Protein AF-A0A496PAR2-F1 (afdb_monomer)

Sequence (443 aa):
TVVNYRIRPSIIHVGRRCSYKEVYKALEENIVPDDLVDFIPMLRDLAEISKILNRMRRRRGALDFDFPEYKVLLDLDGTPLRIVKRDRTMAERLIEECMLIANETVATHLKDTQRTSVYRIHEHPSEEKLDLFQKVLHYLGQTLVLSADGVTPRDFQKILDVVKGQDIEQVAQIMTLRSMQQAKYSIENVGHFGLASTCYTHFTSPIRRYPDLMVHRLLKADMHWKGGYSKRDVDEAFLAGAVEHSSIQEQVATEAERETTDLKKTQYMVPFVGEVFEGTIASITSFGMFVELENGIDGLVHISMMNDDYYFFDEEHFVLVGKRTGKTYHLGEKVTVTLVKADVEKKQIDFVLGEVDNLMAIQEQLSSGSDYATSRDGFGNLKGRKSSRKNGRKTSKRDDSKAGRSRYDAFSKKSKKGKSSHKKSNKATKRGQSKKSKSKRKR

Radius of gyration: 31.76 Å; Cα contacts (8 Å, |Δi|>4): 547; chains: 1; bounding box: 70×80×104 Å

Nearest PDB structures (foldseek):
  8cee-assembly1_C  TM=9.144E-01  e=4.906E-36  Bacillus subtilis subsp. subtilis str. 168
  8cdv-assembly1_C  TM=9.148E-01  e=3.404E-20  Bacillus subtilis subsp. subtilis str. 168
  7dol-assembly1_A  TM=8.908E-01  e=1.299E-18  Mycoplasmoides genitalium G37
  4ro1-assembly2_B  TM=7.717E-01  e=2.012E-16  Schizosaccharomyces pombe 972h-
  4ro1-assembly1_A  TM=7.701E-01  e=8.637E-16  Schizosaccharomyces pombe 972h-

Structure (mmCIF, N/CA/C/O backbone):
data_AF-A0A496PAR2-F1
#
_entry.id   AF-A0A496PAR2-F1
#
loop_
_atom_site.group_PDB
_atom_site.id
_atom_site.type_symbol
_atom_site.label_atom_id
_atom_site.label_alt_id
_atom_site.label_comp_id
_atom_site.label_asym_id
_atom_site.label_entity_id
_atom_site.label_seq_id
_atom_site.pdbx_PDB_ins_code
_atom_site.Cartn_x
_atom_site.Cartn_y
_atom_site.Cartn_z
_atom_site.occupancy
_atom_site.B_iso_or_equiv
_atom_site.auth_seq_id
_atom_site.auth_comp_id
_atom_site.auth_asym_id
_atom_site.auth_atom_id
_atom_site.pdbx_PDB_model_num
ATOM 1 N N . THR A 1 1 ? 13.625 -17.576 -13.303 1.00 73.38 1 THR A N 1
ATOM 2 C CA . THR A 1 1 ? 14.194 -16.208 -13.374 1.00 73.38 1 THR A CA 1
ATOM 3 C C . THR A 1 1 ? 14.022 -15.678 -14.784 1.00 73.38 1 THR A C 1
ATOM 5 O O . THR A 1 1 ? 13.665 -16.457 -15.660 1.00 73.38 1 THR A O 1
ATOM 8 N N . VAL A 1 2 ? 14.241 -14.381 -15.020 1.00 87.94 2 VAL A N 1
ATOM 9 C CA . VAL A 1 2 ? 14.321 -13.846 -16.390 1.00 87.94 2 VAL A CA 1
ATOM 10 C C . VAL A 1 2 ? 15.571 -14.424 -17.055 1.00 87.94 2 VAL A C 1
ATOM 12 O O . VAL A 1 2 ? 16.657 -14.320 -16.494 1.00 87.94 2 VAL A O 1
ATOM 15 N N . VAL A 1 3 ? 15.409 -15.072 -18.210 1.00 92.12 3 VAL A N 1
ATOM 16 C CA . VAL A 1 3 ? 16.515 -15.720 -18.947 1.00 92.12 3 VAL A CA 1
ATOM 17 C C . VAL A 1 3 ? 17.141 -14.765 -19.967 1.00 92.12 3 VAL A C 1
ATOM 19 O O . VAL A 1 3 ? 18.342 -14.807 -20.209 1.00 92.12 3 VAL A O 1
ATOM 22 N N . ASN A 1 4 ? 16.329 -13.896 -20.568 1.00 94.00 4 ASN A N 1
ATOM 23 C CA . ASN A 1 4 ? 16.741 -12.902 -21.555 1.00 94.00 4 ASN A CA 1
ATOM 24 C C . ASN A 1 4 ? 15.735 -11.737 -21.533 1.00 94.00 4 ASN A C 1
ATOM 26 O O . ASN A 1 4 ? 14.564 -11.943 -21.209 1.00 94.00 4 ASN A O 1
ATOM 30 N N . TYR A 1 5 ? 16.171 -10.527 -21.880 1.00 95.69 5 TYR A N 1
ATOM 31 C CA . TYR A 1 5 ? 15.321 -9.342 -21.964 1.00 95.69 5 TYR A CA 1
ATOM 32 C C . TYR A 1 5 ? 15.803 -8.383 -23.063 1.00 95.69 5 TYR A C 1
ATOM 34 O O . TYR A 1 5 ? 16.965 -8.386 -23.464 1.00 95.69 5 TYR A O 1
ATOM 42 N N . ARG A 1 6 ? 14.907 -7.517 -23.551 1.00 94.88 6 ARG A N 1
ATOM 43 C CA . ARG A 1 6 ? 15.250 -6.434 -24.486 1.00 94.88 6 ARG A CA 1
ATOM 44 C C . ARG A 1 6 ? 14.441 -5.185 -24.164 1.00 94.88 6 ARG A C 1
ATOM 46 O O . ARG A 1 6 ? 13.275 -5.086 -24.539 1.00 94.88 6 ARG A O 1
ATOM 53 N N . ILE A 1 7 ? 15.080 -4.208 -23.529 1.00 94.50 7 ILE A N 1
ATOM 54 C CA . ILE A 1 7 ? 14.503 -2.872 -23.363 1.00 94.50 7 ILE A CA 1
ATOM 55 C C . ILE A 1 7 ? 14.740 -2.104 -24.670 1.00 94.50 7 ILE A C 1
ATOM 57 O O . ILE A 1 7 ? 15.872 -1.999 -25.137 1.00 94.50 7 ILE A O 1
ATOM 61 N N . ARG A 1 8 ? 13.674 -1.586 -25.285 1.00 92.06 8 ARG A N 1
ATOM 62 C CA . ARG A 1 8 ? 13.740 -0.663 -26.428 1.00 92.06 8 ARG A CA 1
ATOM 63 C C . ARG A 1 8 ? 12.506 0.242 -26.445 1.00 92.06 8 ARG A C 1
ATOM 65 O O . ARG A 1 8 ? 11.423 -0.235 -26.100 1.00 92.06 8 ARG A O 1
ATOM 72 N N . PRO A 1 9 ? 12.607 1.497 -26.905 1.00 90.81 9 PRO A N 1
ATOM 73 C CA . PRO A 1 9 ? 11.436 2.256 -27.321 1.00 90.81 9 PRO A CA 1
ATOM 74 C C . PRO A 1 9 ? 10.707 1.557 -28.477 1.00 90.81 9 PRO A C 1
ATOM 76 O O . PRO A 1 9 ? 11.317 0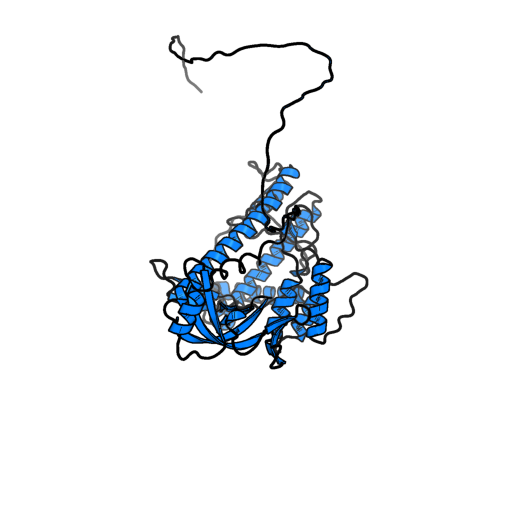.877 -29.306 1.00 90.81 9 PRO A O 1
ATOM 79 N N . SER A 1 10 ? 9.387 1.708 -28.517 1.00 93.00 10 SER A N 1
ATOM 80 C CA . SER A 1 10 ? 8.510 1.093 -29.512 1.00 93.00 10 SER A CA 1
ATOM 81 C C . SER A 1 10 ? 7.248 1.939 -29.695 1.00 93.00 10 SER A C 1
ATOM 83 O O . SER A 1 10 ? 7.002 2.860 -28.916 1.00 93.00 10 SER A O 1
ATOM 85 N N . ILE A 1 11 ? 6.457 1.617 -30.715 1.00 95.38 11 ILE A N 1
ATOM 86 C CA . ILE A 1 11 ? 5.114 2.161 -30.934 1.00 95.38 11 ILE A CA 1
ATOM 87 C C . ILE A 1 11 ? 4.142 1.002 -30.715 1.00 95.38 11 ILE A C 1
ATOM 89 O O . ILE A 1 11 ? 4.406 -0.109 -31.173 1.00 95.38 11 ILE A O 1
ATOM 93 N N . ILE A 1 12 ? 3.041 1.254 -30.009 1.00 96.56 12 ILE A N 1
ATOM 94 C CA . ILE A 1 12 ? 1.985 0.270 -29.754 1.00 96.56 12 ILE A CA 1
ATOM 95 C C . ILE A 1 12 ? 0.626 0.852 -30.140 1.00 96.56 12 ILE A C 1
ATOM 97 O O . ILE A 1 12 ? 0.411 2.058 -30.032 1.00 96.56 12 ILE A O 1
ATOM 101 N N . HIS A 1 13 ? -0.293 -0.021 -30.541 1.00 96.31 13 HIS A N 1
ATOM 102 C CA . HIS A 1 13 ? -1.717 0.277 -30.648 1.00 96.31 13 HIS A CA 1
ATOM 103 C C . HIS A 1 13 ? -2.448 -0.625 -29.651 1.00 96.31 13 HIS A C 1
ATOM 105 O O . HIS A 1 13 ? -2.232 -1.837 -29.646 1.00 96.31 13 HIS A O 1
ATOM 111 N N . VAL A 1 14 ? -3.256 -0.047 -28.762 1.00 95.31 14 VAL A N 1
ATOM 112 C CA . VAL A 1 14 ? -3.963 -0.810 -27.723 1.00 95.31 14 VAL A CA 1
ATOM 113 C C . VAL A 1 14 ? -5.201 -1.441 -28.355 1.00 95.31 14 VAL A C 1
ATOM 115 O O . VAL A 1 14 ? -6.133 -0.723 -28.698 1.00 95.31 14 VAL A O 1
ATOM 118 N N . GLY A 1 15 ? -5.201 -2.768 -28.522 1.00 93.38 15 GLY A N 1
ATOM 119 C CA . GLY A 1 15 ? -6.298 -3.492 -29.181 1.00 93.38 15 GLY A CA 1
ATOM 120 C C . GLY A 1 15 ? -7.642 -3.363 -28.456 1.00 93.38 15 GLY A C 1
ATOM 121 O O . GLY A 1 15 ? -8.655 -3.109 -29.095 1.00 93.38 15 GLY A O 1
ATOM 122 N N . ARG A 1 16 ? -7.635 -3.461 -27.120 1.00 95.06 16 ARG A N 1
ATOM 123 C CA . ARG A 1 16 ? -8.813 -3.267 -26.262 1.00 95.06 16 ARG A CA 1
ATOM 124 C C . ARG A 1 16 ? -8.411 -2.631 -24.930 1.00 95.06 16 ARG A C 1
ATOM 126 O O . ARG A 1 16 ? -7.359 -2.952 -24.376 1.00 95.06 16 ARG A O 1
ATOM 133 N N . ARG A 1 17 ? -9.261 -1.758 -24.381 1.00 95.62 17 ARG A N 1
ATOM 134 C CA . ARG A 1 17 ? -9.175 -1.304 -22.982 1.00 95.62 17 ARG A CA 1
ATOM 135 C C . ARG A 1 17 ? -10.014 -2.242 -22.114 1.00 95.62 17 ARG A C 1
ATOM 137 O O . ARG A 1 17 ? -11.185 -2.425 -22.405 1.00 95.62 17 ARG A O 1
ATOM 144 N N . CYS A 1 18 ? -9.443 -2.775 -21.038 1.00 94.75 18 CYS A N 1
ATOM 145 C CA . CYS A 1 18 ? -10.150 -3.654 -20.101 1.00 94.75 18 CYS A CA 1
ATOM 146 C C . CYS A 1 18 ? -10.091 -3.094 -18.673 1.00 94.75 18 CYS A C 1
ATOM 148 O O . CYS A 1 18 ? -9.124 -2.422 -18.305 1.00 94.75 18 CYS A O 1
ATOM 150 N N . SER A 1 19 ? -11.099 -3.398 -17.861 1.00 94.69 19 SER A N 1
ATOM 151 C CA . SER A 1 19 ? -11.065 -3.274 -16.401 1.00 94.69 19 SER A CA 1
ATOM 152 C C . SER A 1 19 ? -10.717 -4.610 -15.736 1.00 94.69 19 SER A C 1
ATOM 154 O O . SER A 1 19 ? -10.946 -5.679 -16.303 1.00 94.69 19 SER A O 1
ATOM 156 N N . TYR A 1 20 ? -10.209 -4.565 -14.501 1.00 94.62 20 TYR A N 1
ATOM 157 C CA . TYR A 1 20 ? -9.925 -5.775 -13.723 1.00 94.62 20 TYR A CA 1
ATOM 158 C C . TYR A 1 20 ? -11.168 -6.654 -13.526 1.00 94.62 20 TYR A C 1
ATOM 160 O O . TYR A 1 20 ? -11.074 -7.873 -13.634 1.00 94.62 20 TYR A O 1
ATOM 168 N N . LYS A 1 21 ? -12.348 -6.046 -13.335 1.00 93.38 21 LYS A N 1
ATOM 169 C CA . LYS A 1 21 ? -13.615 -6.773 -13.164 1.00 93.38 21 LYS A CA 1
ATOM 170 C C . LYS A 1 21 ? -14.024 -7.558 -14.414 1.00 93.38 21 LYS A C 1
ATOM 172 O O . LYS A 1 21 ? -14.518 -8.671 -14.277 1.00 93.38 21 LYS A O 1
ATOM 177 N N . GLU A 1 22 ? -13.800 -7.019 -15.615 1.00 94.19 22 GLU A N 1
ATOM 178 C CA . GLU A 1 22 ? -14.008 -7.769 -16.865 1.00 94.19 22 GLU A CA 1
ATOM 179 C C . GLU A 1 22 ? -13.018 -8.930 -16.991 1.00 94.19 22 GLU A C 1
ATOM 181 O O . GLU A 1 22 ? -13.427 -10.043 -17.294 1.00 94.19 22 GLU A O 1
ATOM 186 N N . VAL A 1 23 ? -11.728 -8.693 -16.723 1.00 95.62 23 VAL A N 1
ATOM 187 C CA . VAL A 1 23 ? -10.684 -9.728 -16.838 1.00 95.62 23 VAL A CA 1
ATOM 188 C C . VAL A 1 23 ? -10.903 -10.858 -15.827 1.00 95.62 23 VAL A C 1
ATOM 190 O O . VAL A 1 23 ? -10.764 -12.024 -16.182 1.00 95.62 23 VAL A O 1
ATOM 193 N N . TYR A 1 24 ? -11.309 -10.533 -14.596 1.00 95.12 24 TYR A N 1
ATOM 194 C CA . TYR A 1 24 ? -11.711 -11.515 -13.588 1.00 95.12 24 TYR A CA 1
ATOM 195 C C . TYR A 1 24 ? -12.909 -12.352 -14.064 1.00 95.12 24 TYR A C 1
ATOM 197 O O . TYR A 1 24 ? -12.832 -13.579 -14.078 1.00 95.12 24 TYR A O 1
ATOM 205 N N . LYS A 1 25 ? -13.980 -11.705 -14.542 1.00 95.12 25 LYS A N 1
ATOM 206 C CA . LYS A 1 25 ? -15.163 -12.397 -15.080 1.00 95.12 25 LYS A CA 1
ATOM 207 C C . LYS A 1 25 ? -14.840 -13.298 -16.273 1.00 95.12 25 LYS A C 1
ATOM 209 O O . LYS A 1 25 ? -15.331 -14.420 -16.339 1.00 95.12 25 LYS A O 1
ATOM 214 N N . ALA A 1 26 ? -13.981 -12.839 -17.174 1.00 95.19 26 ALA A N 1
ATOM 215 C CA . ALA A 1 26 ? -13.594 -13.572 -18.371 1.00 95.19 26 ALA A CA 1
ATOM 216 C C . ALA A 1 26 ? -12.711 -14.799 -18.083 1.00 95.19 26 ALA A C 1
ATOM 218 O O . ALA A 1 26 ? -12.796 -15.793 -18.803 1.00 95.19 26 ALA A O 1
ATOM 219 N N . LEU A 1 27 ? -11.863 -14.738 -17.048 1.00 94.69 27 LEU A N 1
ATOM 220 C CA . LEU A 1 27 ? -10.927 -15.814 -16.702 1.00 94.69 27 LEU A CA 1
ATOM 221 C C . LEU A 1 27 ? -11.471 -16.801 -15.661 1.00 94.69 27 LEU A C 1
ATOM 223 O O . LEU A 1 27 ? -11.182 -17.990 -15.772 1.00 94.69 27 LEU A O 1
ATOM 227 N N . GLU A 1 28 ? -12.240 -16.326 -14.678 1.00 93.56 28 GLU A N 1
ATOM 228 C CA . GLU A 1 28 ? -12.697 -17.130 -13.535 1.00 93.56 28 GLU A CA 1
ATOM 229 C C . GLU A 1 28 ? -14.175 -17.543 -13.683 1.00 93.56 28 GLU A C 1
ATOM 231 O O . GLU A 1 28 ? -14.509 -18.717 -13.553 1.00 93.56 28 GLU A O 1
ATOM 236 N N . GLU A 1 29 ? -15.064 -16.605 -14.038 1.00 93.12 29 GLU A N 1
ATOM 237 C CA . GLU A 1 29 ? -16.500 -16.886 -14.247 1.00 93.12 29 GLU A CA 1
ATOM 238 C C . GLU A 1 29 ? -16.825 -17.377 -15.677 1.00 93.12 29 GLU A C 1
ATOM 240 O O . GLU A 1 29 ? -17.950 -17.784 -15.950 1.00 93.12 29 GLU A O 1
ATOM 245 N N . ASN A 1 30 ? -15.854 -17.333 -16.601 1.00 92.31 30 ASN A N 1
ATOM 246 C CA . ASN A 1 30 ? -16.016 -17.549 -18.051 1.00 92.31 30 ASN A CA 1
ATOM 247 C C . ASN A 1 30 ? -17.056 -16.626 -18.732 1.00 92.31 30 ASN A C 1
ATOM 249 O O . ASN A 1 30 ? -17.506 -16.905 -19.843 1.00 92.31 30 ASN A O 1
ATOM 253 N N . ILE A 1 31 ? -17.402 -15.490 -18.112 1.00 95.00 31 ILE A N 1
ATOM 254 C CA . ILE A 1 31 ? -18.272 -14.466 -18.709 1.00 95.00 31 ILE A CA 1
ATOM 255 C C . ILE A 1 31 ? -17.405 -13.534 -19.561 1.00 95.00 31 ILE A C 1
ATOM 257 O O . ILE A 1 31 ? -16.795 -12.586 -19.061 1.00 95.00 31 ILE A O 1
ATOM 261 N N . VAL A 1 32 ? -17.338 -13.835 -20.857 1.00 94.00 32 VAL A N 1
ATOM 262 C CA . VAL A 1 32 ? -16.507 -13.144 -21.851 1.00 94.00 32 VAL A CA 1
ATOM 263 C C . VAL A 1 32 ? -17.377 -12.226 -22.725 1.00 94.00 32 VAL A C 1
ATOM 265 O O . VAL A 1 32 ? -18.284 -12.730 -23.382 1.00 94.00 32 VAL A O 1
ATOM 268 N N . PRO A 1 33 ? -17.120 -10.904 -22.773 1.00 93.31 33 PRO A N 1
ATOM 269 C CA . PRO A 1 33 ? -17.697 -10.016 -23.787 1.00 93.31 33 PRO A CA 1
ATOM 270 C C . PRO A 1 33 ? -17.219 -10.375 -25.200 1.00 93.31 33 PRO A C 1
ATOM 272 O O . PRO A 1 33 ? -16.048 -10.711 -25.374 1.00 93.31 33 PRO A O 1
ATOM 275 N N . ASP A 1 34 ? -18.079 -10.228 -26.212 1.00 93.69 34 ASP A N 1
ATOM 276 C CA . ASP A 1 34 ? -17.766 -10.571 -27.613 1.00 93.69 34 ASP A CA 1
ATOM 277 C C . ASP A 1 34 ? -16.469 -9.907 -28.116 1.00 93.69 34 ASP A C 1
ATOM 279 O O . ASP A 1 34 ? -15.640 -10.543 -28.764 1.00 93.69 34 ASP A O 1
ATOM 283 N N . ASP A 1 35 ? -16.240 -8.643 -27.744 1.00 93.81 35 ASP A N 1
ATOM 284 C CA . ASP A 1 35 ? -15.058 -7.861 -28.130 1.00 93.81 35 ASP A CA 1
ATOM 285 C C . ASP A 1 35 ? -13.770 -8.232 -27.362 1.00 93.81 35 ASP A C 1
ATOM 287 O O . ASP A 1 35 ? -12.700 -7.684 -27.631 1.00 93.81 35 ASP A O 1
ATOM 291 N N . LEU A 1 36 ? -13.859 -9.162 -26.404 1.00 95.19 36 LEU A N 1
ATOM 292 C CA . LEU A 1 36 ? -12.738 -9.704 -25.635 1.00 95.19 36 LEU A CA 1
ATOM 293 C C . LEU A 1 36 ? -12.306 -11.105 -26.112 1.00 95.19 36 LEU A C 1
ATOM 295 O O . LEU A 1 36 ? -11.190 -11.515 -25.792 1.00 95.19 36 LEU A O 1
ATOM 299 N N . VAL A 1 37 ? -13.147 -11.828 -26.868 1.00 95.12 37 VAL A N 1
ATOM 300 C CA . VAL A 1 37 ? -12.966 -13.255 -27.222 1.00 95.12 37 VAL A CA 1
ATOM 301 C C . VAL A 1 37 ? -11.583 -13.545 -27.816 1.00 95.12 37 VAL A C 1
ATOM 303 O O . VAL A 1 37 ? -10.870 -14.411 -27.303 1.00 95.12 37 VAL A O 1
ATOM 306 N N . ASP A 1 38 ? -11.157 -12.769 -28.815 1.00 95.75 38 ASP A N 1
ATOM 307 C CA . ASP A 1 38 ? -9.860 -12.934 -29.494 1.00 95.75 38 ASP A CA 1
ATOM 308 C C . ASP A 1 38 ? -8.648 -12.761 -28.557 1.00 95.75 38 ASP A C 1
ATOM 310 O O . ASP A 1 38 ? -7.560 -13.279 -28.820 1.00 95.75 38 ASP A O 1
ATOM 314 N N . PHE A 1 39 ? -8.820 -12.056 -27.434 1.00 95.62 39 PHE A N 1
ATOM 315 C CA . PHE A 1 39 ? -7.769 -11.804 -26.446 1.00 95.62 39 PHE A CA 1
ATOM 316 C C . PHE A 1 39 ? -7.726 -12.851 -25.320 1.00 95.62 39 PHE A C 1
ATOM 318 O O . PHE A 1 39 ? -6.759 -12.873 -24.554 1.00 95.62 39 PHE A O 1
ATOM 325 N N . ILE A 1 40 ? -8.725 -13.737 -25.205 1.00 95.56 40 ILE A N 1
ATOM 326 C CA . ILE A 1 40 ? -8.801 -14.746 -24.133 1.00 95.56 40 ILE A CA 1
ATOM 327 C C . ILE A 1 40 ? -7.591 -15.695 -24.085 1.00 95.56 40 ILE A C 1
ATOM 329 O O . ILE A 1 40 ? -7.118 -15.937 -22.972 1.00 95.56 40 ILE A O 1
ATOM 333 N N . PRO A 1 41 ? -7.031 -16.206 -25.204 1.00 96.56 41 PRO A N 1
ATOM 334 C CA . PRO A 1 41 ? -5.825 -17.037 -25.154 1.00 96.56 41 PRO A CA 1
ATOM 335 C C . PRO A 1 41 ? -4.651 -16.298 -24.494 1.00 96.56 41 PRO A C 1
ATOM 337 O O . PRO A 1 41 ? -4.113 -16.761 -23.492 1.00 96.56 41 PRO A O 1
ATOM 340 N N . MET A 1 42 ? -4.360 -15.076 -24.953 1.00 95.81 42 MET A N 1
ATOM 341 C CA . MET A 1 42 ? -3.305 -14.220 -24.397 1.00 95.81 42 MET A CA 1
ATOM 342 C C . MET A 1 42 ? -3.528 -13.900 -22.908 1.00 95.81 42 MET A C 1
ATOM 344 O O . MET A 1 42 ? -2.572 -13.840 -22.137 1.00 95.81 42 MET A O 1
ATOM 348 N N . LEU A 1 43 ? -4.778 -13.685 -22.479 1.00 96.00 43 LEU A N 1
ATOM 349 C CA . LEU A 1 43 ? -5.100 -13.433 -21.070 1.00 96.00 43 LEU A CA 1
ATOM 350 C C . LEU A 1 43 ? -4.934 -14.685 -20.195 1.00 96.00 43 LEU A C 1
ATOM 352 O O . LEU A 1 43 ? -4.519 -14.558 -19.042 1.00 96.00 43 LEU A O 1
ATOM 356 N N . ARG A 1 44 ? -5.203 -15.883 -20.732 1.00 95.75 44 ARG A N 1
ATOM 357 C CA . ARG A 1 44 ? -4.952 -17.163 -20.049 1.00 95.75 44 ARG A CA 1
ATOM 358 C C . ARG A 1 44 ? -3.453 -17.426 -19.900 1.00 95.75 44 ARG A C 1
ATOM 360 O O . ARG A 1 44 ? -3.017 -17.696 -18.781 1.00 95.75 44 ARG A O 1
ATOM 367 N N . ASP A 1 45 ? -2.668 -17.227 -20.960 1.00 96.56 45 ASP A N 1
ATOM 368 C CA . ASP A 1 45 ? -1.199 -17.314 -20.918 1.00 96.56 45 ASP A CA 1
ATOM 369 C C . ASP A 1 45 ? -0.622 -16.362 -19.854 1.00 96.56 45 ASP A C 1
ATOM 371 O O . ASP A 1 45 ? 0.205 -16.742 -19.022 1.00 96.56 45 ASP A O 1
ATOM 375 N N . LEU A 1 46 ? -1.105 -15.114 -19.826 1.00 95.75 46 LEU A N 1
ATOM 376 C CA . LEU A 1 46 ? -0.651 -14.092 -18.882 1.00 95.75 46 LEU A CA 1
ATOM 377 C C . LEU A 1 46 ? -1.047 -14.412 -17.428 1.00 95.75 46 LEU A C 1
ATOM 379 O O . LEU A 1 46 ? -0.288 -14.122 -16.499 1.00 95.75 46 LEU A O 1
ATOM 383 N N . ALA A 1 47 ? -2.195 -15.064 -17.219 1.00 95.81 47 ALA A N 1
ATOM 384 C CA . ALA A 1 47 ? -2.620 -15.563 -15.914 1.00 95.81 47 ALA A CA 1
ATOM 385 C C . ALA A 1 47 ? -1.789 -16.770 -15.436 1.00 95.81 47 ALA A C 1
ATOM 387 O O . ALA A 1 47 ? -1.518 -16.885 -14.238 1.00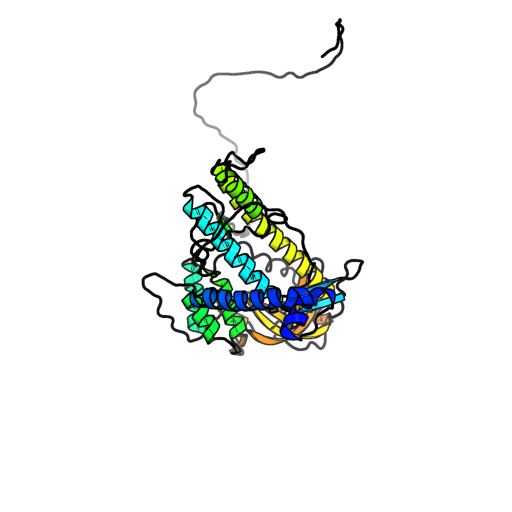 95.81 47 ALA A O 1
ATOM 388 N N . GLU A 1 48 ? -1.337 -17.650 -16.335 1.00 95.94 48 GLU A N 1
ATOM 389 C CA . GLU A 1 48 ? -0.388 -18.714 -15.982 1.00 95.94 48 GLU A CA 1
ATOM 390 C C . GLU A 1 48 ? 0.999 -18.141 -15.652 1.00 95.94 48 GLU A C 1
ATOM 392 O O . GLU A 1 48 ? 1.569 -18.472 -14.608 1.00 95.94 48 GLU A O 1
ATOM 397 N N . ILE A 1 49 ? 1.503 -17.209 -16.468 1.00 94.94 49 ILE A N 1
ATOM 398 C CA . ILE A 1 49 ? 2.764 -16.494 -16.215 1.00 94.94 49 ILE A CA 1
ATOM 399 C C . ILE A 1 49 ? 2.726 -15.807 -14.841 1.00 94.94 49 ILE A C 1
ATOM 401 O O . ILE A 1 49 ? 3.667 -15.964 -14.063 1.00 94.94 49 ILE A O 1
ATOM 405 N N . SER A 1 50 ? 1.625 -15.131 -14.496 1.00 95.50 50 SER A N 1
ATOM 406 C CA . SER A 1 50 ? 1.390 -14.571 -13.156 1.00 95.50 50 SER A CA 1
ATOM 407 C C . SER A 1 50 ? 1.533 -15.628 -12.048 1.00 95.50 50 SER A C 1
ATOM 409 O O . SER A 1 50 ? 2.337 -15.464 -11.127 1.00 95.50 50 SER A O 1
ATOM 411 N N . LYS A 1 51 ? 0.840 -16.771 -12.167 1.00 94.75 51 LYS A N 1
ATOM 412 C CA . LYS A 1 51 ? 0.911 -17.877 -11.189 1.00 94.75 51 LYS A CA 1
ATOM 413 C C . LYS A 1 51 ? 2.337 -18.438 -11.037 1.00 94.75 51 LYS A C 1
ATOM 415 O O . LYS A 1 51 ? 2.723 -18.841 -9.936 1.00 94.75 51 LYS A O 1
ATOM 420 N N . ILE A 1 52 ? 3.138 -18.445 -12.106 1.00 95.12 52 ILE A N 1
ATOM 421 C CA . ILE A 1 52 ? 4.552 -18.860 -12.081 1.00 95.12 52 ILE A CA 1
ATOM 422 C C . ILE A 1 52 ? 5.433 -17.802 -11.398 1.00 95.12 52 ILE A C 1
ATOM 424 O O . ILE A 1 52 ? 6.246 -18.153 -10.536 1.00 95.12 52 ILE A O 1
ATOM 428 N N . LEU A 1 53 ? 5.263 -16.520 -11.739 1.00 94.50 53 LEU A N 1
ATOM 429 C CA . LEU A 1 53 ? 5.998 -15.401 -11.138 1.00 94.50 53 LEU A CA 1
ATOM 430 C C . LEU A 1 53 ? 5.731 -15.303 -9.631 1.00 94.50 53 LEU A C 1
ATOM 432 O O . LEU A 1 53 ? 6.688 -15.283 -8.854 1.00 94.50 53 LEU A O 1
ATOM 436 N N . ASN A 1 54 ? 4.469 -15.407 -9.206 1.00 92.81 54 ASN A N 1
ATOM 437 C CA . ASN A 1 54 ? 4.084 -15.412 -7.793 1.00 92.81 54 ASN A CA 1
ATOM 438 C C . ASN A 1 54 ? 4.769 -16.545 -7.015 1.00 92.81 54 ASN A C 1
ATOM 440 O O . ASN A 1 54 ? 5.375 -16.328 -5.963 1.00 92.81 54 ASN A O 1
ATOM 444 N N . ARG A 1 55 ? 4.757 -17.760 -7.583 1.00 92.94 55 ARG A N 1
ATOM 445 C CA . ARG A 1 55 ? 5.420 -18.938 -7.007 1.00 92.94 55 ARG A CA 1
ATOM 446 C C . ARG A 1 55 ? 6.937 -18.750 -6.905 1.00 92.94 55 ARG A C 1
ATOM 448 O O . ARG A 1 55 ? 7.535 -19.211 -5.935 1.00 92.94 55 ARG A O 1
ATOM 455 N N . MET A 1 56 ? 7.572 -18.068 -7.864 1.00 92.00 56 MET A N 1
ATOM 456 C CA . MET A 1 56 ? 8.981 -17.671 -7.742 1.00 92.00 56 MET A CA 1
ATOM 457 C C . MET A 1 56 ? 9.180 -16.631 -6.629 1.00 92.00 56 MET A C 1
ATOM 459 O O . MET A 1 56 ? 10.092 -16.799 -5.821 1.00 92.00 56 MET A O 1
ATOM 463 N N . ARG A 1 57 ? 8.325 -15.601 -6.551 1.00 91.75 57 ARG A N 1
ATOM 464 C CA . ARG A 1 57 ? 8.392 -14.519 -5.553 1.00 91.75 57 ARG A CA 1
ATOM 465 C C . ARG A 1 57 ? 8.303 -15.069 -4.125 1.00 91.75 57 ARG A C 1
ATOM 467 O O . ARG A 1 57 ? 9.207 -14.842 -3.321 1.00 91.75 57 ARG A O 1
ATOM 474 N N . ARG A 1 58 ? 7.285 -15.894 -3.846 1.00 89.81 58 ARG A N 1
ATOM 475 C CA . ARG A 1 58 ? 7.089 -16.567 -2.548 1.00 89.81 58 ARG A CA 1
ATOM 476 C C . ARG A 1 58 ? 8.250 -17.506 -2.198 1.00 89.81 58 ARG A C 1
ATOM 478 O O . ARG A 1 58 ? 8.727 -17.483 -1.071 1.00 89.81 58 ARG A O 1
ATOM 485 N N . ARG A 1 59 ? 8.821 -18.243 -3.165 1.00 90.12 59 ARG A N 1
ATOM 486 C CA . ARG A 1 59 ? 10.035 -19.067 -2.938 1.00 90.12 59 ARG A CA 1
ATOM 487 C C . ARG A 1 59 ? 11.269 -18.252 -2.516 1.00 90.12 59 ARG A C 1
ATOM 489 O O . ARG A 1 59 ? 12.111 -18.786 -1.789 1.00 90.12 59 ARG A O 1
ATOM 496 N N . ARG A 1 60 ? 11.389 -16.978 -2.917 1.00 89.62 60 ARG A N 1
ATOM 497 C CA . ARG A 1 60 ? 12.438 -16.068 -2.404 1.00 89.62 60 ARG A CA 1
ATOM 498 C C . ARG A 1 60 ? 12.171 -15.593 -0.967 1.00 89.62 60 ARG A C 1
ATOM 500 O O . ARG A 1 60 ? 13.106 -15.138 -0.323 1.00 89.62 60 ARG A O 1
ATOM 507 N N . GLY A 1 61 ? 10.944 -15.734 -0.458 1.00 89.44 61 GLY A N 1
ATOM 508 C CA . GLY A 1 61 ? 10.506 -15.173 0.824 1.00 89.44 61 GLY A CA 1
ATOM 509 C C . GLY A 1 61 ? 9.948 -13.752 0.710 1.00 89.44 61 GLY A C 1
ATOM 510 O O . GLY A 1 61 ? 10.073 -12.985 1.653 1.00 89.44 61 GLY A O 1
ATOM 511 N N . ALA A 1 62 ? 9.405 -13.363 -0.449 1.00 90.31 62 ALA A N 1
ATOM 512 C CA . ALA A 1 62 ? 8.736 -12.070 -0.591 1.00 90.31 62 ALA A CA 1
ATOM 513 C C . ALA A 1 62 ? 7.454 -12.034 0.253 1.00 90.31 62 ALA A C 1
ATOM 515 O O . ALA A 1 62 ? 6.695 -13.003 0.227 1.00 90.31 62 ALA A O 1
ATOM 516 N N . LEU A 1 63 ? 7.223 -10.919 0.948 1.00 88.38 63 LEU A N 1
ATOM 517 C CA . LEU A 1 63 ? 6.116 -10.763 1.887 1.00 88.38 63 LEU A CA 1
ATOM 518 C C . LEU A 1 63 ? 4.815 -10.428 1.152 1.00 88.38 63 LEU A C 1
ATOM 520 O O . LEU A 1 63 ? 4.794 -9.563 0.273 1.00 88.38 63 LEU A O 1
ATOM 524 N N . ASP A 1 64 ? 3.737 -11.117 1.519 1.00 84.19 64 ASP A N 1
ATOM 525 C CA . ASP A 1 64 ? 2.397 -10.960 0.937 1.00 84.19 64 ASP A CA 1
ATOM 526 C C . ASP A 1 64 ? 1.389 -10.754 2.077 1.00 84.19 64 ASP A C 1
ATOM 528 O O . ASP A 1 64 ? 0.825 -11.705 2.616 1.00 84.19 64 ASP A O 1
ATOM 532 N N . PHE A 1 65 ? 1.228 -9.492 2.479 1.00 83.00 65 PHE A N 1
ATOM 533 C CA . PHE A 1 65 ? 0.194 -9.060 3.419 1.00 83.00 65 PHE A CA 1
ATOM 534 C C . PHE A 1 65 ? -1.152 -8.945 2.688 1.00 83.00 65 PHE A C 1
ATOM 536 O O . PHE A 1 65 ? -1.195 -8.449 1.560 1.00 83.00 65 PHE A O 1
ATOM 543 N N . ASP A 1 66 ? -2.250 -9.357 3.325 1.00 77.44 66 ASP A N 1
ATOM 544 C CA . ASP A 1 66 ? -3.597 -9.359 2.719 1.00 77.44 66 ASP A CA 1
ATOM 545 C C . ASP A 1 66 ? -4.565 -8.524 3.581 1.00 77.44 66 ASP A C 1
ATOM 547 O O . ASP A 1 66 ? -5.603 -8.989 4.050 1.00 77.44 66 ASP A O 1
ATOM 551 N N . PHE A 1 67 ? -4.183 -7.264 3.826 1.00 81.44 67 PHE A N 1
ATOM 552 C CA . PHE A 1 67 ? -5.018 -6.293 4.536 1.00 81.44 67 PHE A CA 1
ATOM 553 C C . PHE A 1 67 ? -6.244 -5.887 3.698 1.00 81.44 67 PHE A C 1
ATOM 555 O O . PHE A 1 67 ? -6.118 -5.680 2.486 1.00 81.44 67 PHE A O 1
ATOM 562 N N . PRO A 1 68 ? -7.428 -5.720 4.315 1.00 81.81 68 PRO A N 1
ATOM 563 C CA . PRO A 1 68 ? -8.609 -5.242 3.613 1.00 81.81 68 PRO A CA 1
ATOM 564 C C . PRO A 1 68 ? -8.472 -3.752 3.264 1.00 81.81 68 PRO A C 1
ATOM 566 O O . PRO A 1 68 ? -8.460 -2.888 4.134 1.00 81.81 68 PRO A O 1
ATOM 569 N N . GLU A 1 69 ? -8.408 -3.430 1.972 1.00 86.56 69 GLU A N 1
ATOM 570 C CA . GLU A 1 69 ? -8.588 -2.052 1.513 1.00 86.56 69 GLU A CA 1
ATOM 571 C C . GLU A 1 69 ? -10.081 -1.690 1.470 1.00 86.56 69 GLU A C 1
ATOM 573 O O . GLU A 1 69 ? -10.913 -2.490 1.034 1.00 86.56 69 GLU A O 1
ATOM 578 N N . TYR A 1 70 ? -10.418 -0.452 1.837 1.00 90.06 70 TYR A N 1
ATOM 579 C CA . TYR A 1 70 ? -11.780 0.082 1.767 1.00 90.06 70 TYR A CA 1
ATOM 580 C C . TYR A 1 70 ? -11.812 1.392 0.984 1.00 90.06 70 TYR A C 1
ATOM 582 O O . TYR A 1 70 ? -10.917 2.229 1.095 1.00 90.06 70 TYR A O 1
ATOM 590 N N . LYS A 1 71 ? -12.872 1.590 0.199 1.00 91.00 71 LYS A N 1
ATOM 591 C CA . LYS A 1 71 ? -13.099 2.793 -0.602 1.00 91.00 71 LYS A CA 1
ATOM 592 C C . LYS A 1 71 ? -14.394 3.477 -0.181 1.00 91.00 71 LYS A C 1
ATOM 594 O O . LYS A 1 71 ? -15.465 2.877 -0.260 1.00 91.00 71 LYS A O 1
ATOM 599 N N . VAL A 1 72 ? -14.311 4.760 0.168 1.00 93.88 72 VAL A N 1
ATOM 600 C CA . VAL A 1 72 ? -15.499 5.614 0.286 1.00 93.88 72 VAL A CA 1
ATOM 601 C C . VAL A 1 72 ? -16.022 5.932 -1.118 1.00 93.88 72 VAL A C 1
ATOM 603 O O . VAL A 1 72 ? -15.271 6.383 -1.987 1.00 93.88 72 VAL A O 1
ATOM 606 N N . LEU A 1 73 ? -17.306 5.679 -1.361 1.00 94.44 73 LEU A N 1
ATOM 607 C CA . LEU A 1 73 ? -18.010 6.111 -2.565 1.00 94.44 73 LEU A CA 1
ATOM 608 C C . LEU A 1 73 ? -18.778 7.392 -2.250 1.00 94.44 73 LEU A C 1
ATOM 610 O O . LEU A 1 73 ? -19.506 7.447 -1.259 1.00 94.44 73 LEU A O 1
ATOM 614 N N . LEU A 1 74 ? -18.595 8.406 -3.093 1.00 96.00 74 LEU A N 1
ATOM 615 C CA . LEU A 1 74 ? -19.230 9.714 -2.958 1.00 96.00 74 LEU A CA 1
ATOM 616 C C . LEU A 1 74 ? -20.362 9.877 -3.982 1.00 96.00 74 LEU A C 1
ATOM 618 O O . LEU A 1 74 ? -20.366 9.194 -5.011 1.00 96.00 74 LEU A O 1
ATOM 622 N N . ASP A 1 75 ? -21.290 10.790 -3.706 1.00 94.69 75 ASP A N 1
ATOM 623 C CA . ASP A 1 75 ? -22.222 11.334 -4.700 1.00 94.69 75 ASP A CA 1
ATOM 624 C C . ASP A 1 75 ? -21.543 12.393 -5.604 1.00 94.69 75 ASP A C 1
ATOM 626 O O . ASP A 1 75 ? -20.314 12.486 -5.675 1.00 94.69 75 ASP A O 1
ATOM 630 N N . LEU A 1 76 ? -22.348 13.167 -6.341 1.00 94.94 76 LEU A N 1
ATOM 631 C CA . LEU A 1 76 ? -21.873 14.233 -7.232 1.00 94.94 76 LEU A CA 1
ATOM 632 C C . LEU A 1 76 ? -21.443 15.508 -6.484 1.00 94.94 76 LEU A C 1
ATOM 634 O O . LEU A 1 76 ? -20.609 16.250 -7.002 1.00 94.94 76 LEU A O 1
ATOM 638 N N . ASP A 1 77 ? -21.975 15.739 -5.283 1.00 94.06 77 ASP A N 1
ATOM 639 C CA . ASP A 1 77 ? -21.677 16.894 -4.426 1.00 94.06 77 ASP A CA 1
ATOM 640 C C . ASP A 1 77 ? -20.488 16.621 -3.476 1.00 94.06 77 ASP A C 1
ATOM 642 O O . ASP A 1 77 ? -19.929 17.528 -2.855 1.00 94.06 77 ASP A O 1
ATOM 646 N N . GLY A 1 78 ? -20.044 15.362 -3.407 1.00 92.44 78 GLY A N 1
ATOM 647 C CA . GLY A 1 78 ? -18.911 14.892 -2.616 1.00 92.44 78 GLY A CA 1
ATOM 648 C C . GLY A 1 78 ? -19.292 14.303 -1.253 1.00 92.44 78 GLY A C 1
ATOM 649 O O . GLY A 1 78 ? -18.396 14.068 -0.433 1.00 92.44 78 GLY A O 1
ATOM 650 N N . THR A 1 79 ? -20.574 14.059 -0.982 1.00 94.12 79 THR A N 1
ATOM 651 C CA . THR A 1 79 ? -21.070 13.431 0.253 1.00 94.12 79 THR A CA 1
ATOM 652 C C . THR A 1 79 ? -20.772 11.928 0.247 1.00 94.12 79 THR A C 1
ATOM 654 O O . THR A 1 79 ? -20.978 11.279 -0.780 1.00 94.12 79 THR A O 1
ATOM 657 N N . PRO A 1 80 ? -20.304 11.326 1.356 1.00 95.69 80 PRO A N 1
ATOM 658 C CA . PRO A 1 80 ? -20.184 9.873 1.467 1.00 95.69 80 PRO A CA 1
ATOM 659 C C . PRO A 1 80 ? -21.541 9.163 1.357 1.00 95.69 80 PRO A C 1
ATOM 661 O O . PRO A 1 80 ? -22.413 9.363 2.195 1.00 95.69 80 PRO A O 1
ATOM 664 N N . LEU A 1 81 ? -21.700 8.295 0.354 1.00 94.50 81 LEU A N 1
ATOM 665 C CA . LEU A 1 81 ? -22.896 7.460 0.174 1.00 94.50 81 LEU A CA 1
ATOM 666 C C . LEU A 1 81 ? -22.770 6.100 0.864 1.00 94.50 81 LEU A C 1
ATOM 668 O O . LEU A 1 81 ? -23.729 5.601 1.442 1.00 94.50 81 LEU A O 1
ATOM 672 N N . ARG A 1 82 ? -21.602 5.462 0.736 1.00 93.62 82 ARG A N 1
ATOM 673 C CA . ARG A 1 82 ? -21.275 4.175 1.367 1.00 93.62 82 ARG A CA 1
ATOM 674 C C . ARG A 1 82 ? -19.781 3.908 1.318 1.00 93.62 82 ARG A C 1
ATOM 676 O O . ARG A 1 82 ? -19.092 4.380 0.412 1.00 93.62 82 ARG A O 1
ATOM 683 N N . ILE A 1 83 ? -19.303 3.077 2.231 1.00 94.12 83 ILE A N 1
ATOM 684 C CA . ILE A 1 83 ? -17.953 2.517 2.183 1.00 94.12 83 ILE A CA 1
ATOM 685 C C . ILE A 1 83 ? -18.050 1.085 1.652 1.00 94.12 83 ILE A C 1
ATOM 687 O O . ILE A 1 83 ? -18.996 0.362 1.959 1.00 94.12 83 ILE A O 1
ATOM 691 N N . VAL A 1 84 ? -17.112 0.694 0.790 1.00 92.50 84 VAL A N 1
ATOM 692 C CA . VAL A 1 84 ? -17.050 -0.653 0.209 1.00 92.50 84 VAL A CA 1
ATOM 693 C C . VAL A 1 84 ? -15.664 -1.247 0.399 1.00 92.50 84 VAL A C 1
ATOM 695 O O . VAL A 1 84 ? -14.663 -0.572 0.155 1.00 92.50 84 VAL A O 1
ATOM 698 N N . LYS A 1 85 ? -15.598 -2.521 0.785 1.00 90.31 85 LYS A N 1
ATOM 699 C CA . LYS A 1 85 ? -14.363 -3.305 0.708 1.00 90.31 85 LYS A CA 1
ATOM 700 C C . LYS A 1 85 ? -13.924 -3.418 -0.757 1.00 90.31 85 LYS A C 1
ATOM 702 O O . LYS A 1 85 ? -14.761 -3.484 -1.660 1.00 90.31 85 LYS A O 1
ATOM 707 N N . ARG A 1 86 ? -12.616 -3.382 -0.997 1.00 87.38 86 ARG A N 1
ATOM 708 C CA . ARG A 1 86 ? -12.002 -3.482 -2.323 1.00 87.38 86 ARG A CA 1
ATOM 709 C C . ARG A 1 86 ? -11.421 -4.880 -2.511 1.00 87.38 86 ARG A C 1
ATOM 711 O O . ARG A 1 86 ? -10.432 -5.237 -1.879 1.00 87.38 86 ARG A O 1
ATOM 718 N N . ASP A 1 87 ? -11.991 -5.636 -3.438 1.00 82.56 87 ASP A N 1
ATOM 719 C CA . ASP A 1 87 ? -11.500 -6.972 -3.770 1.00 82.56 87 ASP A CA 1
ATOM 720 C C . ASP A 1 87 ? -10.179 -6.903 -4.564 1.00 82.56 87 ASP A C 1
ATOM 722 O O . ASP A 1 87 ? -10.104 -6.270 -5.619 1.00 82.56 87 ASP A O 1
ATOM 726 N N . ARG A 1 88 ? -9.125 -7.574 -4.074 1.00 87.06 88 ARG A N 1
ATOM 727 C CA . ARG A 1 88 ? -7.834 -7.761 -4.770 1.00 87.06 88 ARG A CA 1
ATOM 728 C C . ARG A 1 88 ? -7.867 -9.098 -5.520 1.00 87.06 88 ARG A C 1
ATOM 730 O O . ARG A 1 88 ? -7.415 -10.120 -5.005 1.00 87.06 88 ARG A O 1
ATOM 737 N N . THR A 1 89 ? -8.448 -9.108 -6.720 1.00 90.81 89 THR A N 1
ATOM 738 C CA . THR A 1 89 ? -8.728 -10.346 -7.469 1.00 90.81 89 THR A CA 1
ATOM 739 C C . THR A 1 89 ? -7.488 -10.915 -8.180 1.00 90.81 89 THR A C 1
ATOM 741 O O . THR A 1 89 ? -6.394 -10.341 -8.157 1.00 90.81 89 THR A O 1
ATOM 744 N N . MET A 1 90 ? -7.668 -12.044 -8.879 1.00 91.69 90 MET A N 1
ATOM 745 C CA . MET A 1 90 ? -6.691 -12.579 -9.839 1.00 91.69 90 MET A CA 1
ATOM 746 C C . MET A 1 90 ? -6.233 -11.523 -10.861 1.00 91.69 90 MET A C 1
ATOM 748 O O . MET A 1 90 ? -5.061 -11.507 -11.228 1.00 91.69 90 MET A O 1
ATOM 752 N N . ALA A 1 91 ? -7.121 -10.625 -11.305 1.00 93.94 91 ALA A N 1
ATOM 753 C CA . ALA A 1 91 ? -6.811 -9.647 -12.345 1.00 93.94 91 ALA A CA 1
ATOM 754 C C . ALA A 1 91 ? -5.857 -8.538 -11.855 1.00 93.94 91 ALA A C 1
ATOM 756 O O . ALA A 1 91 ? -4.918 -8.182 -12.570 1.00 93.94 91 ALA A O 1
ATOM 757 N N . GLU A 1 92 ? -6.039 -8.030 -10.630 1.00 93.38 92 GLU A N 1
ATOM 758 C CA . GLU A 1 92 ? -5.084 -7.122 -9.984 1.00 93.38 92 GLU A CA 1
ATOM 759 C C . GLU A 1 92 ? -3.725 -7.807 -9.784 1.00 93.38 92 GLU A C 1
ATOM 761 O O . GLU A 1 92 ? -2.695 -7.268 -10.197 1.00 93.38 92 GLU A O 1
ATOM 766 N N . ARG A 1 93 ? -3.726 -9.020 -9.207 1.00 91.75 93 ARG A N 1
ATOM 767 C CA . ARG A 1 93 ? -2.506 -9.801 -8.923 1.00 91.75 93 ARG A CA 1
ATOM 768 C C . ARG A 1 93 ? -1.727 -10.133 -10.210 1.00 91.75 93 ARG A C 1
ATOM 770 O O . ARG A 1 93 ? -0.502 -10.060 -10.222 1.00 91.75 93 ARG A O 1
ATOM 777 N N . LEU A 1 94 ? -2.420 -10.406 -11.320 1.00 95.06 94 LEU A N 1
ATOM 778 C CA . LEU A 1 94 ? -1.833 -10.632 -12.648 1.00 95.06 94 LEU A CA 1
ATOM 779 C C . LEU A 1 94 ? -1.030 -9.428 -13.151 1.00 95.06 94 LEU A C 1
ATOM 781 O O . LEU A 1 94 ? 0.119 -9.592 -13.569 1.00 95.06 94 LEU A O 1
ATOM 785 N N . ILE A 1 95 ? -1.594 -8.219 -13.091 1.00 96.06 95 ILE A N 1
ATOM 786 C CA . ILE A 1 95 ? -0.864 -7.011 -13.499 1.00 96.06 95 ILE A CA 1
ATOM 787 C C . ILE A 1 95 ? 0.266 -6.696 -12.510 1.00 96.06 95 ILE A C 1
ATOM 789 O O . ILE A 1 95 ? 1.341 -6.292 -12.950 1.00 96.06 95 ILE A O 1
ATOM 793 N N . GLU A 1 96 ? 0.077 -6.938 -11.209 1.00 94.88 96 GLU A N 1
ATOM 794 C CA . GLU A 1 96 ? 1.115 -6.768 -10.182 1.00 94.88 96 GLU A CA 1
ATOM 795 C C . GLU A 1 96 ? 2.394 -7.562 -10.519 1.00 94.88 96 GLU A C 1
ATOM 797 O O . GLU A 1 96 ? 3.464 -6.960 -10.639 1.00 94.88 96 GLU A O 1
ATOM 802 N N . GLU A 1 97 ? 2.290 -8.875 -10.770 1.00 95.56 97 GLU A N 1
ATOM 803 C CA . GLU A 1 97 ? 3.436 -9.722 -11.158 1.00 95.56 97 GLU A CA 1
ATOM 804 C C . GLU A 1 97 ? 4.130 -9.209 -12.432 1.00 95.56 97 GLU A C 1
ATOM 806 O O . GLU A 1 97 ? 5.361 -9.125 -12.496 1.00 95.56 97 GLU A O 1
ATOM 811 N N . CYS A 1 98 ? 3.346 -8.807 -13.439 1.00 96.12 98 CYS A N 1
ATOM 812 C CA . CYS A 1 98 ? 3.865 -8.288 -14.706 1.00 96.12 98 CYS A CA 1
ATOM 813 C C . CYS A 1 98 ? 4.624 -6.963 -14.530 1.00 96.12 98 CYS A C 1
ATOM 815 O O . CYS A 1 98 ? 5.650 -6.739 -15.177 1.00 96.12 98 CYS A O 1
ATOM 817 N N . MET A 1 99 ? 4.142 -6.075 -13.654 1.00 97.12 99 MET A N 1
ATOM 818 C CA . MET A 1 99 ? 4.821 -4.811 -13.365 1.00 97.12 99 MET A CA 1
ATOM 819 C C . MET A 1 99 ? 6.077 -5.025 -12.514 1.00 97.12 99 MET A C 1
ATOM 821 O O . MET A 1 99 ? 7.086 -4.358 -12.746 1.00 97.12 99 MET A O 1
ATOM 825 N N . LEU A 1 100 ? 6.042 -5.964 -11.563 1.00 96.19 100 LEU A N 1
ATOM 826 C CA . LEU A 1 100 ? 7.178 -6.297 -10.703 1.00 96.19 100 LEU A CA 1
ATOM 827 C C . LEU A 1 100 ? 8.333 -6.918 -11.491 1.00 96.19 100 LEU A C 1
ATOM 829 O O . LEU A 1 100 ? 9.465 -6.458 -11.350 1.00 96.19 100 LEU A O 1
ATOM 833 N N . ILE A 1 101 ? 8.073 -7.891 -12.371 1.00 96.31 101 ILE A N 1
ATOM 834 C CA . ILE A 1 101 ? 9.148 -8.524 -13.150 1.00 96.31 101 ILE A CA 1
ATOM 835 C C . ILE A 1 101 ? 9.791 -7.544 -14.146 1.00 96.31 101 ILE A C 1
ATOM 837 O O . ILE A 1 101 ? 11.006 -7.580 -14.354 1.00 96.31 101 ILE A O 1
ATOM 841 N N . ALA A 1 102 ? 9.014 -6.607 -14.703 1.00 97.38 102 ALA A N 1
ATOM 842 C CA . ALA A 1 102 ? 9.541 -5.514 -15.522 1.00 97.38 102 ALA A CA 1
ATOM 843 C C . ALA A 1 102 ? 10.421 -4.552 -14.701 1.00 97.38 102 ALA A C 1
ATOM 845 O O . ALA A 1 102 ? 11.517 -4.197 -15.135 1.00 97.38 102 ALA A O 1
ATOM 846 N N . ASN A 1 103 ? 9.974 -4.179 -13.499 1.00 98.00 103 ASN A N 1
ATOM 847 C CA . ASN A 1 103 ? 10.717 -3.336 -12.561 1.00 98.00 103 ASN A CA 1
ATOM 848 C C . ASN A 1 103 ? 12.050 -3.984 -12.115 1.00 98.00 103 ASN A C 1
ATOM 850 O O . ASN A 1 103 ? 13.085 -3.320 -12.159 1.00 98.00 103 ASN A O 1
ATOM 854 N N . GLU A 1 104 ? 12.065 -5.277 -11.757 1.00 97.06 104 GLU A N 1
ATOM 855 C CA . GLU A 1 104 ? 13.296 -6.026 -11.417 1.00 97.06 104 GLU A CA 1
ATOM 856 C C . GLU A 1 104 ? 14.261 -6.137 -12.604 1.00 97.06 104 GLU A C 1
ATOM 858 O O . GLU A 1 104 ? 15.471 -5.961 -12.447 1.00 97.06 104 GLU A O 1
ATOM 863 N N . THR A 1 105 ? 13.733 -6.380 -13.808 1.00 97.44 105 THR A N 1
ATOM 864 C CA . THR A 1 105 ? 14.535 -6.443 -15.041 1.00 97.44 105 THR A CA 1
ATOM 865 C C . THR A 1 105 ? 15.219 -5.103 -15.325 1.00 97.44 105 THR A C 1
ATOM 867 O O . THR A 1 105 ? 16.413 -5.067 -15.616 1.00 97.44 105 THR A O 1
ATOM 870 N N . VAL A 1 106 ? 14.487 -3.988 -15.206 1.00 97.75 106 VAL A N 1
ATOM 871 C CA . VAL A 1 106 ? 15.026 -2.638 -15.436 1.00 97.75 106 VAL A CA 1
ATOM 872 C C . VAL A 1 106 ? 16.019 -2.223 -14.350 1.00 97.75 106 VAL A C 1
ATOM 874 O O . VAL A 1 106 ? 17.046 -1.630 -14.674 1.00 97.75 106 VAL A O 1
ATOM 877 N N . ALA A 1 107 ? 15.759 -2.561 -13.085 1.00 97.31 107 ALA A N 1
ATOM 878 C CA . ALA A 1 107 ? 16.690 -2.300 -11.989 1.00 97.31 107 ALA A CA 1
ATOM 879 C C . ALA A 1 107 ? 18.015 -3.049 -12.186 1.00 97.31 107 ALA A C 1
ATOM 881 O O . ALA A 1 107 ? 19.082 -2.442 -12.106 1.00 97.31 107 ALA A O 1
ATOM 882 N N . THR A 1 108 ? 17.935 -4.340 -12.525 1.00 95.81 108 THR A N 1
ATOM 883 C CA . THR A 1 108 ? 19.105 -5.181 -12.819 1.00 95.81 108 THR A CA 1
ATOM 884 C C . THR A 1 108 ? 19.890 -4.614 -14.003 1.00 95.81 108 THR A C 1
ATOM 886 O O . THR A 1 108 ? 21.084 -4.370 -13.878 1.00 95.81 108 THR A O 1
ATOM 889 N N . HIS A 1 109 ? 19.214 -4.274 -15.108 1.00 95.75 109 HIS A N 1
ATOM 890 C CA . HIS A 1 109 ? 19.856 -3.645 -16.265 1.00 95.75 109 HIS A CA 1
ATOM 891 C C . HIS A 1 109 ? 20.599 -2.348 -15.906 1.00 95.75 109 HIS A C 1
ATOM 893 O O . HIS A 1 109 ? 21.740 -2.166 -16.321 1.00 95.75 109 HIS A O 1
ATOM 899 N N . LEU A 1 110 ? 19.976 -1.456 -15.124 1.00 93.88 110 LEU A N 1
ATOM 900 C CA . LEU A 1 110 ? 20.608 -0.207 -14.686 1.00 93.88 110 LEU A CA 1
ATOM 901 C C . LEU A 1 110 ? 21.820 -0.457 -13.782 1.00 93.88 110 LEU A C 1
ATOM 903 O O . LEU A 1 110 ? 22.861 0.166 -13.993 1.00 93.88 110 LEU A O 1
ATOM 907 N N . LYS A 1 111 ? 21.721 -1.398 -12.838 1.00 94.56 111 LYS A N 1
ATOM 908 C CA . LYS A 1 111 ? 22.840 -1.826 -11.986 1.00 94.56 111 LYS A CA 1
ATOM 909 C C . LYS A 1 111 ? 24.012 -2.354 -12.817 1.00 94.56 111 LYS A C 1
ATOM 911 O O . LYS A 1 111 ? 25.153 -1.956 -12.584 1.00 94.56 111 LYS A O 1
ATOM 916 N N . ASP A 1 112 ? 23.729 -3.189 -13.812 1.00 93.88 112 ASP A N 1
ATOM 917 C CA . ASP A 1 112 ? 24.739 -3.810 -14.674 1.00 93.88 112 ASP A CA 1
ATOM 918 C C . ASP A 1 112 ? 25.461 -2.792 -15.581 1.00 93.88 112 ASP A C 1
ATOM 920 O O . ASP A 1 112 ? 26.571 -3.063 -16.038 1.00 93.88 112 ASP A O 1
ATOM 924 N N . THR A 1 113 ? 24.909 -1.584 -15.791 1.00 90.50 113 THR A N 1
ATOM 925 C CA . THR A 1 113 ? 25.648 -0.486 -16.456 1.00 90.50 113 THR A CA 1
ATOM 926 C C . THR A 1 113 ? 26.823 0.053 -15.635 1.00 90.50 113 THR A C 1
ATOM 928 O O . THR A 1 113 ? 27.657 0.769 -16.188 1.00 90.50 113 THR A O 1
ATOM 931 N N . GLN A 1 114 ? 26.863 -0.232 -14.325 1.00 89.44 114 GLN A N 1
ATOM 932 C CA . GLN A 1 114 ? 27.769 0.372 -13.337 1.00 89.44 114 GLN A CA 1
ATOM 933 C C . GLN A 1 114 ? 27.693 1.913 -13.262 1.00 89.44 114 GLN A C 1
ATOM 935 O O . GLN A 1 114 ? 28.630 2.565 -12.805 1.00 89.44 114 GLN A O 1
ATOM 940 N N . ARG A 1 115 ? 26.575 2.518 -13.693 1.00 89.56 115 ARG A N 1
ATOM 941 C CA . ARG A 1 115 ? 26.340 3.972 -13.651 1.00 89.56 115 ARG A CA 1
ATOM 942 C C . ARG A 1 115 ? 25.253 4.325 -12.636 1.00 89.56 115 ARG A C 1
ATOM 944 O O . ARG A 1 115 ? 24.196 3.691 -12.602 1.00 89.56 115 ARG A O 1
ATOM 951 N N . THR A 1 116 ? 25.474 5.397 -11.881 1.00 91.81 116 THR A N 1
ATOM 952 C CA . THR A 1 116 ? 24.555 5.939 -10.865 1.00 91.81 116 THR A CA 1
ATOM 953 C C . THR A 1 116 ? 23.142 6.102 -11.413 1.00 91.81 116 THR A C 1
ATOM 955 O O . THR A 1 116 ? 22.933 6.689 -12.475 1.00 91.81 116 THR A O 1
ATOM 958 N N . SER A 1 117 ? 22.168 5.505 -10.736 1.00 93.81 117 SER A N 1
ATOM 959 C CA . SER A 1 117 ? 20.814 5.288 -11.253 1.00 93.81 117 SER A CA 1
ATOM 960 C C . SER A 1 117 ? 19.795 5.373 -10.120 1.00 93.81 117 SER A C 1
ATOM 962 O O . SER A 1 117 ? 20.181 5.431 -8.962 1.00 93.81 117 SER A O 1
ATOM 964 N N . VAL A 1 118 ? 18.497 5.397 -10.430 1.00 95.75 118 VAL A N 1
ATOM 965 C CA . VAL A 1 118 ? 17.440 5.465 -9.406 1.00 95.75 118 VAL A CA 1
ATOM 966 C C . VAL A 1 118 ? 16.937 4.066 -9.062 1.00 95.75 118 VAL A C 1
ATOM 968 O O . VAL A 1 118 ? 16.540 3.314 -9.956 1.00 95.75 118 VAL A O 1
ATOM 971 N N . TYR A 1 119 ? 16.884 3.757 -7.769 1.00 98.19 119 TYR A N 1
ATOM 972 C CA . TYR A 1 119 ? 16.342 2.523 -7.205 1.00 98.19 119 TYR A CA 1
ATOM 973 C C . TYR A 1 119 ? 15.177 2.821 -6.258 1.00 98.19 119 TYR A C 1
ATOM 975 O O . TYR A 1 119 ? 15.073 3.909 -5.685 1.00 98.19 119 TYR A O 1
ATOM 983 N N . ARG A 1 120 ? 14.305 1.829 -6.070 1.00 98.19 120 ARG A N 1
ATOM 984 C CA . ARG A 1 120 ? 13.307 1.805 -4.998 1.00 98.19 120 ARG A CA 1
ATOM 985 C C . ARG A 1 120 ? 13.773 0.754 -4.006 1.00 98.19 120 ARG A C 1
ATOM 987 O O . ARG A 1 120 ? 13.710 -0.437 -4.297 1.00 98.19 120 ARG A O 1
ATOM 994 N N . ILE A 1 121 ? 14.268 1.213 -2.865 1.00 97.88 121 ILE A N 1
ATOM 995 C CA . ILE A 1 121 ? 14.865 0.365 -1.840 1.00 97.88 121 ILE A CA 1
ATOM 996 C C . ILE A 1 121 ? 13.923 0.188 -0.654 1.00 97.88 121 ILE A C 1
ATOM 998 O O . ILE A 1 121 ? 13.076 1.036 -0.369 1.00 97.88 121 ILE A O 1
ATOM 1002 N N . HIS A 1 122 ? 14.104 -0.918 0.051 1.00 96.25 122 HIS A N 1
ATOM 1003 C CA . HIS A 1 122 ? 13.514 -1.166 1.358 1.00 96.25 122 HIS A CA 1
ATOM 1004 C C . HIS A 1 122 ? 14.572 -1.892 2.182 1.00 96.25 122 HIS A C 1
ATOM 1006 O O . HIS A 1 122 ? 14.882 -3.054 1.915 1.00 96.25 122 HIS A O 1
ATOM 1012 N N . GLU A 1 123 ? 15.124 -1.184 3.160 1.00 94.06 123 GLU A N 1
ATOM 1013 C CA . GLU A 1 123 ? 16.218 -1.648 4.013 1.00 94.06 123 GLU A CA 1
ATOM 1014 C C . GLU A 1 123 ? 15.799 -2.829 4.903 1.00 94.06 123 GLU A C 1
ATOM 1016 O O . GLU A 1 123 ? 14.615 -3.162 5.022 1.00 94.06 123 GLU A O 1
ATOM 1021 N N . HIS A 1 124 ? 16.783 -3.473 5.529 1.00 91.25 124 HIS A N 1
ATOM 1022 C CA . HIS A 1 124 ? 16.520 -4.431 6.598 1.00 91.25 124 HIS A CA 1
ATOM 1023 C C . HIS A 1 124 ? 15.941 -3.698 7.831 1.00 91.25 124 HIS A C 1
ATOM 1025 O O . HIS A 1 124 ? 16.231 -2.512 8.037 1.00 91.25 124 HIS A O 1
ATOM 1031 N N . PRO A 1 125 ? 15.129 -4.372 8.665 1.00 89.88 125 PRO A N 1
ATOM 1032 C CA . PRO A 1 125 ? 14.744 -3.858 9.978 1.00 89.88 125 PRO A CA 1
ATOM 1033 C C . PRO A 1 125 ? 15.966 -3.406 10.797 1.00 89.88 125 PRO A C 1
ATOM 1035 O O . PRO A 1 125 ? 16.999 -4.073 10.792 1.00 89.88 125 PRO A O 1
ATOM 1038 N N . SER A 1 126 ? 15.856 -2.268 11.487 1.00 89.25 126 SER A N 1
ATOM 1039 C CA . SER A 1 126 ? 16.857 -1.809 12.461 1.00 89.25 126 SER A CA 1
ATOM 1040 C C . SER A 1 126 ? 16.762 -2.610 13.762 1.00 89.25 126 SER A C 1
ATOM 1042 O O . SER A 1 126 ? 15.764 -3.284 13.994 1.00 89.25 126 SER A O 1
ATOM 1044 N N . GLU A 1 127 ? 17.759 -2.501 14.640 1.00 86.94 127 GLU A N 1
ATOM 1045 C CA . GLU A 1 127 ? 17.788 -3.180 15.950 1.00 86.94 127 GLU A CA 1
ATOM 1046 C C . GLU A 1 127 ? 16.484 -2.945 16.742 1.00 86.94 127 GLU A C 1
ATOM 1048 O O . GLU A 1 127 ? 15.764 -3.897 17.022 1.00 86.94 127 GLU A O 1
ATOM 1053 N N . GLU A 1 128 ? 16.065 -1.683 16.911 1.00 85.88 128 GLU A N 1
ATOM 1054 C CA . GLU A 1 128 ? 14.774 -1.286 17.519 1.00 85.88 128 GLU A CA 1
ATOM 1055 C C . GLU A 1 128 ? 13.540 -2.003 16.916 1.00 85.88 128 GLU A C 1
ATOM 1057 O O . GLU A 1 128 ? 12.533 -2.234 17.587 1.00 85.88 128 GLU A O 1
ATOM 1062 N N . LYS A 1 129 ? 13.592 -2.329 15.618 1.00 86.44 129 LYS A N 1
ATOM 1063 C CA . LYS A 1 129 ? 12.519 -3.006 14.876 1.00 86.44 129 LYS A CA 1
ATOM 1064 C C . LYS A 1 129 ? 12.607 -4.530 14.998 1.00 86.44 129 LYS A C 1
ATOM 1066 O O . LYS A 1 129 ? 11.571 -5.193 14.990 1.00 86.44 129 LYS A O 1
ATOM 1071 N N . LEU A 1 130 ? 13.815 -5.080 15.126 1.00 84.50 130 LEU A N 1
ATOM 1072 C CA . LEU A 1 130 ? 14.053 -6.495 15.413 1.00 84.50 130 LEU A CA 1
ATOM 1073 C C . LEU A 1 130 ? 13.695 -6.842 16.862 1.00 84.50 130 LEU A C 1
ATOM 1075 O O . LEU A 1 130 ? 13.159 -7.920 17.098 1.00 84.50 130 LEU A O 1
ATOM 1079 N N . ASP A 1 131 ? 13.908 -5.936 17.813 1.00 82.38 131 ASP A N 1
ATOM 1080 C CA . ASP A 1 131 ? 13.466 -6.104 19.204 1.00 82.38 131 ASP A CA 1
ATOM 1081 C C . ASP A 1 131 ? 11.934 -6.127 19.295 1.00 82.38 131 ASP A C 1
ATOM 1083 O O . ASP A 1 131 ? 11.352 -7.019 19.914 1.00 82.38 131 ASP A O 1
ATOM 1087 N N . LEU A 1 132 ? 11.258 -5.212 18.584 1.00 79.12 132 LEU A N 1
ATOM 1088 C CA . LEU A 1 132 ? 9.802 -5.251 18.416 1.00 79.12 132 LEU A CA 1
ATOM 1089 C C . LEU A 1 132 ? 9.343 -6.598 17.829 1.00 79.12 132 LEU A C 1
ATOM 1091 O O . LEU A 1 132 ? 8.412 -7.209 18.343 1.00 79.12 132 LEU A O 1
ATOM 1095 N N . PHE A 1 133 ? 10.013 -7.090 16.785 1.00 80.50 133 PHE A N 1
ATOM 1096 C CA . PHE A 1 133 ? 9.705 -8.377 16.152 1.00 80.50 133 PHE A CA 1
ATOM 1097 C C . PHE A 1 133 ? 9.932 -9.583 17.082 1.00 80.50 133 PHE A C 1
ATOM 1099 O O . PHE A 1 133 ? 9.147 -10.528 17.058 1.00 80.50 133 PHE A O 1
ATOM 1106 N N . GLN A 1 134 ? 10.952 -9.542 17.944 1.00 80.00 134 GLN A N 1
ATOM 1107 C CA . GLN A 1 134 ? 11.190 -10.567 18.967 1.00 80.00 134 GLN A CA 1
ATOM 1108 C C . GLN A 1 134 ? 10.080 -10.595 20.029 1.00 80.00 134 GLN A C 1
ATOM 1110 O O . GLN A 1 134 ? 9.649 -11.680 20.422 1.00 80.00 134 GLN A O 1
ATOM 1115 N N . LYS A 1 135 ? 9.542 -9.434 20.434 1.00 75.81 135 LYS A N 1
ATOM 1116 C CA . LYS A 1 135 ? 8.359 -9.372 21.316 1.00 75.81 135 LYS A CA 1
ATOM 1117 C C . LYS A 1 135 ? 7.120 -9.995 20.666 1.00 75.81 135 LYS A C 1
ATOM 1119 O O . LYS A 1 135 ? 6.424 -10.773 21.311 1.00 75.81 135 LYS A O 1
ATOM 1124 N N . VAL A 1 136 ? 6.885 -9.723 19.378 1.00 71.50 136 VAL A N 1
ATOM 1125 C CA . VAL A 1 136 ? 5.799 -10.350 18.593 1.00 71.50 136 VAL A CA 1
ATOM 1126 C C . VAL A 1 136 ? 5.951 -11.869 18.573 1.00 71.50 136 VAL A C 1
ATOM 1128 O O . VAL A 1 136 ? 5.006 -12.589 18.869 1.00 71.50 136 VAL A O 1
ATOM 1131 N N . LEU A 1 137 ? 7.151 -12.360 18.267 1.00 75.38 137 LEU A N 1
ATOM 1132 C CA . LEU A 1 137 ? 7.475 -13.786 18.269 1.00 75.38 137 LEU A CA 1
ATOM 1133 C C . LEU A 1 137 ? 7.175 -14.449 19.621 1.00 75.38 137 LEU A C 1
ATOM 1135 O O . LEU A 1 137 ? 6.484 -15.466 19.658 1.00 75.38 137 LEU A O 1
ATOM 1139 N N . HIS A 1 138 ? 7.613 -13.833 20.724 1.00 76.31 138 HIS A N 1
ATOM 1140 C CA . HIS A 1 138 ? 7.337 -14.317 22.077 1.00 76.31 138 HIS A CA 1
ATOM 1141 C C . HIS A 1 138 ? 5.831 -14.340 22.397 1.00 76.31 138 HIS A C 1
ATOM 1143 O O . HIS A 1 138 ? 5.335 -15.348 22.897 1.00 76.31 138 HIS A O 1
ATOM 1149 N N . TYR A 1 139 ? 5.087 -13.283 22.045 1.00 71.00 139 TYR A N 1
ATOM 1150 C CA . TYR A 1 139 ? 3.627 -13.218 22.209 1.00 71.00 139 TYR A CA 1
ATOM 1151 C C . TYR A 1 139 ? 2.892 -14.327 21.433 1.00 71.00 139 TYR A C 1
ATOM 1153 O O . TYR A 1 139 ? 1.955 -14.930 21.945 1.00 71.00 139 TYR A O 1
ATOM 1161 N N . LEU A 1 140 ? 3.354 -14.651 20.220 1.00 71.44 140 LEU A N 1
ATOM 1162 C CA . LEU A 1 140 ? 2.814 -15.735 19.386 1.00 71.44 140 LEU A CA 1
ATOM 1163 C C . LEU A 1 140 ? 3.284 -17.144 19.822 1.00 71.44 140 LEU A C 1
ATOM 1165 O O . LEU A 1 140 ? 2.993 -18.131 19.139 1.00 71.44 140 LEU A O 1
ATOM 1169 N N . GLY A 1 141 ? 4.066 -17.257 20.903 1.00 72.19 141 GLY A N 1
ATOM 1170 C CA . GLY A 1 141 ? 4.677 -18.514 21.354 1.00 72.19 141 GLY A CA 1
ATOM 1171 C C . GLY A 1 141 ? 5.712 -19.101 20.381 1.00 72.19 141 GLY A C 1
ATOM 1172 O O . GLY A 1 141 ? 6.045 -20.281 20.478 1.00 72.19 141 GLY A O 1
ATOM 1173 N N . GLN A 1 142 ? 6.209 -18.308 19.425 1.00 69.69 142 GLN A N 1
ATOM 1174 C CA . GLN A 1 142 ? 7.112 -18.745 18.359 1.00 69.69 142 GLN A CA 1
ATOM 1175 C C . GLN A 1 142 ? 8.564 -18.367 18.667 1.00 69.69 142 GLN A C 1
ATOM 1177 O O . GLN A 1 142 ? 8.922 -17.193 18.712 1.00 69.69 142 GLN A O 1
ATOM 1182 N N . THR A 1 143 ? 9.449 -19.354 18.786 1.00 61.41 143 THR A N 1
ATOM 1183 C CA . THR A 1 143 ? 10.894 -19.130 18.939 1.00 61.41 143 THR A CA 1
ATOM 1184 C C . THR A 1 143 ? 11.621 -19.269 17.600 1.00 61.41 143 THR A C 1
ATOM 1186 O O . THR A 1 143 ? 12.108 -20.339 17.233 1.00 61.41 143 THR A O 1
ATOM 1189 N N . LEU A 1 144 ? 11.741 -18.166 16.849 1.00 62.88 144 LEU A N 1
ATOM 1190 C CA . LEU A 1 144 ? 12.663 -18.129 15.709 1.00 62.88 144 LEU A CA 1
ATOM 1191 C C . LEU A 1 144 ? 14.114 -18.100 16.202 1.00 62.88 144 LEU A C 1
ATOM 1193 O O . LEU A 1 144 ? 14.578 -17.107 16.757 1.00 62.88 144 LEU A O 1
ATOM 1197 N N . VAL A 1 145 ? 14.855 -19.170 15.913 1.00 59.62 145 VAL A N 1
ATOM 1198 C CA . VAL A 1 145 ? 16.321 -19.155 15.968 1.00 59.62 145 VAL A CA 1
ATOM 1199 C C . VAL A 1 145 ? 16.821 -18.258 14.836 1.00 59.62 145 VAL A C 1
ATOM 1201 O O . VAL A 1 145 ? 16.773 -18.640 13.666 1.00 59.62 145 VAL A O 1
ATOM 1204 N N . LEU A 1 146 ? 17.262 -17.049 15.183 1.00 60.16 146 LEU A N 1
ATOM 1205 C CA . LEU A 1 146 ? 17.827 -16.102 14.224 1.00 60.16 146 LEU A CA 1
ATOM 1206 C C . LEU A 1 146 ? 19.181 -16.626 13.717 1.00 60.16 146 LEU A C 1
ATOM 1208 O O . LEU A 1 146 ? 20.016 -17.083 14.499 1.00 60.16 146 LEU A O 1
ATOM 1212 N N . SER A 1 147 ? 19.402 -16.569 12.404 1.00 57.56 147 SER A N 1
ATOM 1213 C CA . SER A 1 147 ? 20.684 -16.924 11.785 1.00 57.56 147 SER A CA 1
ATOM 1214 C C . SER A 1 147 ? 21.796 -15.943 12.171 1.00 57.56 147 SER A C 1
ATOM 1216 O O . SER A 1 147 ? 21.542 -14.765 12.411 1.00 57.56 147 SER A O 1
ATOM 1218 N N . ALA A 1 148 ? 23.048 -16.414 12.163 1.00 50.25 148 ALA A N 1
ATOM 1219 C CA . ALA A 1 148 ? 24.223 -15.574 12.422 1.00 50.25 148 ALA A CA 1
ATOM 1220 C C . ALA A 1 148 ? 24.353 -14.396 11.431 1.00 50.25 148 ALA A C 1
ATOM 1222 O O . ALA A 1 148 ? 24.871 -13.344 11.792 1.00 50.25 148 ALA A O 1
ATOM 1223 N N . ASP A 1 149 ? 23.819 -14.551 10.215 1.00 57.16 149 ASP A N 1
ATOM 1224 C CA . ASP A 1 149 ? 23.748 -13.516 9.172 1.00 57.16 149 ASP A CA 1
ATOM 1225 C C . ASP A 1 149 ? 22.584 -12.512 9.367 1.00 57.16 149 ASP A C 1
ATOM 1227 O O . ASP A 1 149 ? 22.274 -11.722 8.473 1.00 57.16 149 ASP A O 1
ATOM 1231 N N . GLY A 1 150 ? 21.899 -12.551 10.516 1.00 70.62 150 GLY A N 1
ATOM 1232 C CA . GLY A 1 150 ? 20.705 -11.757 10.801 1.00 70.62 150 GLY A CA 1
ATOM 1233 C C . GLY A 1 150 ? 19.411 -12.407 10.301 1.00 70.62 150 GLY A C 1
ATOM 1234 O O . GLY A 1 150 ? 19.329 -13.624 10.124 1.00 70.62 150 GL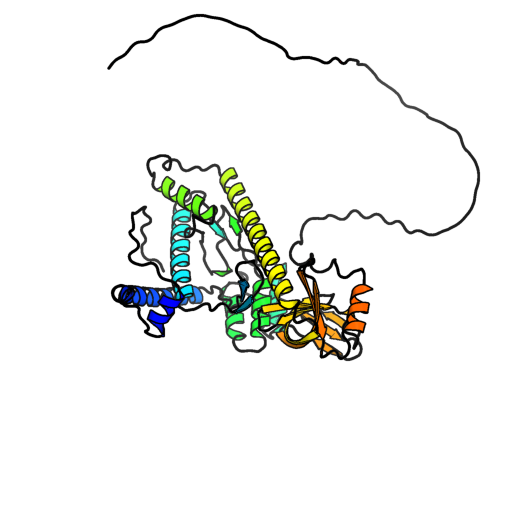Y A O 1
ATOM 1235 N N . VAL A 1 151 ? 18.369 -11.591 10.107 1.00 79.12 151 VAL A N 1
ATOM 1236 C CA . VAL A 1 151 ? 17.003 -12.050 9.784 1.00 79.12 151 VAL A CA 1
ATOM 1237 C C . VAL A 1 151 ? 16.683 -11.837 8.305 1.00 79.12 151 VAL A C 1
ATOM 1239 O O . VAL A 1 151 ? 16.960 -10.766 7.757 1.00 79.12 151 VAL A O 1
ATOM 1242 N N . THR A 1 152 ? 16.070 -12.830 7.652 1.00 86.56 152 THR A N 1
ATOM 1243 C CA . THR A 1 152 ? 15.715 -12.764 6.225 1.00 86.56 152 THR A CA 1
ATOM 1244 C C . THR A 1 152 ? 14.216 -12.498 6.003 1.00 86.56 152 THR A C 1
ATOM 1246 O O . THR A 1 152 ? 13.393 -12.811 6.868 1.00 86.56 152 THR A O 1
ATOM 1249 N N . PRO A 1 153 ? 13.807 -12.013 4.811 1.00 87.31 153 PRO A N 1
ATOM 1250 C CA . PRO A 1 153 ? 12.391 -11.908 4.438 1.00 87.31 153 PRO A CA 1
ATOM 1251 C C . PRO A 1 153 ? 11.630 -13.239 4.533 1.00 87.31 153 PRO A C 1
ATOM 1253 O O . PRO A 1 153 ? 10.451 -13.267 4.875 1.00 87.31 153 PRO A O 1
ATOM 1256 N N . ARG A 1 154 ? 12.311 -14.372 4.301 1.00 87.12 154 ARG A N 1
ATOM 1257 C CA . ARG A 1 154 ? 11.702 -15.701 4.439 1.00 87.12 154 ARG A CA 1
ATOM 1258 C C . ARG A 1 154 ? 11.331 -16.009 5.889 1.00 87.12 154 ARG A C 1
ATOM 1260 O O . ARG A 1 154 ? 10.360 -16.722 6.104 1.00 87.12 154 ARG A O 1
ATOM 1267 N N . ASP A 1 155 ? 12.064 -15.491 6.870 1.00 85.94 155 ASP A N 1
ATOM 1268 C CA . ASP A 1 155 ? 11.780 -15.742 8.287 1.00 85.94 155 ASP A CA 1
ATOM 1269 C C . ASP A 1 155 ? 10.556 -14.957 8.760 1.00 85.94 155 ASP A C 1
ATOM 1271 O O . ASP A 1 155 ? 9.719 -15.505 9.471 1.00 85.94 155 ASP A O 1
ATOM 1275 N N . PHE A 1 156 ? 10.384 -13.734 8.251 1.00 87.44 156 PHE A N 1
ATOM 1276 C CA . PHE A 1 156 ? 9.132 -12.982 8.358 1.00 87.44 156 PHE A CA 1
ATOM 1277 C C . PHE A 1 156 ? 7.970 -13.756 7.702 1.00 87.44 156 PHE A C 1
ATOM 1279 O O . PHE A 1 156 ? 6.945 -13.972 8.345 1.00 87.44 156 PHE A O 1
ATOM 1286 N N . GLN A 1 157 ? 8.137 -14.256 6.467 1.00 86.88 157 GLN A N 1
ATOM 1287 C CA . GLN A 1 157 ? 7.072 -15.003 5.777 1.00 86.88 157 GLN A CA 1
ATOM 1288 C C . GLN A 1 157 ? 6.676 -16.301 6.502 1.00 86.88 157 GLN A C 1
ATOM 1290 O O . GLN A 1 157 ? 5.491 -16.610 6.546 1.00 86.88 157 GLN A O 1
ATOM 1295 N N . LYS A 1 158 ? 7.618 -17.032 7.125 1.00 85.12 158 LYS A N 1
ATOM 1296 C CA . LYS A 1 158 ? 7.299 -18.231 7.930 1.00 85.12 158 LYS A CA 1
ATOM 1297 C C . LYS A 1 158 ? 6.269 -17.933 9.021 1.00 85.12 158 LYS A C 1
ATOM 1299 O O . LYS A 1 158 ? 5.382 -18.748 9.237 1.00 85.12 158 LYS A O 1
ATOM 1304 N N . ILE A 1 159 ? 6.378 -16.788 9.703 1.00 82.31 159 ILE A N 1
ATOM 1305 C CA . ILE A 1 159 ? 5.418 -16.401 10.749 1.00 82.31 159 ILE A CA 1
ATOM 1306 C C . ILE A 1 159 ? 4.052 -16.149 10.116 1.00 82.31 159 ILE A C 1
ATOM 1308 O O . ILE A 1 159 ? 3.065 -16.699 10.590 1.00 82.31 159 ILE A O 1
ATOM 1312 N N . LEU A 1 160 ? 4.008 -15.376 9.024 1.00 85.31 160 LEU A N 1
ATOM 1313 C CA . LEU A 1 160 ? 2.771 -15.074 8.295 1.00 85.31 160 LEU A CA 1
ATOM 1314 C C . LEU A 1 160 ? 2.086 -16.340 7.748 1.00 85.31 160 LEU A C 1
ATOM 1316 O O . LEU A 1 160 ? 0.861 -16.392 7.705 1.00 85.31 160 LEU A O 1
ATOM 1320 N N . ASP A 1 161 ? 2.859 -17.362 7.372 1.00 86.12 161 ASP A N 1
ATOM 1321 C CA . ASP A 1 161 ? 2.348 -18.672 6.956 1.00 86.12 161 ASP A CA 1
ATOM 1322 C C . ASP A 1 161 ? 1.852 -19.519 8.152 1.00 86.12 161 ASP A C 1
ATOM 1324 O O . ASP A 1 161 ? 0.888 -20.266 8.001 1.00 86.12 161 ASP A O 1
ATOM 1328 N N . VAL A 1 162 ? 2.475 -19.406 9.337 1.00 84.31 162 VAL A N 1
ATOM 1329 C CA . VAL A 1 162 ? 2.108 -20.153 10.564 1.00 84.31 162 VAL A CA 1
ATOM 1330 C C . VAL A 1 162 ? 0.851 -19.598 11.234 1.00 84.31 162 VAL A C 1
ATOM 1332 O O . VAL A 1 162 ? -0.026 -20.372 11.612 1.00 84.31 162 VAL A O 1
ATOM 1335 N N . VAL A 1 163 ? 0.737 -18.275 11.374 1.00 83.75 163 VAL A N 1
ATOM 1336 C CA . VAL A 1 163 ? -0.419 -17.606 12.013 1.00 83.75 163 VAL A CA 1
ATOM 1337 C C . VAL A 1 163 ? -1.676 -17.602 11.139 1.00 83.75 163 VAL A C 1
ATOM 1339 O O . VAL A 1 163 ? -2.726 -17.140 11.576 1.00 83.75 163 VAL A O 1
ATOM 1342 N N . LYS A 1 164 ? -1.581 -18.083 9.895 1.00 86.50 164 LYS A N 1
ATOM 1343 C CA . LYS A 1 164 ? -2.653 -17.994 8.906 1.00 86.50 164 LYS A CA 1
ATOM 1344 C C . LYS A 1 164 ? -3.873 -18.830 9.292 1.00 86.50 164 LYS A C 1
ATOM 1346 O O . LYS A 1 164 ? -3.753 -20.022 9.562 1.00 86.50 164 LYS A O 1
ATOM 1351 N N . GLY A 1 165 ? -5.054 -18.216 9.258 1.00 83.56 165 GLY A N 1
ATOM 1352 C CA . GLY A 1 165 ? -6.313 -18.838 9.669 1.00 83.56 165 GLY A CA 1
ATOM 1353 C C . GLY A 1 165 ? -6.477 -18.996 11.184 1.00 83.56 165 GLY A C 1
ATOM 1354 O O . GLY A 1 165 ? -7.385 -19.704 11.607 1.00 83.56 165 GLY A O 1
ATOM 1355 N N . GLN A 1 166 ? -5.616 -18.366 11.989 1.00 83.88 166 GLN A N 1
ATOM 1356 C CA . GLN A 1 166 ? -5.774 -18.255 13.440 1.00 83.88 166 GLN A CA 1
ATOM 1357 C C . GLN A 1 166 ? -6.353 -16.880 13.800 1.00 83.88 166 GLN A C 1
ATOM 1359 O O . GLN A 1 166 ? -6.128 -15.909 13.075 1.00 83.88 166 GLN A O 1
ATOM 1364 N N . ASP A 1 167 ? -7.006 -16.758 14.958 1.00 75.31 167 ASP A N 1
ATOM 1365 C CA . ASP A 1 167 ? -7.580 -15.484 15.437 1.00 75.31 167 ASP A CA 1
ATOM 1366 C C . ASP A 1 167 ? -6.518 -14.367 15.563 1.00 75.31 167 ASP A C 1
ATOM 1368 O O . ASP A 1 167 ? -6.793 -13.181 15.391 1.00 75.31 167 ASP A O 1
ATOM 1372 N N . ILE A 1 168 ? -5.258 -14.761 15.774 1.00 76.81 168 ILE A N 1
ATOM 1373 C CA . ILE A 1 168 ? -4.084 -13.882 15.845 1.00 76.81 168 ILE A CA 1
ATOM 1374 C C . ILE A 1 168 ? -3.488 -13.492 14.471 1.00 76.81 168 ILE A C 1
ATOM 1376 O O . ILE A 1 168 ? -2.464 -12.807 14.444 1.00 76.81 168 ILE A O 1
ATOM 1380 N N . GLU A 1 169 ? -4.079 -13.872 13.324 1.00 82.88 169 GLU A N 1
ATOM 1381 C CA . GLU A 1 169 ? -3.526 -13.546 11.990 1.00 82.88 169 GLU A CA 1
ATOM 1382 C C . GLU A 1 169 ? -3.426 -12.027 11.769 1.00 82.88 169 GLU A C 1
ATOM 1384 O O . GLU A 1 169 ? -2.366 -11.531 11.383 1.00 82.88 169 GLU A O 1
ATOM 1389 N N . GLN A 1 170 ? -4.499 -11.271 12.039 1.00 78.00 170 GLN A N 1
ATOM 1390 C CA . GLN A 1 170 ? -4.526 -9.814 11.831 1.00 78.00 170 GLN A CA 1
ATOM 1391 C C . GLN A 1 170 ? -3.517 -9.099 12.744 1.00 78.00 170 GLN A C 1
ATOM 1393 O O . GLN A 1 170 ? -2.781 -8.222 12.289 1.00 78.00 170 GLN A O 1
ATOM 1398 N N . VAL A 1 171 ? -3.420 -9.535 14.004 1.00 77.19 171 VAL A N 1
ATOM 1399 C CA . VAL A 1 171 ? -2.428 -9.089 14.999 1.00 77.19 171 VAL A CA 1
ATOM 1400 C C . VAL A 1 171 ? -1.013 -9.283 14.463 1.00 77.19 171 VAL A C 1
ATOM 1402 O O . VAL A 1 171 ? -0.250 -8.323 14.333 1.00 77.19 171 VAL A O 1
ATOM 1405 N N . ALA A 1 172 ? -0.679 -10.517 14.085 1.00 81.38 172 ALA A N 1
ATOM 1406 C CA . ALA A 1 172 ? 0.640 -10.874 13.595 1.00 81.38 172 ALA A CA 1
ATOM 1407 C C . ALA A 1 172 ? 0.993 -10.144 12.290 1.00 81.38 172 ALA A C 1
ATOM 1409 O O . ALA A 1 172 ? 2.115 -9.648 12.170 1.00 81.38 172 ALA A O 1
ATOM 1410 N N . GLN A 1 173 ? 0.053 -10.001 11.344 1.00 84.75 173 GLN A N 1
ATOM 1411 C CA . GLN A 1 173 ? 0.260 -9.210 10.124 1.00 84.75 173 GLN A CA 1
ATOM 1412 C C . GLN A 1 173 ? 0.552 -7.734 10.452 1.00 84.75 173 GLN A C 1
ATOM 1414 O O . GLN A 1 173 ? 1.554 -7.196 9.976 1.00 84.75 173 GLN A O 1
ATOM 1419 N N . ILE A 1 174 ? -0.263 -7.083 11.295 1.00 80.81 174 ILE A N 1
ATOM 1420 C CA . ILE A 1 174 ? -0.074 -5.672 11.683 1.00 80.81 174 ILE A CA 1
ATOM 1421 C C . ILE A 1 174 ? 1.276 -5.472 12.381 1.00 80.81 174 ILE A C 1
ATOM 1423 O O . ILE A 1 174 ? 2.014 -4.543 12.046 1.00 80.81 174 ILE A O 1
ATOM 1427 N N . MET A 1 175 ? 1.630 -6.329 13.340 1.00 79.44 175 MET A N 1
ATOM 1428 C CA . MET A 1 175 ? 2.876 -6.172 14.091 1.00 79.44 175 MET A CA 1
ATOM 1429 C C . MET A 1 175 ? 4.116 -6.493 13.237 1.00 79.44 175 MET A C 1
ATOM 1431 O O . MET A 1 175 ? 5.114 -5.778 13.331 1.00 79.44 175 MET A O 1
ATOM 1435 N N . THR A 1 176 ? 4.031 -7.480 12.337 1.00 84.44 176 THR A N 1
ATOM 1436 C CA . THR A 1 176 ? 5.094 -7.808 11.363 1.00 84.44 176 THR A CA 1
ATOM 1437 C C . THR A 1 176 ? 5.296 -6.692 10.334 1.00 84.44 176 THR A C 1
ATOM 1439 O O . THR A 1 176 ? 6.425 -6.424 9.929 1.00 84.44 176 THR A O 1
ATOM 1442 N N . LEU A 1 177 ? 4.237 -5.972 9.945 1.00 85.94 177 LEU A N 1
ATOM 1443 C CA . LEU A 1 177 ? 4.375 -4.746 9.152 1.00 85.94 177 LEU A CA 1
ATOM 1444 C C . LEU A 1 177 ? 5.029 -3.620 9.976 1.00 85.94 177 LEU A C 1
ATOM 1446 O O . LEU A 1 177 ? 5.900 -2.905 9.479 1.00 85.94 177 LEU A O 1
ATOM 1450 N N . ARG A 1 178 ? 4.652 -3.463 11.254 1.00 83.88 178 ARG A N 1
ATOM 1451 C CA . ARG A 1 178 ? 5.231 -2.445 12.153 1.00 83.88 178 ARG A CA 1
ATOM 1452 C C . ARG A 1 178 ? 6.720 -2.682 12.450 1.00 83.88 178 ARG A C 1
ATOM 1454 O O . ARG A 1 178 ? 7.418 -1.698 12.705 1.00 83.88 178 ARG A O 1
ATOM 1461 N N . SER A 1 179 ? 7.230 -3.914 12.364 1.00 85.12 179 SER A N 1
ATOM 1462 C CA . SER A 1 179 ? 8.667 -4.233 12.462 1.00 85.12 179 SER A CA 1
ATOM 1463 C C . SER A 1 179 ? 9.457 -4.069 11.149 1.00 85.12 179 SER A C 1
ATOM 1465 O O . SER A 1 179 ? 10.659 -4.322 11.119 1.00 85.12 179 SER A O 1
ATOM 1467 N N . MET A 1 180 ? 8.841 -3.592 10.065 1.00 88.62 180 MET A N 1
ATOM 1468 C CA . MET A 1 180 ? 9.546 -3.257 8.820 1.00 88.62 180 MET A CA 1
ATOM 1469 C C . MET A 1 180 ? 9.985 -1.780 8.767 1.00 88.62 180 MET A C 1
ATOM 1471 O O . MET A 1 180 ? 9.589 -0.945 9.590 1.00 88.62 180 MET A O 1
ATOM 1475 N N . GLN A 1 181 ? 10.840 -1.462 7.789 1.00 91.31 181 GLN A N 1
ATOM 1476 C CA . GLN A 1 181 ? 11.194 -0.087 7.420 1.00 91.31 181 GLN A CA 1
ATOM 1477 C C . GLN A 1 181 ? 10.171 0.496 6.435 1.00 91.31 181 GLN A C 1
ATOM 1479 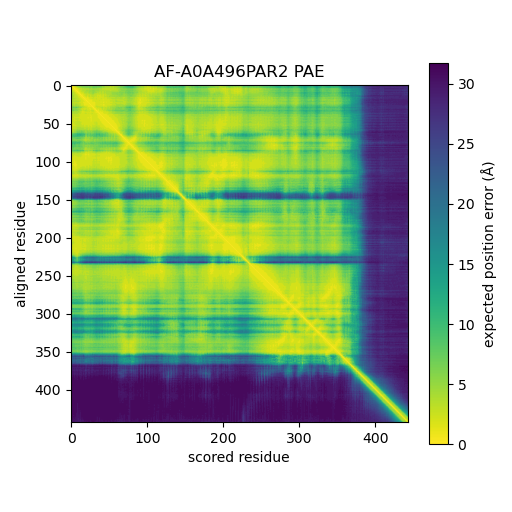O O . GLN A 1 181 ? 9.389 -0.229 5.825 1.00 91.31 181 GLN A O 1
ATOM 1484 N N . GLN A 1 182 ? 10.208 1.812 6.219 1.00 92.12 182 GLN A N 1
ATOM 1485 C CA . GLN A 1 182 ? 9.536 2.408 5.062 1.00 92.12 182 GLN A CA 1
ATOM 1486 C C . GLN A 1 182 ? 10.410 2.264 3.809 1.00 92.12 182 GLN A C 1
ATOM 1488 O O . GLN A 1 182 ? 11.618 2.500 3.846 1.00 92.12 182 GLN A O 1
ATOM 1493 N N . ALA A 1 183 ? 9.798 1.895 2.682 1.00 95.06 183 ALA A N 1
ATOM 1494 C CA . ALA A 1 183 ? 10.482 1.871 1.393 1.00 95.06 183 ALA A CA 1
ATOM 1495 C C . ALA A 1 183 ? 10.674 3.302 0.855 1.00 95.06 183 ALA A C 1
ATOM 1497 O O . ALA A 1 183 ? 9.757 4.118 0.925 1.00 95.06 183 ALA A O 1
ATOM 1498 N N . LYS A 1 184 ? 11.843 3.596 0.277 1.00 96.94 184 LYS A N 1
ATOM 1499 C CA . LYS A 1 184 ? 12.243 4.939 -0.186 1.00 96.94 184 LYS A CA 1
ATOM 1500 C C . LYS A 1 184 ? 12.974 4.880 -1.527 1.00 96.94 184 LYS A C 1
ATOM 1502 O O . LYS A 1 184 ? 13.417 3.811 -1.952 1.00 96.94 184 LYS A O 1
ATOM 1507 N N . TYR A 1 185 ? 13.100 6.006 -2.222 1.00 98.12 185 TYR A N 1
ATOM 1508 C CA . TYR A 1 185 ? 13.972 6.085 -3.398 1.00 98.12 185 TYR A CA 1
ATOM 1509 C C . TYR A 1 185 ? 15.410 6.395 -2.976 1.00 98.12 185 TYR A C 1
ATOM 1511 O O . TYR A 1 185 ? 15.639 7.134 -2.021 1.00 98.12 185 TYR A O 1
ATOM 1519 N N . SER A 1 186 ? 16.378 5.830 -3.693 1.00 97.50 186 SER A N 1
ATOM 1520 C CA . SER A 1 186 ? 17.808 6.056 -3.463 1.00 97.50 186 SER A CA 1
ATOM 1521 C C . SER A 1 186 ? 18.585 5.977 -4.777 1.00 97.50 186 SER A C 1
ATOM 1523 O O . SER A 1 186 ? 18.101 5.395 -5.752 1.00 97.50 186 SER A O 1
ATOM 1525 N N . ILE A 1 187 ? 19.791 6.548 -4.795 1.00 96.12 187 ILE A N 1
ATOM 1526 C CA . ILE A 1 187 ? 20.786 6.289 -5.845 1.00 96.12 187 ILE A CA 1
ATOM 1527 C C . ILE A 1 187 ? 21.647 5.048 -5.551 1.00 96.12 187 ILE A C 1
ATOM 1529 O O . ILE A 1 187 ? 22.252 4.477 -6.457 1.00 96.12 187 ILE A O 1
ATOM 1533 N N . GLU A 1 188 ? 21.649 4.588 -4.298 1.00 95.50 188 GLU A N 1
ATOM 1534 C CA . GLU A 1 188 ? 22.320 3.370 -3.846 1.00 95.50 188 GLU A CA 1
ATOM 1535 C C . GLU A 1 188 ? 21.340 2.189 -3.822 1.00 95.50 188 GLU A C 1
ATOM 1537 O O . GLU A 1 188 ? 20.222 2.298 -3.313 1.00 95.50 188 GLU A O 1
ATOM 1542 N N . ASN A 1 189 ? 21.761 1.030 -4.337 1.00 96.44 189 ASN A N 1
ATOM 1543 C CA . ASN A 1 189 ? 20.953 -0.188 -4.321 1.00 96.44 189 ASN A CA 1
ATOM 1544 C C . ASN A 1 189 ? 21.317 -1.096 -3.136 1.00 96.44 189 ASN A C 1
ATOM 1546 O O . ASN A 1 189 ? 22.199 -1.948 -3.255 1.00 96.44 189 ASN A O 1
ATOM 1550 N N . VAL A 1 190 ? 20.560 -0.982 -2.043 1.00 95.12 190 VAL A N 1
ATOM 1551 C CA . VAL A 1 190 ? 20.593 -1.919 -0.898 1.00 95.12 190 VAL A CA 1
ATOM 1552 C C . VAL A 1 190 ? 19.559 -3.054 -1.011 1.00 95.12 190 VAL A C 1
ATOM 1554 O O . VAL A 1 190 ? 19.368 -3.826 -0.077 1.00 95.12 190 VAL A O 1
ATOM 1557 N N . GLY A 1 191 ? 18.877 -3.170 -2.157 1.00 95.50 191 GLY A N 1
ATOM 1558 C CA . GLY A 1 191 ? 17.792 -4.131 -2.372 1.00 95.50 191 GLY A CA 1
ATOM 1559 C C . GLY A 1 191 ? 16.452 -3.703 -1.758 1.00 95.50 191 GLY A C 1
ATOM 1560 O O . GLY A 1 191 ? 16.257 -2.557 -1.346 1.00 95.50 191 GLY A O 1
ATOM 1561 N N . HIS A 1 192 ? 15.492 -4.628 -1.751 1.00 96.94 192 HIS A N 1
ATOM 1562 C CA . HIS A 1 192 ? 14.127 -4.398 -1.281 1.00 96.94 192 HIS A CA 1
ATOM 1563 C C . HIS A 1 192 ? 13.628 -5.600 -0.464 1.00 96.94 192 HIS A C 1
ATOM 1565 O O . HIS A 1 192 ? 12.997 -6.515 -1.004 1.00 96.94 192 HIS A O 1
ATOM 1571 N N . PHE A 1 193 ? 13.901 -5.584 0.847 1.00 94.19 193 PHE A N 1
ATOM 1572 C CA . PHE A 1 193 ? 13.646 -6.684 1.790 1.00 94.19 193 PHE A CA 1
ATOM 1573 C C . PHE A 1 193 ? 12.215 -7.240 1.670 1.00 94.19 193 PHE A C 1
ATOM 1575 O O . PHE A 1 193 ? 12.052 -8.427 1.399 1.00 94.19 193 PHE A O 1
ATOM 1582 N N . GLY A 1 194 ? 11.179 -6.391 1.711 1.00 92.25 194 GLY A N 1
ATOM 1583 C CA . GLY A 1 194 ? 9.779 -6.843 1.608 1.00 92.25 194 GLY A CA 1
ATOM 1584 C C . GLY A 1 194 ? 9.392 -7.560 0.298 1.00 92.25 194 GLY A C 1
ATOM 1585 O O . GLY A 1 194 ? 8.440 -8.330 0.286 1.00 92.25 194 GLY A O 1
ATOM 1586 N N . LEU A 1 195 ? 10.145 -7.379 -0.798 1.00 93.12 195 LEU A N 1
ATOM 1587 C CA . LEU A 1 195 ? 9.921 -8.077 -2.081 1.00 93.12 195 LEU A CA 1
ATOM 1588 C C . LEU A 1 195 ? 10.866 -9.282 -2.274 1.00 93.12 195 LEU A C 1
ATOM 1590 O O . LEU A 1 195 ? 10.860 -9.915 -3.339 1.00 93.12 195 LEU A O 1
ATOM 1594 N N . ALA A 1 196 ? 11.710 -9.566 -1.274 1.00 93.44 196 ALA A N 1
ATOM 1595 C CA . ALA A 1 196 ? 12.850 -10.479 -1.346 1.00 93.44 196 ALA A CA 1
ATOM 1596 C C . ALA A 1 196 ? 13.646 -10.315 -2.655 1.00 93.44 196 ALA A C 1
ATOM 1598 O O . ALA A 1 196 ? 13.901 -11.283 -3.377 1.00 93.44 196 ALA A O 1
ATOM 1599 N N . SER A 1 197 ? 13.969 -9.062 -2.993 1.00 94.50 197 SER A N 1
ATOM 1600 C CA . SER A 1 197 ? 14.622 -8.684 -4.248 1.00 94.50 197 SER A CA 1
ATOM 1601 C C . SER A 1 197 ? 15.937 -7.956 -3.987 1.00 94.50 197 SER A C 1
ATOM 1603 O O . SER A 1 197 ? 16.003 -7.049 -3.158 1.00 94.50 197 SER A O 1
ATOM 1605 N N . THR A 1 198 ? 16.995 -8.345 -4.699 1.00 94.25 198 THR A N 1
ATOM 1606 C CA . THR A 1 198 ? 18.343 -7.768 -4.556 1.00 94.25 198 THR A CA 1
ATOM 1607 C C . THR A 1 198 ? 18.557 -6.517 -5.408 1.00 94.25 198 THR A C 1
ATOM 1609 O O . THR A 1 198 ? 19.552 -5.816 -5.219 1.00 94.25 198 THR A O 1
ATOM 1612 N N . CYS A 1 199 ? 17.650 -6.220 -6.344 1.00 96.38 199 CYS A N 1
ATOM 1613 C CA . CYS A 1 199 ? 17.670 -4.993 -7.132 1.00 96.38 199 CYS A CA 1
ATOM 1614 C C . CYS A 1 199 ? 16.266 -4.649 -7.640 1.00 96.38 199 CYS A C 1
ATOM 1616 O O . CYS A 1 199 ? 15.647 -5.442 -8.349 1.00 96.38 199 CYS A O 1
ATOM 1618 N N . TYR A 1 200 ? 15.755 -3.470 -7.276 1.00 98.06 200 TYR A N 1
ATOM 1619 C CA . TYR A 1 200 ? 14.396 -3.049 -7.615 1.00 98.06 200 TYR A CA 1
ATOM 1620 C C . TYR A 1 200 ? 14.318 -1.539 -7.885 1.00 98.06 200 TYR A C 1
ATOM 1622 O O . TYR A 1 200 ? 15.037 -0.734 -7.291 1.00 98.06 200 TYR A O 1
ATOM 1630 N N . THR A 1 201 ? 13.451 -1.140 -8.813 1.00 98.25 201 THR A N 1
ATOM 1631 C CA . THR A 1 201 ? 13.179 0.262 -9.146 1.00 98.25 201 THR A CA 1
ATOM 1632 C C . THR A 1 201 ? 11.762 0.423 -9.674 1.00 98.25 201 THR A C 1
ATOM 1634 O O . THR A 1 201 ? 11.122 -0.552 -10.053 1.00 98.25 201 THR A O 1
ATOM 1637 N N . HIS A 1 202 ? 11.256 1.649 -9.716 1.00 98.50 202 HIS A N 1
ATOM 1638 C CA . HIS A 1 202 ? 9.973 1.945 -10.337 1.00 98.50 202 HIS A CA 1
ATOM 1639 C C . HIS A 1 202 ? 10.182 2.431 -11.779 1.00 98.50 202 HIS A C 1
ATOM 1641 O O . HIS A 1 202 ? 10.813 3.457 -12.009 1.00 98.50 202 HIS A O 1
ATOM 1647 N N . PHE A 1 203 ? 9.659 1.679 -12.752 1.00 98.00 203 PHE A N 1
ATOM 1648 C CA . PHE A 1 203 ? 9.733 1.974 -14.192 1.00 98.00 203 PHE A CA 1
ATOM 1649 C C . PHE A 1 203 ? 8.349 2.078 -14.864 1.00 98.00 203 PHE A C 1
ATOM 1651 O O . PHE A 1 203 ? 8.196 2.712 -15.912 1.00 98.00 203 PHE A O 1
ATOM 1658 N N . THR A 1 204 ? 7.334 1.436 -14.289 1.00 98.12 204 THR A N 1
ATOM 1659 C CA . THR A 1 204 ? 6.039 1.149 -14.926 1.00 98.12 204 THR A CA 1
ATOM 1660 C C . THR A 1 204 ? 4.963 2.237 -14.781 1.00 98.12 204 THR A C 1
ATOM 1662 O O . THR A 1 204 ? 3.807 2.013 -15.133 1.00 98.12 204 THR A O 1
ATOM 1665 N N . SER A 1 205 ? 5.272 3.427 -14.256 1.00 98.06 205 SER A N 1
ATOM 1666 C CA . SER A 1 205 ? 4.292 4.518 -14.068 1.00 98.06 205 SER A CA 1
ATOM 1667 C C . SER A 1 205 ? 4.848 5.957 -14.245 1.00 98.06 205 SER A C 1
ATOM 1669 O O . SER A 1 205 ? 4.509 6.833 -13.445 1.00 98.06 205 SER A O 1
ATOM 1671 N N . PRO A 1 206 ? 5.611 6.277 -15.315 1.00 97.62 206 PRO A N 1
ATOM 1672 C CA . PRO A 1 206 ? 6.231 7.600 -15.539 1.00 97.62 206 PRO A CA 1
ATOM 1673 C C . PRO A 1 206 ? 5.254 8.770 -15.739 1.00 97.62 206 PRO A C 1
ATOM 1675 O O . PRO A 1 206 ? 5.682 9.918 -15.770 1.00 97.62 206 PRO A O 1
ATOM 1678 N N . ILE A 1 207 ? 3.952 8.499 -15.871 1.00 97.88 207 ILE A N 1
ATOM 1679 C CA . ILE A 1 207 ? 2.894 9.522 -15.948 1.00 97.88 207 ILE A CA 1
ATOM 1680 C C . ILE A 1 207 ? 2.550 10.085 -14.555 1.00 97.88 207 ILE A C 1
ATOM 1682 O O . ILE A 1 207 ? 2.147 11.237 -14.447 1.00 97.88 207 ILE A O 1
ATOM 1686 N N . ARG A 1 208 ? 2.710 9.283 -13.490 1.00 97.50 208 ARG A N 1
ATOM 1687 C CA . ARG A 1 208 ? 2.251 9.599 -12.119 1.00 97.50 208 ARG A CA 1
ATOM 1688 C C . ARG A 1 208 ? 3.336 9.504 -11.038 1.00 97.50 208 ARG A C 1
ATOM 1690 O O . ARG A 1 208 ? 3.041 9.698 -9.866 1.00 97.50 208 ARG A O 1
ATOM 1697 N N . ARG A 1 209 ? 4.573 9.160 -11.406 1.00 97.75 209 ARG A N 1
ATOM 1698 C CA . ARG A 1 209 ? 5.733 9.085 -10.505 1.00 97.75 209 ARG A CA 1
ATOM 1699 C C . ARG A 1 209 ? 6.959 9.668 -11.204 1.00 97.75 209 ARG A C 1
ATOM 1701 O O . ARG A 1 209 ? 7.316 9.236 -12.300 1.00 97.75 209 ARG A O 1
ATOM 1708 N N . TYR A 1 210 ? 7.608 10.641 -10.567 1.00 97.50 210 TYR A N 1
ATOM 1709 C CA . TYR A 1 210 ? 8.806 11.284 -11.113 1.00 97.50 210 TYR A CA 1
ATOM 1710 C C . TYR A 1 210 ? 10.042 10.356 -11.165 1.00 97.50 210 TYR A C 1
ATOM 1712 O O . TYR A 1 210 ? 10.733 10.386 -12.184 1.00 97.50 210 TYR A O 1
ATOM 1720 N N . PRO A 1 211 ? 10.291 9.461 -10.182 1.00 97.38 211 PRO A N 1
ATOM 1721 C CA . PRO A 1 211 ? 11.363 8.462 -10.266 1.00 97.38 211 PRO A CA 1
ATOM 1722 C C . PRO A 1 211 ? 11.298 7.584 -11.522 1.00 97.38 211 PRO A C 1
ATOM 1724 O O . PRO A 1 211 ? 12.306 7.429 -12.206 1.00 97.38 211 PRO A O 1
ATOM 1727 N N . ASP A 1 212 ? 10.115 7.097 -11.909 1.00 98.06 212 ASP A N 1
ATOM 1728 C CA . ASP A 1 212 ? 9.931 6.357 -13.162 1.00 98.06 212 ASP A CA 1
ATOM 1729 C C . ASP A 1 212 ? 10.312 7.206 -14.385 1.00 98.06 212 ASP A C 1
ATOM 1731 O O . ASP A 1 212 ? 10.959 6.717 -15.310 1.00 98.06 212 ASP A O 1
ATOM 1735 N N . LEU A 1 213 ? 9.969 8.499 -14.398 1.00 95.94 213 LEU A N 1
ATOM 1736 C CA . LEU A 1 213 ? 10.375 9.407 -15.474 1.00 95.94 213 LEU A CA 1
ATOM 1737 C C . LEU A 1 213 ? 11.901 9.621 -15.508 1.00 95.94 213 LEU A C 1
ATOM 1739 O O . LEU A 1 213 ? 12.470 9.723 -16.597 1.00 95.94 213 LEU A O 1
ATOM 1743 N N . MET A 1 214 ? 12.576 9.644 -14.352 1.00 94.19 214 MET A N 1
ATOM 1744 C CA . MET A 1 214 ? 14.044 9.670 -14.266 1.00 94.19 214 MET A CA 1
ATOM 1745 C C . MET A 1 214 ? 14.649 8.379 -14.835 1.00 94.19 214 MET A C 1
ATOM 1747 O O . MET A 1 214 ? 15.500 8.449 -15.720 1.00 94.19 214 MET A O 1
ATOM 1751 N N . VAL A 1 215 ? 14.150 7.208 -14.424 1.00 95.62 215 VAL A N 1
ATOM 1752 C CA . VAL A 1 215 ? 14.544 5.889 -14.959 1.00 95.62 215 VAL A CA 1
ATOM 1753 C C . VAL A 1 215 ? 14.377 5.840 -16.486 1.00 95.62 215 VAL A C 1
ATOM 1755 O O . VAL A 1 215 ? 15.300 5.450 -17.201 1.00 95.62 215 VAL A O 1
ATOM 1758 N N . HIS A 1 216 ? 13.247 6.319 -17.022 1.00 95.25 216 HIS A N 1
ATOM 1759 C CA . HIS A 1 216 ? 13.008 6.407 -18.474 1.00 95.25 216 HIS A CA 1
ATOM 1760 C C . HIS A 1 216 ? 13.977 7.349 -19.204 1.00 95.25 216 HIS A C 1
ATOM 1762 O O . HIS A 1 216 ? 14.262 7.121 -20.381 1.00 95.25 216 HIS A O 1
ATOM 1768 N N . ARG A 1 217 ? 14.476 8.409 -18.553 1.00 92.50 217 ARG A N 1
ATOM 1769 C CA . ARG A 1 217 ? 15.502 9.305 -19.121 1.00 92.50 217 ARG A CA 1
ATOM 1770 C C . ARG A 1 217 ? 16.880 8.644 -19.118 1.00 92.50 217 ARG A C 1
ATOM 1772 O O . ARG A 1 217 ? 17.538 8.662 -20.156 1.00 92.50 217 ARG A O 1
ATOM 1779 N N . LEU A 1 218 ? 17.274 8.018 -18.006 1.00 92.25 218 LEU A N 1
ATOM 1780 C CA . LEU A 1 218 ? 18.549 7.304 -17.869 1.00 92.25 218 LEU A CA 1
ATOM 1781 C C . LEU A 1 218 ? 18.672 6.186 -18.915 1.00 92.25 218 LEU A C 1
ATOM 1783 O O . LEU A 1 218 ? 19.616 6.196 -19.698 1.00 92.25 218 LEU A O 1
ATOM 1787 N N . LEU A 1 219 ? 17.655 5.322 -19.039 1.00 92.69 219 LEU A N 1
ATOM 1788 C CA . LEU A 1 219 ? 17.613 4.263 -20.058 1.00 92.69 219 LEU A CA 1
ATOM 1789 C C . LEU A 1 219 ? 17.771 4.806 -21.489 1.00 92.69 219 LEU A C 1
ATOM 1791 O O . LEU A 1 219 ? 18.511 4.240 -22.289 1.00 92.69 219 LEU A O 1
ATOM 1795 N N . LYS A 1 220 ? 17.105 5.918 -21.829 1.00 91.62 220 LYS A N 1
ATOM 1796 C CA . LYS A 1 220 ? 17.232 6.542 -23.160 1.00 91.62 220 LYS A CA 1
ATOM 1797 C C . LYS A 1 220 ? 18.629 7.119 -23.402 1.00 91.62 220 LYS A C 1
ATOM 1799 O O . LYS A 1 220 ? 19.104 7.068 -24.535 1.00 91.62 220 LYS A O 1
ATOM 1804 N N . ALA A 1 221 ? 19.290 7.628 -22.366 1.00 89.50 221 ALA A N 1
ATOM 1805 C CA . ALA A 1 221 ? 20.658 8.123 -22.455 1.00 89.50 221 ALA A CA 1
ATOM 1806 C C . ALA A 1 221 ? 21.694 7.000 -22.567 1.00 89.50 221 ALA A C 1
ATOM 1808 O O . ALA A 1 221 ? 22.610 7.103 -23.383 1.00 89.50 221 ALA A O 1
ATOM 1809 N N . ASP A 1 222 ? 21.508 5.907 -21.826 1.00 88.69 222 ASP A N 1
ATOM 1810 C CA . ASP A 1 222 ? 22.331 4.698 -21.929 1.00 88.69 222 ASP A CA 1
ATOM 1811 C C . ASP A 1 222 ? 22.153 3.997 -23.296 1.00 88.69 222 ASP A C 1
ATOM 1813 O O . ASP A 1 222 ? 23.091 3.392 -23.807 1.00 88.69 222 ASP A O 1
ATOM 1817 N N . MET A 1 223 ? 21.004 4.188 -23.962 1.00 88.94 223 MET A N 1
ATOM 1818 C CA . MET A 1 223 ? 20.758 3.823 -25.371 1.00 88.94 223 MET A CA 1
ATOM 1819 C C . MET A 1 223 ? 21.185 4.892 -26.401 1.00 88.94 223 MET A C 1
ATOM 1821 O O . MET A 1 223 ? 20.889 4.749 -27.589 1.00 88.94 223 MET A O 1
ATOM 1825 N N . HIS A 1 224 ? 21.830 5.986 -25.977 1.00 87.00 224 HIS A N 1
ATOM 1826 C CA . HIS A 1 224 ? 22.245 7.117 -26.825 1.00 87.00 224 HIS A CA 1
ATOM 1827 C C . HIS A 1 224 ? 21.127 7.710 -27.716 1.00 87.00 224 HIS A C 1
ATOM 1829 O O . HIS A 1 224 ? 21.362 8.146 -28.848 1.00 87.00 224 HIS A O 1
ATOM 1835 N N . TRP A 1 225 ? 19.891 7.750 -27.208 1.00 85.69 225 TRP A N 1
ATOM 1836 C CA . TRP A 1 225 ? 18.701 8.124 -27.974 1.00 85.69 225 TRP A CA 1
ATOM 1837 C C . TRP A 1 225 ? 18.754 9.569 -28.504 1.00 85.69 225 TRP A C 1
ATOM 1839 O O . TRP A 1 225 ? 18.929 10.532 -27.756 1.00 85.69 225 TRP A O 1
ATOM 1849 N N . LYS A 1 226 ? 18.577 9.739 -29.819 1.00 83.00 226 LYS A N 1
ATOM 1850 C CA . LYS A 1 226 ? 18.689 11.040 -30.504 1.00 83.00 226 LYS A CA 1
ATOM 1851 C C . LYS A 1 226 ? 17.585 12.024 -30.076 1.00 83.00 226 LYS A C 1
ATOM 1853 O O . LYS A 1 226 ? 16.529 11.631 -29.592 1.00 83.00 226 LYS A O 1
ATOM 1858 N N . GLY A 1 227 ? 17.820 13.321 -30.295 1.00 74.62 227 GLY A N 1
ATOM 1859 C CA . GLY A 1 227 ? 16.840 14.373 -29.988 1.00 74.62 227 GLY A CA 1
ATOM 1860 C C . GLY A 1 227 ? 16.812 14.781 -28.511 1.00 74.62 227 GLY A C 1
ATOM 1861 O O . GLY A 1 227 ? 15.752 14.816 -27.899 1.00 74.62 227 GLY A O 1
ATOM 1862 N N . GLY A 1 228 ? 17.982 15.064 -27.931 1.00 71.31 228 GLY A N 1
ATOM 1863 C CA . GLY A 1 228 ? 18.123 15.612 -26.573 1.00 71.31 228 GLY A CA 1
ATOM 1864 C C . GLY A 1 228 ? 18.342 14.581 -25.462 1.00 71.31 228 GLY A C 1
ATOM 1865 O O . GLY A 1 228 ? 18.907 14.932 -24.435 1.00 71.31 228 GLY A O 1
ATOM 1866 N N . TYR A 1 229 ? 17.993 13.311 -25.680 1.00 77.25 229 TYR A N 1
ATOM 1867 C CA . TYR A 1 229 ? 18.150 12.250 -24.674 1.00 77.25 229 TYR A CA 1
ATOM 1868 C C . TYR A 1 229 ? 19.532 11.579 -24.668 1.00 77.25 229 TYR A C 1
ATOM 1870 O O . TYR A 1 229 ? 19.825 10.828 -23.751 1.00 77.25 229 TYR A O 1
ATOM 1878 N N . SER A 1 230 ? 20.398 11.831 -25.654 1.00 74.19 230 SER A N 1
ATOM 1879 C CA . SER A 1 230 ? 21.666 11.101 -25.831 1.00 74.19 230 SER A CA 1
ATOM 1880 C C . SER A 1 230 ? 22.766 11.488 -24.837 1.00 74.19 230 SER A C 1
ATOM 1882 O O . SER A 1 230 ? 23.829 10.867 -24.838 1.00 74.19 230 SER A O 1
ATOM 1884 N N . LYS A 1 231 ? 22.541 12.525 -24.023 1.00 75.88 231 LYS A N 1
ATOM 1885 C CA . LYS A 1 231 ? 23.389 12.880 -22.883 1.00 75.88 231 LYS A CA 1
ATOM 1886 C C . LYS A 1 231 ? 22.770 12.297 -21.620 1.00 75.88 231 LYS A C 1
ATOM 1888 O O . LYS A 1 231 ? 21.623 12.599 -21.302 1.00 75.88 231 LYS A O 1
ATOM 1893 N N . ARG A 1 232 ? 23.549 11.497 -20.895 1.00 72.88 232 ARG A N 1
ATOM 1894 C CA . ARG A 1 232 ? 23.194 11.044 -19.551 1.00 72.88 232 ARG A CA 1
ATOM 1895 C C . ARG A 1 232 ? 23.415 12.221 -18.611 1.00 72.88 232 ARG A C 1
ATOM 1897 O O . ARG A 1 232 ? 24.550 12.654 -18.446 1.00 72.88 232 ARG A O 1
ATOM 1904 N N . ASP A 1 233 ? 22.332 12.767 -18.076 1.00 63.06 233 ASP A N 1
ATOM 1905 C CA . ASP A 1 233 ? 22.406 13.826 -17.074 1.00 63.06 233 ASP A CA 1
ATOM 1906 C C . ASP A 1 233 ? 22.766 13.168 -15.735 1.00 63.06 233 ASP A C 1
ATOM 1908 O O . ASP A 1 233 ? 21.961 12.435 -15.158 1.00 63.06 233 ASP A O 1
ATOM 1912 N N . VAL A 1 234 ? 24.037 13.299 -15.347 1.00 65.38 234 VAL A N 1
ATOM 1913 C CA . VAL A 1 234 ? 24.680 12.564 -14.240 1.00 65.38 234 VAL A CA 1
ATOM 1914 C C . VAL A 1 234 ? 25.266 13.504 -13.193 1.00 65.38 234 VAL A C 1
ATOM 1916 O O . VAL A 1 234 ? 26.286 13.208 -12.580 1.00 65.38 234 VAL A O 1
ATOM 1919 N N . ASP A 1 235 ? 24.615 14.644 -12.970 1.00 82.88 235 ASP A N 1
ATOM 1920 C CA . ASP A 1 235 ? 24.772 15.342 -11.699 1.00 82.88 235 ASP A CA 1
ATOM 1921 C C . ASP A 1 235 ? 24.206 14.439 -10.588 1.00 82.88 235 ASP A C 1
ATOM 1923 O O . ASP A 1 235 ? 22.994 14.303 -10.403 1.00 82.88 235 ASP A O 1
ATOM 1927 N N . GLU A 1 236 ? 25.103 13.752 -9.881 1.00 86.62 236 GLU A N 1
ATOM 1928 C CA . GLU A 1 236 ? 24.743 12.814 -8.818 1.00 86.62 236 GLU A CA 1
ATOM 1929 C C . GLU A 1 236 ? 24.118 13.528 -7.615 1.00 86.62 236 GLU A C 1
ATOM 1931 O O . GLU A 1 236 ? 23.267 12.945 -6.944 1.00 86.62 236 GLU A O 1
ATOM 1936 N N . ALA A 1 237 ? 24.450 14.806 -7.388 1.00 90.44 237 ALA A N 1
ATOM 1937 C CA . ALA A 1 237 ? 23.810 15.622 -6.362 1.00 90.44 237 ALA A CA 1
ATOM 1938 C C . ALA A 1 237 ? 22.370 15.985 -6.762 1.00 90.44 237 ALA A C 1
ATOM 1940 O O . ALA A 1 237 ? 21.470 15.932 -5.920 1.00 90.44 237 ALA A O 1
ATOM 1941 N N . PHE A 1 238 ? 22.116 16.262 -8.049 1.00 91.81 238 PHE A N 1
ATOM 1942 C CA . PHE A 1 238 ? 20.747 16.381 -8.564 1.00 91.81 238 PHE A CA 1
ATOM 1943 C C . PHE A 1 238 ? 19.973 15.063 -8.426 1.00 91.81 238 PHE A C 1
ATOM 1945 O O . PHE A 1 238 ? 18.835 15.079 -7.956 1.00 91.81 238 PHE A O 1
ATOM 1952 N N . LEU A 1 239 ? 20.565 13.920 -8.799 1.00 92.19 239 LEU A N 1
ATOM 1953 C CA . LEU A 1 239 ? 19.900 12.617 -8.668 1.00 92.19 239 LEU A CA 1
ATOM 1954 C C . LEU A 1 239 ? 19.581 12.290 -7.200 1.00 92.19 239 LEU A C 1
ATOM 1956 O O . LEU A 1 239 ? 18.448 11.901 -6.919 1.00 92.19 239 LEU A O 1
ATOM 1960 N N . ALA A 1 240 ? 20.525 12.508 -6.277 1.00 94.44 240 ALA A N 1
ATOM 1961 C CA . ALA A 1 240 ? 20.338 12.321 -4.837 1.00 94.44 240 ALA A CA 1
ATOM 1962 C C . ALA A 1 240 ? 19.207 13.205 -4.279 1.00 94.44 240 ALA A C 1
ATOM 1964 O O . ALA A 1 240 ? 18.252 12.694 -3.691 1.00 94.44 240 ALA A O 1
ATOM 1965 N N . GLY A 1 241 ? 19.253 14.517 -4.539 1.00 96.31 241 GLY A N 1
ATOM 1966 C CA . GLY A 1 241 ? 18.208 15.443 -4.093 1.00 96.31 241 GLY A CA 1
ATOM 1967 C C . GLY A 1 241 ? 16.836 15.143 -4.710 1.00 96.31 241 GLY A C 1
ATOM 1968 O O . GLY A 1 241 ? 15.808 15.292 -4.052 1.00 96.31 241 GLY A O 1
ATOM 1969 N N . ALA A 1 242 ? 16.794 14.658 -5.955 1.00 95.62 242 ALA A N 1
ATOM 1970 C CA . ALA A 1 242 ? 15.551 14.288 -6.624 1.00 95.62 242 ALA A CA 1
ATOM 1971 C C . ALA A 1 242 ? 14.921 12.995 -6.070 1.00 95.62 242 ALA A C 1
ATOM 1973 O O . ALA A 1 242 ? 13.690 12.920 -6.000 1.00 95.62 242 ALA A O 1
ATOM 1974 N N . VAL A 1 243 ? 15.710 11.995 -5.649 1.00 96.38 243 VAL A N 1
ATOM 1975 C CA . VAL A 1 243 ? 15.170 10.779 -5.001 1.00 96.38 243 VAL A CA 1
ATOM 1976 C C . VAL A 1 243 ? 14.747 11.030 -3.552 1.00 96.38 243 VAL A C 1
ATOM 1978 O O . VAL A 1 243 ? 13.699 10.528 -3.136 1.00 96.38 243 VAL A O 1
ATOM 1981 N N . GLU A 1 244 ? 15.478 11.870 -2.813 1.00 97.38 244 GLU A N 1
ATOM 1982 C CA . GLU A 1 244 ? 15.074 12.336 -1.481 1.00 97.38 244 GLU A CA 1
ATOM 1983 C C . GLU A 1 244 ? 13.749 13.107 -1.564 1.00 97.38 244 GLU A C 1
ATOM 1985 O O . GLU A 1 244 ? 12.758 12.710 -0.948 1.00 97.38 244 GLU A O 1
ATOM 1990 N N . HIS A 1 245 ? 13.680 14.135 -2.419 1.00 98.00 245 HIS A N 1
ATOM 1991 C CA . HIS A 1 245 ? 12.461 14.913 -2.636 1.00 98.00 245 HIS A CA 1
ATOM 1992 C C . HIS A 1 245 ? 11.281 14.033 -3.076 1.00 98.00 245 HIS A C 1
ATOM 1994 O O . HIS A 1 245 ? 10.188 14.167 -2.530 1.00 98.00 245 HIS A O 1
ATOM 2000 N N . SER A 1 246 ? 11.496 13.087 -3.999 1.00 97.94 246 SER A N 1
ATOM 2001 C CA . SER A 1 246 ? 10.443 12.155 -4.435 1.00 97.94 246 SER A CA 1
ATOM 2002 C C . SER A 1 246 ? 9.923 11.266 -3.299 1.00 97.94 246 SER A C 1
ATOM 2004 O O . SER A 1 246 ? 8.741 10.936 -3.289 1.00 97.94 246 SER A O 1
ATOM 2006 N N . SER A 1 247 ? 10.779 10.898 -2.340 1.00 97.31 247 SER A N 1
ATOM 2007 C CA . SER A 1 247 ? 10.383 10.111 -1.163 1.00 97.31 247 SER A CA 1
ATOM 2008 C C . SER A 1 247 ? 9.561 10.951 -0.175 1.00 97.31 247 SER A C 1
ATOM 2010 O O . SER A 1 247 ? 8.540 10.485 0.323 1.00 97.31 247 SER A O 1
ATOM 2012 N N . ILE A 1 248 ? 9.942 12.216 0.034 1.00 97.75 248 ILE A N 1
ATOM 2013 C CA . ILE A 1 248 ? 9.184 13.169 0.863 1.00 97.75 248 ILE A CA 1
ATOM 2014 C C . ILE A 1 248 ? 7.807 13.456 0.241 1.00 97.75 248 ILE A C 1
ATOM 2016 O O . ILE A 1 248 ? 6.801 13.455 0.944 1.00 97.75 248 ILE A O 1
ATOM 2020 N N . GLN A 1 249 ? 7.729 13.672 -1.078 1.00 97.94 249 GLN A N 1
ATOM 2021 C CA . GLN A 1 249 ? 6.442 13.911 -1.747 1.00 97.94 249 GLN A CA 1
ATOM 2022 C C . GLN A 1 249 ? 5.528 12.674 -1.740 1.00 97.94 249 GLN A C 1
ATOM 2024 O O . GLN A 1 249 ? 4.311 12.830 -1.708 1.00 97.94 249 GLN A O 1
ATOM 2029 N N . GLU A 1 250 ? 6.080 11.455 -1.721 1.00 96.88 250 GLU A N 1
ATOM 2030 C CA . GLU A 1 250 ? 5.294 10.226 -1.541 1.00 96.88 250 GLU A CA 1
ATOM 2031 C C . GLU A 1 250 ? 4.663 10.154 -0.140 1.00 96.88 250 GLU A C 1
ATOM 2033 O O . GLU A 1 250 ? 3.479 9.838 -0.023 1.00 96.88 250 GLU A O 1
ATOM 2038 N N . GLN A 1 251 ? 5.410 10.520 0.909 1.00 95.31 251 GLN A N 1
ATOM 2039 C CA . GLN A 1 251 ? 4.880 10.609 2.276 1.00 95.31 251 GLN A CA 1
ATOM 2040 C C . GLN A 1 251 ? 3.771 11.669 2.379 1.00 95.31 251 GLN A C 1
ATOM 2042 O O . GLN A 1 251 ? 2.672 11.342 2.818 1.00 95.31 251 GLN A O 1
ATOM 2047 N N . VAL A 1 252 ? 4.009 12.891 1.884 1.00 97.25 252 VAL A N 1
ATOM 2048 C CA . VAL A 1 252 ? 3.020 13.991 1.895 1.00 97.25 252 VAL A CA 1
ATOM 2049 C C . VAL A 1 252 ? 1.744 13.634 1.119 1.00 97.25 252 VAL A C 1
ATOM 2051 O O . VAL A 1 252 ? 0.642 13.934 1.572 1.00 97.25 252 VAL A O 1
ATOM 2054 N N . ALA A 1 253 ? 1.863 12.965 -0.033 1.00 96.69 253 ALA A N 1
ATOM 2055 C CA . ALA A 1 253 ? 0.699 12.510 -0.796 1.00 96.69 253 ALA A CA 1
ATOM 2056 C C . ALA A 1 253 ? -0.100 11.430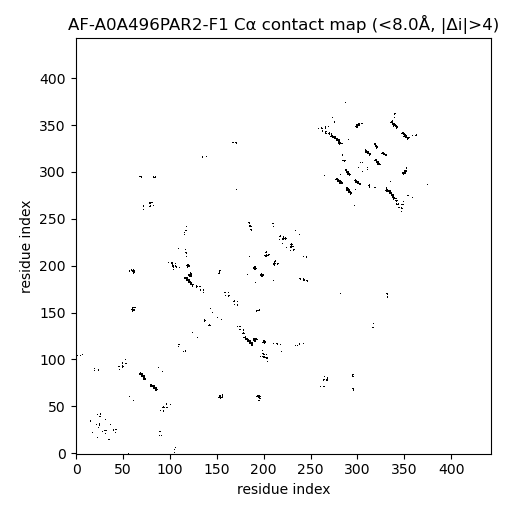 -0.045 1.00 96.69 253 ALA A C 1
ATOM 2058 O O . ALA A 1 253 ? -1.328 11.487 -0.022 1.00 96.69 253 ALA A O 1
ATOM 2059 N N . THR A 1 254 ? 0.590 10.486 0.604 1.00 94.38 254 THR A N 1
ATOM 2060 C CA . THR A 1 254 ? -0.037 9.414 1.400 1.00 94.38 254 THR A CA 1
ATOM 2061 C C . THR A 1 254 ? -0.740 9.973 2.642 1.00 94.38 254 THR A C 1
ATOM 2063 O O . THR A 1 254 ? -1.838 9.539 2.984 1.00 94.38 254 THR A O 1
ATOM 2066 N N . GLU A 1 255 ? -0.139 10.963 3.304 1.00 93.75 255 GLU A N 1
ATOM 2067 C CA . GLU A 1 255 ? -0.718 11.667 4.454 1.00 93.75 255 GLU A CA 1
ATOM 2068 C C . GLU A 1 255 ? -1.985 12.440 4.052 1.00 93.75 255 GLU A C 1
ATOM 2070 O O . GLU A 1 255 ? -3.027 12.273 4.683 1.00 93.75 255 GLU A O 1
ATOM 2075 N N . ALA A 1 256 ? -1.952 13.175 2.935 1.00 96.06 256 ALA A N 1
ATOM 2076 C CA . ALA A 1 256 ? -3.121 13.879 2.404 1.00 96.06 256 ALA A CA 1
ATOM 2077 C C . ALA A 1 256 ? -4.251 12.934 1.936 1.00 96.06 256 ALA A C 1
ATOM 2079 O O . ALA A 1 256 ? -5.432 13.230 2.147 1.00 96.06 256 ALA A O 1
ATOM 2080 N N . GLU A 1 257 ? -3.920 11.787 1.327 1.00 93.75 257 GLU A N 1
ATOM 2081 C CA . GLU A 1 257 ? -4.899 10.752 0.954 1.00 93.75 257 GLU A CA 1
ATOM 2082 C C . GLU A 1 257 ? -5.544 10.122 2.197 1.00 93.75 257 GLU A C 1
ATOM 2084 O O . GLU A 1 257 ? -6.772 9.975 2.249 1.00 93.75 257 GLU A O 1
ATOM 2089 N N . ARG A 1 258 ? -4.748 9.839 3.240 1.00 92.06 258 ARG A N 1
ATOM 2090 C CA . ARG A 1 258 ? -5.251 9.364 4.534 1.00 92.06 258 ARG A CA 1
ATOM 2091 C C . ARG A 1 258 ? -6.150 10.398 5.202 1.00 92.06 258 ARG A C 1
ATOM 2093 O O . ARG A 1 258 ? -7.270 10.057 5.555 1.00 92.06 258 ARG A O 1
ATOM 2100 N N . GLU A 1 259 ? -5.720 11.653 5.333 1.00 93.56 259 GLU A N 1
ATOM 2101 C CA . GLU A 1 259 ? -6.535 12.717 5.936 1.00 93.56 259 GLU A CA 1
ATOM 2102 C C . GLU A 1 259 ? -7.871 12.922 5.212 1.00 93.56 259 GLU A C 1
ATOM 2104 O O . GLU A 1 259 ? -8.905 13.117 5.854 1.00 93.56 259 GLU A O 1
ATOM 2109 N N . THR A 1 260 ? -7.861 12.869 3.877 1.00 93.88 260 THR A N 1
ATOM 2110 C CA . THR A 1 260 ? -9.079 12.986 3.062 1.00 93.88 260 THR A CA 1
ATOM 2111 C C . THR A 1 260 ? -9.997 11.780 3.272 1.00 93.88 260 THR A C 1
ATOM 2113 O O . THR A 1 260 ? -11.218 11.931 3.338 1.00 93.88 260 THR A O 1
ATOM 2116 N N . THR A 1 261 ? -9.420 10.587 3.425 1.00 93.19 261 THR A N 1
ATOM 2117 C CA . THR A 1 261 ? -10.162 9.353 3.708 1.00 93.19 261 THR A CA 1
ATOM 2118 C C . THR A 1 261 ? -10.748 9.362 5.120 1.00 93.19 261 THR A C 1
ATOM 2120 O O . THR A 1 261 ? -11.941 9.112 5.263 1.00 93.19 261 THR A O 1
ATOM 2123 N N . ASP A 1 262 ? -9.974 9.725 6.146 1.00 93.50 262 ASP A N 1
ATOM 2124 C CA . ASP A 1 262 ? -10.426 9.854 7.539 1.00 93.50 262 ASP A CA 1
ATOM 2125 C C . ASP A 1 262 ? -11.548 10.904 7.659 1.00 93.50 262 ASP A C 1
ATOM 2127 O O . ASP A 1 262 ? -12.575 10.646 8.290 1.00 93.50 262 ASP A O 1
ATOM 2131 N N . LEU A 1 263 ? -11.421 12.051 6.975 1.00 95.31 263 LEU A N 1
ATOM 2132 C CA . LEU A 1 263 ? -12.487 13.056 6.869 1.00 95.31 263 LEU A CA 1
ATOM 2133 C C . LEU A 1 263 ? -13.773 12.464 6.273 1.00 95.31 263 LEU A C 1
ATOM 2135 O O . LEU A 1 263 ? -14.860 12.693 6.803 1.00 95.31 263 LEU A O 1
ATOM 2139 N N . LYS A 1 264 ? -13.672 11.690 5.185 1.00 95.75 264 LYS A N 1
ATOM 2140 C CA . LYS A 1 264 ? -14.840 11.102 4.510 1.00 95.75 264 LYS A CA 1
ATOM 2141 C C . LYS A 1 264 ? -15.432 9.899 5.256 1.00 95.75 264 LYS A C 1
ATOM 2143 O O . LYS A 1 264 ? -16.649 9.746 5.232 1.00 95.75 264 LYS A O 1
ATOM 2148 N N . LYS A 1 265 ? -14.628 9.119 5.991 1.00 95.31 265 LYS A N 1
ATOM 2149 C CA . LYS A 1 265 ? -15.106 8.129 6.977 1.00 95.31 265 LYS A CA 1
ATOM 2150 C C . LYS A 1 265 ? -15.865 8.818 8.119 1.00 95.31 265 LYS A C 1
ATOM 2152 O O . LYS A 1 265 ? -16.963 8.399 8.461 1.00 95.31 265 LYS A O 1
ATOM 2157 N N . THR A 1 266 ? -15.332 9.917 8.659 1.00 95.94 266 THR A N 1
ATOM 2158 C CA . THR A 1 266 ? -15.984 10.664 9.751 1.00 95.94 266 THR A CA 1
ATOM 2159 C C . THR A 1 266 ? -17.295 11.302 9.292 1.00 95.94 266 THR A C 1
ATOM 2161 O O . THR A 1 266 ? -18.303 11.160 9.974 1.00 95.94 266 THR A O 1
ATOM 2164 N N . GLN A 1 267 ? -17.325 11.925 8.105 1.00 96.06 267 GLN A N 1
ATOM 2165 C CA . GLN A 1 267 ? -18.563 12.445 7.503 1.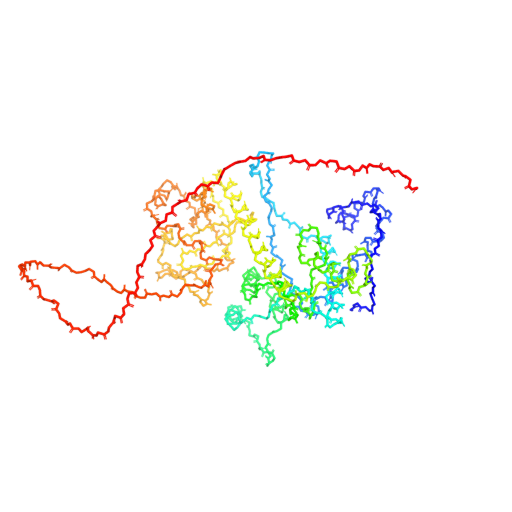00 96.06 267 GLN A CA 1
ATOM 2166 C C . GLN A 1 267 ? -19.613 11.349 7.266 1.00 96.06 267 GLN A C 1
ATOM 2168 O O . GLN A 1 267 ? -20.797 11.612 7.450 1.00 96.06 267 GLN A O 1
ATOM 2173 N N . TYR A 1 268 ? -19.194 10.132 6.902 1.00 96.38 268 TYR A N 1
ATOM 2174 C CA . TYR A 1 268 ? -20.098 8.988 6.761 1.00 96.38 268 TYR A CA 1
ATOM 2175 C C . TYR A 1 268 ? -20.711 8.547 8.101 1.00 96.38 268 TYR A C 1
ATOM 2177 O O . TYR A 1 268 ? -21.866 8.143 8.113 1.00 96.38 268 TYR A O 1
ATOM 2185 N N . MET A 1 269 ? -19.988 8.654 9.224 1.00 96.25 269 MET A N 1
ATOM 2186 C CA . MET A 1 269 ? -20.470 8.181 10.533 1.00 96.25 269 MET A CA 1
ATOM 2187 C C . MET A 1 269 ? -21.370 9.161 11.302 1.00 96.25 269 MET A C 1
ATOM 2189 O O . MET A 1 269 ? -22.001 8.748 12.271 1.00 96.25 269 MET A O 1
ATOM 2193 N N . VAL A 1 270 ? -21.486 10.431 10.889 1.00 96.12 270 VAL A N 1
ATOM 2194 C CA . VAL A 1 270 ? -22.331 11.431 11.584 1.00 96.12 270 VAL A CA 1
ATOM 2195 C C . VAL A 1 270 ? -23.798 10.991 11.782 1.00 96.12 270 VAL A C 1
ATOM 2197 O O . VAL A 1 270 ? -24.307 11.205 12.881 1.00 96.12 270 VAL A O 1
ATOM 2200 N N . PRO A 1 271 ? -24.493 10.368 10.804 1.00 95.62 271 PRO A N 1
ATOM 2201 C CA . PRO A 1 271 ? -25.885 9.939 10.982 1.00 95.62 271 PRO A CA 1
ATOM 2202 C C . PRO A 1 271 ? -26.072 8.794 11.985 1.00 95.62 271 PRO A C 1
ATOM 2204 O O . PRO A 1 271 ? -27.174 8.623 12.491 1.00 95.62 271 PRO A O 1
ATOM 2207 N N . PHE A 1 272 ? -25.011 8.032 12.264 1.00 95.00 272 PHE A N 1
ATOM 2208 C CA . PHE A 1 272 ? -25.034 6.806 13.067 1.00 95.00 272 PHE A CA 1
ATOM 2209 C C . PHE A 1 272 ? -24.613 7.042 14.535 1.00 95.00 272 PHE A C 1
ATOM 2211 O O . PHE A 1 272 ? -24.345 6.097 15.279 1.00 95.00 272 PHE A O 1
ATOM 2218 N N . VAL A 1 273 ? -24.484 8.303 14.971 1.00 95.56 273 VAL A N 1
ATOM 2219 C CA . VAL A 1 273 ? -24.123 8.634 16.360 1.00 95.56 273 VAL A CA 1
ATOM 2220 C C . VAL A 1 273 ? -25.258 8.215 17.297 1.00 95.56 273 VAL A C 1
ATOM 2222 O O . VAL A 1 273 ? -26.370 8.728 17.208 1.00 95.56 273 VAL A O 1
ATOM 2225 N N . GLY A 1 274 ? -24.953 7.293 18.209 1.00 93.00 274 GLY A N 1
ATOM 2226 C CA . GLY A 1 274 ? -25.914 6.595 19.061 1.00 93.00 274 GLY A CA 1
ATOM 2227 C C . GLY A 1 274 ? -26.043 5.102 18.774 1.00 93.00 274 GLY A C 1
ATOM 2228 O O . GLY A 1 274 ? -26.553 4.380 19.625 1.00 93.00 274 GLY A O 1
ATOM 2229 N N . GLU A 1 275 ? -25.567 4.622 17.624 1.00 95.06 275 GLU A N 1
ATOM 2230 C CA . GLU A 1 275 ? -25.661 3.205 17.265 1.00 95.06 275 GLU A CA 1
ATOM 2231 C C . GLU A 1 275 ? -24.537 2.352 17.875 1.00 95.06 275 GLU A C 1
ATOM 2233 O O . GLU A 1 275 ? -23.428 2.823 18.157 1.00 95.06 275 GLU A O 1
ATOM 2238 N N . VAL A 1 276 ? -24.858 1.071 18.070 1.00 95.94 276 VAL A N 1
ATOM 2239 C CA . VAL A 1 276 ? -23.976 0.029 18.603 1.00 95.94 276 VAL A CA 1
ATOM 2240 C C . VAL A 1 276 ? -23.382 -0.774 17.446 1.00 95.94 276 VAL A C 1
ATOM 2242 O O . VAL A 1 276 ? -24.100 -1.188 16.537 1.00 95.94 276 VAL A O 1
ATOM 2245 N N . PHE A 1 277 ? -22.079 -1.037 17.504 1.00 96.38 277 PHE A N 1
ATOM 2246 C CA . PHE A 1 277 ? -21.329 -1.777 16.493 1.00 96.38 277 PHE A CA 1
ATOM 2247 C C . PHE A 1 277 ? -20.480 -2.887 17.121 1.00 96.38 277 PHE A C 1
ATOM 2249 O O . PHE A 1 277 ? -19.934 -2.723 18.212 1.00 96.38 277 PHE A O 1
ATOM 2256 N N . GLU A 1 278 ? -20.296 -3.993 16.398 1.00 95.62 278 GLU A N 1
ATOM 2257 C CA . GLU A 1 278 ? -19.138 -4.867 16.610 1.00 95.62 278 GLU A CA 1
ATOM 2258 C C . GLU A 1 278 ? -17.919 -4.305 15.868 1.00 95.62 278 GLU A C 1
ATOM 2260 O O . GLU A 1 278 ? -18.016 -3.856 14.722 1.00 95.62 278 GLU A O 1
ATOM 2265 N N . GLY A 1 279 ? -16.752 -4.388 16.503 1.00 93.50 279 GLY A N 1
ATOM 2266 C CA . GLY A 1 279 ? -15.469 -4.091 15.880 1.00 93.50 279 GLY A CA 1
ATOM 2267 C C . GLY A 1 279 ? -14.330 -4.898 16.496 1.00 93.50 279 GLY A C 1
ATOM 2268 O O . GLY A 1 279 ? -14.508 -5.622 17.473 1.00 93.50 279 GLY A O 1
ATOM 2269 N N . THR A 1 280 ? -13.147 -4.783 15.902 1.00 91.56 280 THR A N 1
ATOM 2270 C CA . THR A 1 280 ? -11.926 -5.490 16.313 1.00 91.56 280 THR A CA 1
ATOM 2271 C C . THR A 1 280 ? -10.892 -4.489 16.817 1.00 91.56 280 THR A C 1
ATOM 2273 O O . THR A 1 280 ? -10.704 -3.436 16.207 1.00 91.56 280 THR A O 1
ATOM 2276 N N . ILE A 1 281 ? -10.192 -4.787 17.914 1.00 91.31 281 ILE A N 1
ATOM 2277 C CA . ILE A 1 281 ? -9.148 -3.896 18.439 1.00 91.31 281 ILE A CA 1
ATOM 2278 C C . ILE A 1 281 ? -7.929 -3.902 17.497 1.00 91.31 281 ILE A C 1
ATOM 2280 O O . ILE A 1 281 ? -7.119 -4.830 17.499 1.00 91.31 281 ILE A O 1
ATOM 2284 N N . ALA A 1 282 ? -7.779 -2.841 16.699 1.00 86.38 282 ALA A N 1
ATOM 2285 C CA . ALA A 1 282 ? -6.767 -2.707 15.645 1.00 86.38 282 ALA A CA 1
ATOM 2286 C C . ALA A 1 282 ? -5.477 -1.990 16.099 1.00 86.38 282 ALA A C 1
ATOM 2288 O O . ALA A 1 282 ? -4.426 -2.105 15.458 1.00 86.38 282 ALA A O 1
ATOM 2289 N N . SER A 1 283 ? -5.511 -1.256 17.218 1.00 85.56 283 SER A N 1
ATOM 2290 C CA . SER A 1 283 ? -4.299 -0.786 17.908 1.00 85.56 283 SER A CA 1
ATOM 2291 C C . SER A 1 283 ? -4.575 -0.432 19.363 1.00 85.56 283 SER A C 1
ATOM 2293 O O . SER A 1 283 ? -5.576 0.206 19.655 1.00 85.56 283 SER A O 1
ATOM 2295 N N . ILE A 1 284 ? -3.638 -0.734 20.261 1.00 88.38 284 ILE A N 1
ATOM 2296 C CA . ILE A 1 284 ? -3.681 -0.306 21.666 1.00 88.38 284 ILE A CA 1
ATOM 2297 C C . ILE A 1 284 ? -2.585 0.746 21.920 1.00 88.38 284 ILE A C 1
ATOM 2299 O O . ILE A 1 284 ? -1.537 0.721 21.266 1.00 88.38 284 ILE A O 1
ATOM 2303 N N . THR A 1 285 ? -2.853 1.710 22.806 1.00 87.25 285 THR A N 1
ATOM 2304 C CA . THR A 1 285 ? -1.938 2.778 23.242 1.00 87.25 285 THR A CA 1
ATOM 2305 C C . THR A 1 285 ? -2.088 3.057 24.744 1.00 87.25 285 THR A C 1
ATOM 2307 O O . THR A 1 285 ? -3.028 2.607 25.397 1.00 87.25 285 THR A O 1
ATOM 2310 N N . SER A 1 286 ? -1.198 3.881 25.302 1.00 85.69 286 SER A N 1
ATOM 2311 C CA . SER A 1 286 ? -1.249 4.331 26.702 1.00 85.69 286 SER A CA 1
ATOM 2312 C C . SER A 1 286 ? -2.436 5.237 27.066 1.00 85.69 286 SER A C 1
ATOM 2314 O O . SER A 1 286 ? -2.624 5.524 28.246 1.00 85.69 286 SER A O 1
ATOM 2316 N N . PHE A 1 287 ? -3.231 5.686 26.088 1.00 88.69 287 PHE A N 1
ATOM 2317 C CA . PHE A 1 287 ? -4.409 6.541 26.292 1.00 88.69 287 PHE A CA 1
ATOM 2318 C C . PHE A 1 287 ? -5.727 5.888 25.840 1.00 88.69 287 PHE A C 1
ATOM 2320 O O . PHE A 1 287 ? -6.795 6.476 26.005 1.00 88.69 287 PHE A O 1
ATOM 2327 N N . GLY A 1 288 ? -5.693 4.686 25.266 1.00 91.75 288 GLY A N 1
ATOM 2328 C CA . GLY A 1 288 ? -6.895 4.026 24.768 1.00 91.75 288 GLY A CA 1
ATOM 2329 C C . GLY A 1 288 ? -6.607 2.961 23.726 1.00 91.75 288 GLY A C 1
ATOM 2330 O O . GLY A 1 288 ? -5.468 2.552 23.508 1.00 91.75 288 GLY A O 1
ATOM 2331 N N . MET A 1 289 ? -7.664 2.527 23.058 1.00 93.75 289 MET A N 1
ATOM 2332 C CA . MET A 1 289 ? -7.597 1.540 21.991 1.00 93.75 289 MET A CA 1
ATOM 2333 C C . MET A 1 289 ? -8.427 1.982 20.790 1.00 93.75 289 MET A C 1
ATOM 2335 O O . MET A 1 289 ? -9.503 2.561 20.928 1.00 93.75 289 MET A O 1
ATOM 2339 N N . PHE A 1 290 ? -7.900 1.716 19.603 1.00 93.81 290 PHE A N 1
ATOM 2340 C CA . PHE A 1 290 ? -8.569 1.941 18.335 1.00 93.81 290 PHE A CA 1
ATOM 2341 C C . PHE A 1 290 ? -9.301 0.668 17.926 1.00 93.81 290 PHE A C 1
ATOM 2343 O O . PHE A 1 290 ? -8.689 -0.400 17.846 1.00 93.81 290 PHE A O 1
ATOM 2350 N N . VAL A 1 291 ? -10.598 0.801 17.670 1.00 94.75 291 VAL A N 1
ATOM 2351 C CA . VAL A 1 291 ? -11.488 -0.276 17.235 1.00 94.75 291 VAL A CA 1
ATOM 2352 C C . VAL A 1 291 ? -11.822 -0.048 15.761 1.00 94.75 291 VAL A C 1
ATOM 2354 O O . VAL A 1 291 ? -12.317 1.021 15.403 1.00 94.75 291 VAL A O 1
ATOM 2357 N N . GLU A 1 292 ? -11.518 -1.038 14.920 1.00 93.31 292 GLU A N 1
ATOM 2358 C CA . GLU A 1 292 ? -11.868 -1.084 13.497 1.00 93.31 292 GLU A CA 1
ATOM 2359 C C . GLU A 1 292 ? -13.216 -1.805 13.337 1.00 93.31 292 GLU A C 1
ATOM 2361 O O . GLU A 1 292 ? -13.368 -2.955 13.753 1.00 93.31 292 GLU A O 1
ATOM 2366 N N . LEU A 1 293 ? -14.203 -1.136 12.741 1.00 94.44 293 LEU A N 1
ATOM 2367 C CA . LEU A 1 293 ? -15.491 -1.740 12.377 1.00 94.44 293 LEU A CA 1
ATOM 2368 C C . LEU A 1 293 ? -15.378 -2.562 11.079 1.00 94.44 293 LEU A C 1
ATOM 2370 O O . LEU A 1 293 ? -14.511 -2.294 10.250 1.00 94.44 293 LEU A O 1
ATOM 2374 N N . GLU A 1 294 ? -16.311 -3.488 10.815 1.00 88.50 294 GLU A N 1
ATOM 2375 C CA . GLU A 1 294 ? -16.304 -4.333 9.594 1.00 88.50 294 GLU A CA 1
ATOM 2376 C C . GLU A 1 294 ? -16.330 -3.555 8.258 1.00 88.50 294 GLU A C 1
ATOM 2378 O O . GLU A 1 294 ? -15.983 -4.088 7.203 1.00 88.50 294 GLU A O 1
ATOM 2383 N N . ASN A 1 295 ? -16.732 -2.282 8.286 1.00 87.88 295 ASN A N 1
ATOM 2384 C CA . ASN A 1 295 ? -16.702 -1.371 7.139 1.00 87.88 295 ASN A CA 1
ATOM 2385 C C . ASN A 1 295 ? -15.354 -0.630 6.972 1.00 87.88 295 ASN A C 1
ATOM 2387 O O . ASN A 1 295 ? -15.241 0.231 6.096 1.00 87.88 295 ASN A O 1
ATOM 2391 N N . GLY A 1 296 ? -14.344 -0.961 7.783 1.00 88.44 296 GLY A N 1
ATOM 2392 C CA . GLY A 1 296 ? -13.000 -0.388 7.735 1.00 88.44 296 GLY A CA 1
ATOM 2393 C C . GLY A 1 296 ? -12.881 0.994 8.365 1.00 88.44 296 GLY A C 1
ATOM 2394 O O . GLY A 1 296 ? -12.110 1.819 7.872 1.00 88.44 296 GLY A O 1
ATOM 2395 N N . ILE A 1 297 ? -13.679 1.305 9.388 1.00 93.50 297 ILE A N 1
ATOM 2396 C CA . ILE A 1 297 ? -13.651 2.598 10.086 1.00 93.50 297 ILE A CA 1
ATOM 2397 C C . ILE A 1 297 ? -13.021 2.441 11.466 1.00 93.50 297 ILE A C 1
ATOM 2399 O O . ILE A 1 297 ? -13.502 1.661 12.280 1.00 93.50 297 ILE A O 1
ATOM 2403 N N . ASP A 1 298 ? -11.989 3.242 11.728 1.00 92.69 298 ASP A N 1
ATOM 2404 C CA . ASP A 1 298 ? -11.269 3.286 12.998 1.00 92.69 298 ASP A CA 1
ATOM 2405 C C . ASP A 1 298 ? -11.822 4.393 13.910 1.00 92.69 298 ASP A C 1
ATOM 2407 O O . ASP A 1 298 ? -11.814 5.573 13.537 1.00 92.69 298 ASP A O 1
ATOM 2411 N N . GLY A 1 299 ? -12.224 4.039 15.130 1.00 94.69 299 GLY A N 1
ATOM 2412 C CA . GLY A 1 299 ? -12.576 4.992 16.190 1.00 94.69 299 GLY A CA 1
ATOM 2413 C C . GLY A 1 299 ? -11.857 4.690 17.506 1.00 94.69 299 GLY A C 1
ATOM 2414 O O . GLY A 1 299 ? -11.351 3.588 17.708 1.00 94.69 299 GLY A O 1
ATOM 2415 N N . LEU A 1 300 ? -11.769 5.683 18.391 1.00 95.69 300 LEU A N 1
ATOM 2416 C CA . LEU A 1 300 ? -11.016 5.617 19.646 1.00 95.69 300 LEU A CA 1
ATOM 2417 C C . LEU A 1 300 ? -11.942 5.348 20.839 1.00 95.69 300 LEU A C 1
ATOM 2419 O O . LEU A 1 300 ? -12.794 6.176 21.152 1.00 95.69 300 LEU A O 1
ATOM 2423 N N . VAL A 1 301 ? -11.696 4.259 21.570 1.00 95.38 301 VAL A N 1
ATOM 2424 C CA . VAL A 1 301 ? -12.126 4.114 22.968 1.00 95.38 301 VAL A CA 1
ATOM 2425 C C . VAL A 1 301 ? -11.015 4.678 23.854 1.00 95.38 301 VAL A C 1
ATOM 2427 O O . VAL A 1 301 ? -9.932 4.100 23.950 1.00 95.38 301 VAL A O 1
ATOM 2430 N N . HIS A 1 302 ? -11.256 5.829 24.480 1.00 92.62 302 HIS A N 1
ATOM 2431 C CA . HIS A 1 302 ? -10.292 6.477 25.378 1.00 92.62 302 HIS A CA 1
ATOM 2432 C C . HIS A 1 302 ? -10.396 5.907 26.803 1.00 92.62 302 HIS A C 1
ATOM 2434 O O . HIS A 1 302 ? -11.507 5.706 27.298 1.00 92.62 302 HIS A O 1
ATOM 2440 N N . ILE A 1 303 ? -9.268 5.707 27.502 1.00 88.69 303 ILE A N 1
ATOM 2441 C CA . ILE A 1 303 ? -9.268 5.062 28.836 1.00 88.69 303 ILE A CA 1
ATOM 2442 C C . ILE A 1 303 ? -10.125 5.789 29.880 1.00 88.69 303 ILE A C 1
ATOM 2444 O O . ILE A 1 303 ? -10.642 5.152 30.790 1.00 88.69 303 ILE A O 1
ATOM 2448 N N . SER A 1 304 ? -10.337 7.103 29.747 1.00 86.81 304 SER A N 1
ATOM 2449 C CA . SER A 1 304 ? -11.194 7.863 30.673 1.00 86.81 304 SER A CA 1
ATOM 2450 C C . SER A 1 304 ? -12.692 7.571 30.537 1.00 86.81 304 SER A C 1
ATOM 2452 O O . SER A 1 304 ? -13.458 8.063 31.356 1.00 86.81 304 SER A O 1
ATOM 2454 N N . MET A 1 305 ? -13.111 6.817 29.514 1.00 84.75 305 MET A N 1
ATOM 2455 C CA . MET A 1 305 ? -14.492 6.342 29.358 1.00 84.75 305 MET A CA 1
ATOM 2456 C C . MET A 1 305 ? -14.675 4.886 29.809 1.00 84.75 305 MET A C 1
ATOM 2458 O O . MET A 1 305 ? -15.800 4.391 29.864 1.00 84.75 305 MET A O 1
ATOM 2462 N N . MET A 1 306 ? -13.586 4.200 30.166 1.00 85.69 306 MET A N 1
ATOM 2463 C CA . MET A 1 306 ? -13.584 2.817 30.654 1.00 85.69 306 MET A CA 1
ATOM 2464 C C . MET A 1 306 ? -13.866 2.814 32.164 1.00 85.69 306 MET A C 1
ATOM 2466 O O . MET A 1 306 ? -13.016 2.495 32.989 1.00 85.69 306 MET A O 1
ATOM 2470 N N . ASN A 1 307 ? -15.072 3.263 32.529 1.00 79.31 307 ASN A N 1
ATOM 2471 C CA . ASN A 1 307 ? -15.487 3.548 33.911 1.00 79.31 307 ASN A CA 1
ATOM 2472 C C . ASN A 1 307 ? -15.574 2.304 34.830 1.00 79.31 307 ASN A C 1
ATOM 2474 O O . ASN A 1 307 ? -15.855 2.426 36.024 1.00 79.31 307 ASN A O 1
ATOM 2478 N N . ASP A 1 308 ? -15.345 1.106 34.291 1.00 82.62 308 ASP A N 1
ATOM 2479 C CA . ASP A 1 308 ? -15.334 -0.170 35.002 1.00 82.62 308 ASP A CA 1
ATOM 2480 C C . ASP A 1 308 ? -14.010 -0.455 35.741 1.00 82.62 308 ASP A C 1
ATOM 2482 O O . ASP A 1 308 ? -14.023 -1.172 36.749 1.00 82.62 308 ASP A O 1
ATOM 2486 N N . ASP A 1 309 ? -12.877 0.126 35.324 1.00 85.56 309 ASP A N 1
ATOM 2487 C CA . ASP A 1 309 ? -11.587 -0.053 36.006 1.00 85.56 309 ASP A CA 1
ATOM 2488 C C . ASP A 1 309 ? -10.566 1.071 35.728 1.00 85.56 309 ASP A C 1
ATOM 2490 O O . ASP A 1 309 ? -10.682 1.845 34.785 1.00 85.56 309 ASP A O 1
ATOM 2494 N N . TYR A 1 310 ? -9.501 1.132 36.529 1.00 85.44 310 TYR A N 1
ATOM 2495 C CA . TYR A 1 310 ? -8.290 1.859 36.165 1.00 85.44 310 TYR A CA 1
ATOM 2496 C C . TYR A 1 310 ? -7.431 0.979 35.250 1.00 85.44 310 TYR A C 1
ATOM 2498 O O . TY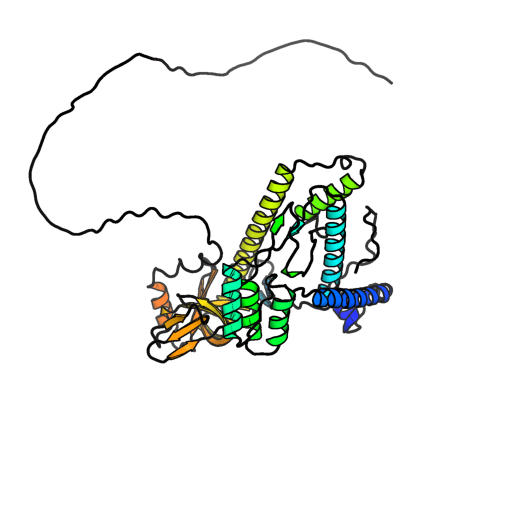R A 1 310 ? -6.737 0.071 35.720 1.00 85.44 310 TYR A O 1
ATOM 2506 N N . TYR A 1 311 ? -7.471 1.252 33.949 1.00 88.38 311 TYR A N 1
ATOM 2507 C CA . TYR A 1 311 ? -6.679 0.536 32.952 1.00 88.38 311 TYR A CA 1
ATOM 2508 C C . TYR A 1 311 ? -5.261 1.106 32.812 1.00 88.38 311 TYR A C 1
ATOM 2510 O O . TYR A 1 311 ? -5.052 2.320 32.866 1.00 88.38 311 TYR A O 1
ATOM 2518 N N . PHE A 1 312 ? -4.279 0.229 32.599 1.00 87.06 312 PHE A N 1
ATOM 2519 C CA . PHE A 1 312 ? -2.920 0.600 32.193 1.00 87.06 312 PHE A CA 1
ATOM 2520 C C . PHE A 1 312 ? -2.482 -0.202 30.964 1.00 87.06 312 PHE A C 1
ATOM 2522 O O . PHE A 1 312 ? -2.920 -1.334 30.765 1.00 87.06 312 PHE A O 1
ATOM 2529 N N . PHE A 1 313 ? -1.631 0.397 30.130 1.00 87.50 313 PHE A N 1
ATOM 2530 C CA . PHE A 1 313 ? -1.092 -0.239 28.928 1.00 87.50 313 PHE A CA 1
ATOM 2531 C C . PHE A 1 313 ? 0.198 -0.996 29.251 1.00 87.50 313 PHE A C 1
ATOM 2533 O O . PHE A 1 313 ? 1.114 -0.433 29.853 1.00 87.50 313 PHE A O 1
ATOM 2540 N N . ASP A 1 314 ? 0.262 -2.254 28.829 1.00 84.25 314 ASP A N 1
ATOM 2541 C CA . ASP A 1 314 ? 1.466 -3.077 28.841 1.00 84.25 314 ASP A CA 1
ATOM 2542 C C . ASP A 1 314 ? 2.140 -3.006 27.455 1.00 84.25 314 ASP A C 1
ATOM 2544 O O . ASP A 1 314 ? 1.628 -3.534 26.465 1.00 84.25 314 ASP A O 1
ATOM 2548 N N . GLU A 1 315 ? 3.293 -2.331 27.383 1.00 76.00 315 GLU A N 1
ATOM 2549 C CA . GLU A 1 315 ? 4.085 -2.147 26.152 1.00 76.00 315 GLU A CA 1
ATOM 2550 C C . GLU A 1 315 ? 4.870 -3.402 25.713 1.00 76.00 315 GLU A C 1
ATOM 2552 O O . GLU A 1 315 ? 5.507 -3.406 24.656 1.00 76.00 315 GLU A O 1
ATOM 2557 N N . GLU A 1 316 ? 4.902 -4.454 26.530 1.00 70.94 316 GLU A N 1
ATOM 2558 C CA . GLU A 1 316 ? 5.590 -5.711 26.230 1.00 70.94 316 GLU A CA 1
ATOM 2559 C C . GLU A 1 316 ? 4.627 -6.744 25.645 1.00 70.94 316 GLU A C 1
ATOM 2561 O O . GLU A 1 316 ? 4.939 -7.361 24.625 1.00 70.94 316 GLU A O 1
ATOM 2566 N N . HIS A 1 317 ? 3.432 -6.847 26.225 1.00 72.06 317 HIS A N 1
ATOM 2567 C CA . HIS A 1 317 ? 2.373 -7.765 25.806 1.00 72.06 317 HIS A CA 1
ATOM 2568 C C . HIS A 1 317 ? 1.347 -7.130 24.849 1.00 72.06 317 HIS A C 1
ATOM 2570 O O . HIS A 1 317 ? 0.539 -7.851 24.271 1.00 72.06 317 HIS A O 1
ATOM 2576 N N . PHE A 1 318 ? 1.387 -5.805 24.649 1.00 75.56 318 PHE A N 1
ATOM 2577 C CA . PHE A 1 318 ? 0.460 -5.035 23.802 1.00 75.56 318 PHE A CA 1
ATOM 2578 C C . PHE A 1 318 ? -1.017 -5.165 24.215 1.00 75.56 318 PHE A C 1
ATOM 2580 O O . PHE A 1 318 ? -1.893 -5.337 23.366 1.00 75.56 318 PHE A O 1
ATOM 2587 N N . VAL A 1 319 ? -1.293 -5.039 25.517 1.00 84.69 319 VAL A N 1
ATOM 2588 C CA . VAL A 1 319 ? -2.639 -5.168 26.111 1.00 84.69 319 VAL A CA 1
ATOM 2589 C C . VAL A 1 319 ? -2.993 -3.994 27.030 1.00 84.69 319 VAL A C 1
ATOM 2591 O O . VAL A 1 319 ? -2.107 -3.352 27.596 1.00 84.69 319 VAL A O 1
ATOM 2594 N N . LEU A 1 320 ? -4.289 -3.725 27.220 1.00 89.12 320 LEU A N 1
ATOM 2595 C CA . LEU A 1 320 ? -4.789 -2.873 28.313 1.00 89.12 320 LEU A CA 1
ATOM 2596 C C . LEU A 1 320 ? -5.286 -3.757 29.460 1.00 89.12 320 LEU A C 1
ATOM 2598 O O . LEU A 1 320 ? -6.199 -4.551 29.253 1.00 89.12 320 LEU A O 1
ATOM 2602 N N . VAL A 1 321 ? -4.728 -3.594 30.663 1.00 89.56 321 VAL A N 1
ATOM 2603 C CA . VAL A 1 321 ? -5.069 -4.394 31.854 1.00 89.56 321 VAL A CA 1
ATOM 2604 C C . VAL A 1 321 ? -5.778 -3.533 32.901 1.00 89.56 321 VAL A C 1
ATOM 2606 O O . VAL A 1 321 ? -5.263 -2.496 33.323 1.00 89.56 321 VAL A O 1
ATOM 2609 N N . GLY A 1 322 ? -6.953 -3.977 33.342 1.00 91.94 322 GLY A N 1
ATOM 2610 C CA . GLY A 1 322 ? -7.737 -3.385 34.423 1.00 91.94 322 GLY A CA 1
ATOM 2611 C C . GLY A 1 322 ? -7.162 -3.747 35.792 1.00 91.94 322 GLY A C 1
ATOM 2612 O O . GLY A 1 322 ? -7.057 -4.921 36.156 1.00 91.94 322 GLY A O 1
ATOM 2613 N N . LYS A 1 323 ? -6.774 -2.735 36.572 1.00 87.94 323 LYS A N 1
ATOM 2614 C CA . LYS A 1 323 ? -6.018 -2.901 37.823 1.00 87.94 323 LYS A CA 1
ATOM 2615 C C . LYS A 1 323 ? -6.808 -3.533 38.981 1.00 87.94 323 LYS A C 1
ATOM 2617 O O . LYS A 1 323 ? -6.189 -4.091 39.887 1.00 87.94 323 LYS A O 1
ATOM 2622 N N . ARG A 1 324 ? -8.139 -3.418 39.003 1.00 87.25 324 ARG A N 1
ATOM 2623 C CA . ARG A 1 324 ? -9.025 -3.950 40.060 1.00 87.25 324 ARG A CA 1
ATOM 2624 C C . ARG A 1 324 ? -9.668 -5.281 39.672 1.00 87.25 324 ARG A C 1
ATOM 2626 O O . ARG A 1 324 ? -9.913 -6.110 40.541 1.00 87.25 324 ARG A O 1
ATOM 2633 N N . THR A 1 325 ? -9.988 -5.445 38.394 1.00 88.75 325 THR A N 1
ATOM 2634 C CA . THR A 1 325 ? -10.763 -6.560 37.832 1.00 88.75 325 THR A CA 1
ATOM 2635 C C . THR A 1 325 ? -9.880 -7.644 37.223 1.00 88.75 325 THR A C 1
ATOM 2637 O O . THR A 1 325 ? -10.316 -8.786 37.121 1.00 88.75 325 THR A O 1
ATOM 2640 N N . GLY A 1 326 ? -8.663 -7.297 36.788 1.00 86.81 326 GLY A N 1
ATOM 2641 C CA . GLY A 1 326 ? -7.828 -8.153 35.944 1.00 86.81 326 GLY A CA 1
ATOM 2642 C C . GLY A 1 326 ? -8.336 -8.291 34.503 1.00 86.81 326 GLY A C 1
ATOM 2643 O O . GLY A 1 326 ? -7.742 -9.041 33.727 1.00 86.81 326 GLY A O 1
ATOM 2644 N N . LYS A 1 327 ? -9.412 -7.582 34.117 1.00 89.38 327 LYS A N 1
ATOM 2645 C CA . LYS A 1 327 ? -9.932 -7.615 32.747 1.00 89.38 327 LYS A CA 1
ATOM 2646 C C . LYS A 1 327 ? -8.859 -7.089 31.801 1.00 89.38 327 LYS A C 1
ATOM 2648 O O . LYS A 1 327 ? -8.313 -6.012 32.021 1.00 89.38 327 LYS A O 1
ATOM 2653 N N . THR A 1 328 ? -8.545 -7.865 30.775 1.00 89.88 328 THR A N 1
ATOM 2654 C CA . THR A 1 328 ? -7.479 -7.560 29.822 1.00 89.88 328 THR A CA 1
ATOM 2655 C C . THR A 1 328 ? -8.080 -7.480 28.431 1.00 89.88 328 THR A C 1
ATOM 2657 O O . THR A 1 328 ? -8.861 -8.358 28.081 1.00 89.88 328 THR A O 1
ATOM 2660 N N . TYR A 1 329 ? -7.729 -6.442 27.671 1.00 90.69 329 TYR A N 1
ATOM 2661 C CA . TYR A 1 329 ? -8.104 -6.303 26.264 1.00 90.69 329 TYR A CA 1
ATOM 2662 C C . TYR A 1 329 ? -6.889 -6.531 25.368 1.00 90.69 329 TYR A C 1
ATOM 2664 O O . TYR A 1 329 ? -5.845 -5.893 25.557 1.00 90.69 329 TYR A O 1
ATOM 2672 N N . HIS A 1 330 ? -7.042 -7.412 24.384 1.00 85.50 330 HIS A N 1
ATOM 2673 C CA . HIS A 1 330 ? -5.994 -7.825 23.457 1.00 85.50 330 HIS A CA 1
ATOM 2674 C C . HIS A 1 330 ? -6.136 -7.172 22.079 1.00 85.50 330 HIS A C 1
ATOM 2676 O O . HIS A 1 330 ? -7.232 -6.872 21.607 1.00 85.50 330 HIS A O 1
ATOM 2682 N N . LEU A 1 331 ? -5.011 -6.995 21.380 1.00 83.56 331 LEU A N 1
ATOM 2683 C CA . LEU A 1 331 ? -5.047 -6.701 19.948 1.00 83.56 331 LEU A CA 1
ATOM 2684 C C . LEU A 1 331 ? -5.757 -7.856 19.216 1.00 83.56 331 LEU A C 1
ATOM 2686 O O . LEU A 1 331 ? -5.527 -9.018 19.547 1.00 83.56 331 LEU A O 1
ATOM 2690 N N . GLY A 1 332 ? -6.603 -7.550 18.231 1.00 82.19 332 GLY A N 1
ATOM 2691 C CA . GLY A 1 332 ? -7.394 -8.546 17.495 1.00 82.19 332 GLY A CA 1
ATOM 2692 C C . GLY A 1 332 ? -8.643 -9.063 18.222 1.00 82.19 332 GLY A C 1
ATOM 2693 O O . GLY A 1 332 ? -9.415 -9.809 17.628 1.00 82.19 332 GLY A O 1
ATOM 2694 N N . GLU A 1 333 ? -8.883 -8.666 19.473 1.00 87.56 333 GLU A N 1
ATOM 2695 C CA . GLU A 1 333 ? -10.100 -9.036 20.201 1.00 87.56 333 GLU A CA 1
ATOM 2696 C C . GLU A 1 333 ? -11.333 -8.333 19.609 1.00 87.56 333 GLU A C 1
ATOM 2698 O O . GLU A 1 333 ? -11.282 -7.146 19.260 1.00 87.56 333 GLU A O 1
ATOM 2703 N N . LYS A 1 334 ? -12.452 -9.062 19.507 1.00 91.62 334 LYS A N 1
ATOM 2704 C CA . LYS A 1 334 ? -13.757 -8.501 19.142 1.00 91.62 334 LYS A CA 1
ATOM 2705 C C . LYS A 1 334 ? -14.398 -7.806 20.342 1.00 91.62 334 LYS A C 1
ATOM 2707 O O . LYS A 1 334 ? -14.542 -8.410 21.402 1.00 91.62 334 LYS A O 1
ATOM 2712 N N . VAL A 1 335 ? -14.859 -6.574 20.146 1.00 94.25 335 VAL A N 1
ATOM 2713 C CA . VAL A 1 335 ? -15.555 -5.775 21.161 1.00 94.25 335 VAL A CA 1
ATOM 2714 C C . VAL A 1 335 ? -16.800 -5.096 20.595 1.00 94.25 335 VAL A C 1
ATOM 2716 O O . VAL A 1 335 ? -16.813 -4.613 19.463 1.00 94.25 335 VAL A O 1
ATOM 2719 N N . THR A 1 336 ? -17.843 -5.021 21.418 1.00 95.81 336 THR A N 1
ATOM 2720 C CA . THR A 1 336 ? -19.027 -4.190 21.172 1.00 95.81 336 THR A CA 1
ATOM 2721 C C . THR A 1 336 ? -18.733 -2.753 21.602 1.00 95.81 336 THR A C 1
ATOM 2723 O O . THR A 1 336 ? -18.222 -2.533 22.705 1.00 95.81 336 THR A O 1
ATOM 2726 N N . VAL A 1 337 ? -19.055 -1.773 20.758 1.00 95.62 337 VAL A N 1
ATOM 2727 C CA . VAL A 1 337 ? -18.847 -0.342 21.023 1.00 95.62 337 VAL A CA 1
ATOM 2728 C C . VAL A 1 337 ? -20.038 0.504 20.573 1.00 95.62 337 VAL A C 1
ATOM 2730 O O . VAL A 1 337 ? -20.591 0.283 19.501 1.00 95.62 337 VAL A O 1
ATOM 2733 N N . THR A 1 338 ? -20.398 1.520 21.356 1.00 95.75 338 THR A N 1
ATOM 2734 C CA . THR A 1 338 ? -21.377 2.545 20.955 1.00 95.75 338 THR A CA 1
ATOM 2735 C C . THR A 1 338 ? -20.660 3.764 20.374 1.00 95.75 338 THR A C 1
ATOM 2737 O O . THR A 1 338 ? -19.717 4.283 20.984 1.00 95.75 338 THR A O 1
ATOM 2740 N N . LEU A 1 339 ? -21.109 4.259 19.214 1.00 95.69 339 LEU A N 1
ATOM 2741 C CA . LEU A 1 339 ? -20.612 5.508 18.627 1.00 95.69 339 LEU A CA 1
ATOM 2742 C C . LEU A 1 339 ? -21.163 6.714 19.390 1.00 95.69 339 LEU A C 1
ATOM 2744 O O . LEU A 1 339 ? -22.320 7.087 19.212 1.00 95.69 339 LEU A O 1
ATOM 2748 N N . VAL A 1 340 ? -20.328 7.368 20.198 1.00 94.75 340 VAL A N 1
ATOM 2749 C CA . VAL A 1 340 ? -20.766 8.516 21.010 1.00 94.75 340 VAL A CA 1
ATOM 2750 C C . VAL A 1 340 ? -20.535 9.867 20.335 1.00 94.75 340 VAL A C 1
ATOM 2752 O O . VAL A 1 340 ? -21.242 10.823 20.661 1.00 94.75 340 VAL A O 1
ATOM 2755 N N . LYS A 1 341 ? -19.591 9.969 19.384 1.00 93.81 341 LYS A N 1
ATOM 2756 C CA . LYS A 1 341 ? -19.320 11.211 18.639 1.00 93.81 341 LYS A CA 1
ATOM 2757 C C . LYS A 1 341 ? -18.560 10.977 17.326 1.00 93.81 341 LYS A C 1
ATOM 2759 O O . LYS A 1 341 ? -17.601 10.214 17.283 1.00 93.81 341 LYS A O 1
ATOM 2764 N N . ALA A 1 342 ? -18.943 11.709 16.277 1.00 95.88 342 ALA A N 1
ATOM 2765 C CA . ALA A 1 342 ? -18.206 11.832 15.017 1.00 95.88 342 ALA A CA 1
ATOM 2766 C C . ALA A 1 342 ? -17.888 13.318 14.753 1.00 95.88 342 ALA A C 1
ATOM 2768 O O . ALA A 1 342 ? -18.773 14.124 14.472 1.00 95.88 342 ALA A O 1
ATOM 2769 N N . ASP A 1 343 ? -16.619 13.695 14.892 1.00 94.62 343 ASP A N 1
ATOM 2770 C CA . ASP A 1 343 ? -16.117 15.072 14.864 1.00 94.62 343 ASP A CA 1
ATOM 2771 C C . ASP A 1 343 ? -15.442 15.362 13.518 1.00 94.62 343 ASP A C 1
ATOM 2773 O O . ASP A 1 343 ? -14.261 15.075 13.305 1.00 94.62 343 ASP A O 1
ATOM 2777 N N . VAL A 1 344 ? -16.231 15.892 12.580 1.00 94.31 344 VAL A N 1
ATOM 2778 C CA . VAL A 1 344 ? -15.819 16.124 11.184 1.00 94.31 344 VAL A CA 1
ATOM 2779 C C . VAL A 1 344 ? -14.666 17.125 11.067 1.00 94.31 344 VAL A C 1
ATOM 2781 O O . VAL A 1 344 ? -13.830 16.967 10.179 1.00 94.31 344 VAL A O 1
ATOM 2784 N N . GLU A 1 345 ? -14.577 18.119 11.957 1.00 93.00 345 GLU A N 1
ATOM 2785 C CA . GLU A 1 345 ? -13.478 19.094 11.941 1.00 93.00 345 GLU A CA 1
ATOM 2786 C C . GLU A 1 345 ? -12.156 18.450 12.374 1.00 93.00 345 GLU A C 1
ATOM 2788 O O . GLU A 1 345 ? -11.125 18.650 11.727 1.00 93.00 345 GLU A O 1
ATOM 2793 N N . LYS A 1 346 ? -12.187 17.620 13.427 1.00 92.56 346 LYS A N 1
ATOM 2794 C CA . LYS A 1 346 ? -11.000 16.904 13.922 1.00 92.56 346 LYS A CA 1
ATOM 2795 C C . LYS A 1 346 ? -10.692 15.607 13.172 1.00 92.56 346 LYS A C 1
ATOM 2797 O O . LYS A 1 346 ? -9.624 15.039 13.390 1.00 92.56 346 LYS A O 1
ATOM 2802 N N . LYS A 1 347 ? -11.600 15.128 12.309 1.00 93.94 347 LYS A N 1
ATOM 2803 C CA . LYS A 1 347 ? -11.539 13.805 11.649 1.00 93.94 347 LYS A CA 1
ATOM 2804 C C . LYS A 1 347 ? -11.475 12.667 12.687 1.00 93.94 347 LYS A C 1
ATOM 2806 O O . LYS A 1 347 ? -10.708 11.713 12.546 1.00 93.94 347 LYS A O 1
ATOM 2811 N N . GLN A 1 348 ? -12.219 12.829 13.784 1.00 93.25 348 GLN A N 1
ATOM 2812 C CA . GLN A 1 348 ? -12.210 11.933 14.945 1.00 93.25 348 GLN A CA 1
ATOM 2813 C C . GLN A 1 348 ? -13.551 11.211 15.094 1.00 93.25 348 GLN A C 1
ATOM 2815 O O . GLN A 1 348 ? -14.611 11.763 14.812 1.00 93.25 348 GLN A O 1
ATOM 2820 N N . ILE A 1 349 ? -13.483 9.964 15.547 1.00 95.81 349 ILE A N 1
ATOM 2821 C CA . ILE A 1 349 ? -14.620 9.086 15.818 1.00 95.81 349 ILE A CA 1
ATOM 2822 C C . ILE A 1 349 ? -14.355 8.521 17.211 1.00 95.81 349 ILE A C 1
ATOM 2824 O O . ILE A 1 349 ? -13.331 7.865 17.416 1.00 95.81 349 ILE A O 1
ATOM 2828 N N . ASP A 1 350 ? -15.236 8.831 18.156 1.00 95.62 350 ASP A N 1
ATOM 2829 C CA . ASP A 1 350 ? -15.080 8.509 19.572 1.00 95.62 350 ASP A CA 1
ATOM 2830 C C . ASP A 1 350 ? -16.094 7.408 19.945 1.00 95.62 350 ASP A C 1
ATOM 2832 O O . ASP A 1 350 ? -17.302 7.553 19.722 1.00 95.62 350 ASP A O 1
ATOM 2836 N N . PHE A 1 351 ? -15.597 6.304 20.506 1.00 95.88 351 PHE A N 1
ATOM 2837 C CA . PHE A 1 351 ? -16.369 5.130 20.919 1.00 95.88 351 PHE A CA 1
ATOM 2838 C C . PHE A 1 351 ? -16.378 4.975 22.447 1.00 95.88 351 PHE A C 1
ATOM 2840 O O . PHE A 1 351 ? -15.425 5.348 23.135 1.00 95.88 351 PHE A O 1
ATOM 2847 N N . VAL A 1 352 ? -17.424 4.337 22.972 1.00 94.06 352 VAL A N 1
ATOM 2848 C CA . VAL A 1 352 ? -17.458 3.788 24.339 1.00 94.06 352 VAL A CA 1
ATOM 2849 C C . VAL A 1 352 ? -17.685 2.281 24.266 1.00 94.06 352 VAL A C 1
ATOM 2851 O O . VAL A 1 352 ? -18.376 1.803 23.371 1.00 94.06 352 VAL A O 1
ATOM 2854 N N . LEU A 1 353 ? -17.069 1.532 25.181 1.00 92.38 353 LEU A N 1
ATOM 2855 C CA . LEU A 1 353 ? -17.220 0.080 25.283 1.00 92.38 353 LEU A CA 1
ATOM 2856 C C . LEU A 1 353 ? -18.620 -0.316 25.765 1.00 92.38 353 LEU A C 1
ATOM 2858 O O . LEU A 1 353 ? -19.110 0.222 26.756 1.00 92.38 353 LEU A O 1
ATOM 2862 N N . GLY A 1 354 ? -19.202 -1.319 25.109 1.00 88.88 354 GLY A N 1
ATOM 2863 C CA . GLY A 1 354 ? -20.545 -1.816 25.396 1.00 88.88 354 GLY A CA 1
ATOM 2864 C C . GLY A 1 354 ? -21.665 -0.939 24.830 1.00 88.88 354 GLY A C 1
ATOM 2865 O O . GLY A 1 354 ? -21.440 -0.028 24.029 1.00 88.88 354 GLY A O 1
ATOM 2866 N N . GLU A 1 355 ? -22.885 -1.260 25.250 1.00 84.94 355 GLU A N 1
ATOM 2867 C CA . GLU A 1 355 ? -24.116 -0.533 24.926 1.00 84.94 355 GLU A CA 1
ATOM 2868 C C . GLU A 1 355 ? -24.312 0.646 25.897 1.00 84.94 355 GLU A C 1
ATOM 2870 O O . GLU A 1 355 ? -23.910 0.574 27.061 1.00 84.94 355 GLU A O 1
ATOM 2875 N N . VAL A 1 356 ? -24.909 1.748 25.429 1.00 79.94 356 VAL A N 1
ATOM 2876 C CA . VAL A 1 356 ? -25.085 2.985 26.213 1.00 79.94 356 VAL A CA 1
ATOM 2877 C C . VAL A 1 356 ? -26.545 3.443 26.189 1.00 79.94 356 VAL A C 1
ATOM 2879 O O . VAL A 1 356 ? -27.001 4.034 25.214 1.00 79.94 356 VAL A O 1
ATOM 2882 N N . ASP A 1 357 ? -27.249 3.276 27.312 1.00 68.50 357 ASP A N 1
ATOM 2883 C CA . ASP A 1 357 ? -28.652 3.706 27.475 1.00 68.50 357 ASP A CA 1
ATOM 2884 C C . ASP A 1 357 ? -28.855 5.237 27.436 1.00 68.50 357 ASP A C 1
ATOM 2886 O O . ASP A 1 357 ? -29.968 5.720 27.229 1.00 68.50 357 ASP A O 1
ATOM 2890 N N . ASN A 1 358 ? -27.805 6.030 27.689 1.00 76.38 358 ASN A N 1
ATOM 2891 C CA . ASN A 1 358 ? -27.901 7.489 27.816 1.00 76.38 358 ASN A CA 1
ATOM 2892 C C . ASN A 1 358 ? -26.681 8.216 27.222 1.00 76.38 358 ASN A C 1
ATOM 2894 O O . ASN A 1 358 ? -25.729 8.560 27.928 1.00 76.38 358 ASN A O 1
ATOM 2898 N N . LEU A 1 359 ? -26.732 8.498 25.916 1.00 75.31 359 LEU A N 1
ATOM 2899 C CA . LEU A 1 359 ? -25.670 9.228 25.216 1.00 75.31 359 LEU A CA 1
ATOM 2900 C C . LEU A 1 359 ? -25.456 10.664 25.708 1.00 75.31 359 LEU A C 1
ATOM 2902 O O . LEU A 1 359 ? -24.319 11.132 25.686 1.00 75.31 359 LEU A O 1
ATOM 2906 N N . MET A 1 360 ? -26.506 11.371 26.143 1.00 69.50 360 MET A N 1
ATOM 2907 C CA . MET A 1 360 ? -26.393 12.791 26.508 1.00 69.50 360 MET A CA 1
ATOM 2908 C C . MET A 1 360 ? -25.417 12.991 27.674 1.00 69.50 360 MET A C 1
ATOM 2910 O O . MET A 1 360 ? -24.538 13.848 27.600 1.00 69.50 360 MET A O 1
ATOM 2914 N N . ALA A 1 361 ? -25.487 12.128 28.692 1.00 70.25 361 ALA A N 1
ATOM 2915 C CA . ALA A 1 361 ? -24.566 12.161 29.828 1.00 70.25 361 ALA A CA 1
ATOM 2916 C C . ALA A 1 361 ? -23.095 11.929 29.419 1.00 70.25 361 ALA A C 1
ATOM 2918 O O . ALA A 1 361 ? -22.191 12.551 29.978 1.00 70.25 361 ALA A O 1
ATOM 2919 N N . ILE A 1 362 ? -22.837 11.075 28.421 1.00 74.12 362 ILE A N 1
ATOM 2920 C CA . ILE A 1 362 ? -21.475 10.832 27.916 1.00 74.12 362 ILE A CA 1
ATOM 2921 C C . ILE A 1 362 ? -20.992 11.995 27.036 1.00 74.12 362 ILE A C 1
ATOM 2923 O O . ILE A 1 362 ? -19.824 12.381 27.108 1.00 74.12 362 ILE A O 1
ATOM 2927 N N . GLN A 1 363 ? -21.870 12.608 26.241 1.00 69.00 363 GLN A N 1
ATOM 2928 C CA . GLN A 1 363 ? -21.516 13.777 25.430 1.00 69.00 363 GLN A CA 1
ATOM 2929 C C . GLN A 1 363 ? -21.186 15.007 26.297 1.00 69.00 363 GLN A C 1
ATOM 2931 O O . GLN A 1 363 ? -20.247 15.740 25.978 1.00 69.00 363 GLN A O 1
ATOM 2936 N N . GLU A 1 364 ? -21.844 15.184 27.448 1.00 67.44 364 GLU A N 1
ATOM 2937 C CA . GLU A 1 364 ? -21.444 16.190 28.443 1.00 67.44 364 GLU A CA 1
ATOM 2938 C C . GLU A 1 364 ? -20.049 15.900 29.040 1.00 67.44 364 GLU A C 1
ATOM 2940 O O . GLU A 1 364 ? -19.223 16.815 29.153 1.00 67.44 364 GLU A O 1
ATOM 2945 N N . GLN A 1 365 ? -19.723 14.633 29.333 1.00 68.38 365 GLN A N 1
ATOM 2946 C CA . GLN A 1 365 ? -18.379 14.222 29.778 1.00 68.38 365 GLN A CA 1
ATOM 2947 C C . GLN A 1 365 ? -17.301 14.439 28.696 1.00 68.38 365 GLN A C 1
ATOM 2949 O O . GLN A 1 365 ? -16.205 14.911 29.002 1.00 68.38 365 GLN A O 1
ATOM 2954 N N . LEU A 1 366 ? -17.611 14.183 27.418 1.00 65.81 366 LEU A N 1
ATOM 2955 C CA . LEU A 1 366 ? -16.729 14.511 26.285 1.00 65.81 366 LEU A CA 1
ATOM 2956 C C . LEU A 1 366 ? -16.492 16.022 26.159 1.00 65.81 366 LEU A C 1
ATOM 2958 O O . LEU A 1 366 ? -15.379 16.442 25.853 1.00 65.81 366 LEU A O 1
ATOM 2962 N N . SER A 1 367 ? -17.523 16.840 26.393 1.00 60.53 367 SER A N 1
ATOM 2963 C CA . SER A 1 367 ? -17.438 18.302 26.258 1.00 60.53 367 SER A CA 1
ATOM 2964 C C . SER A 1 367 ? -16.633 18.986 27.370 1.00 60.53 367 SER A C 1
ATOM 2966 O O . SER A 1 367 ? -16.079 20.064 27.154 1.00 60.53 367 SER A O 1
ATOM 2968 N N . SER A 1 368 ? -16.562 18.368 28.553 1.00 53.94 368 SER A N 1
ATOM 2969 C CA . SER A 1 368 ? -15.937 18.947 29.748 1.00 53.94 368 SER A CA 1
ATOM 2970 C C . SER A 1 368 ? -14.462 18.555 29.923 1.00 53.94 368 SER A C 1
ATOM 2972 O O . SER A 1 368 ? -13.721 19.255 30.615 1.00 53.94 368 SER A O 1
ATOM 2974 N N . GLY A 1 369 ? -13.999 17.498 29.247 1.00 52.41 369 GLY A N 1
ATOM 2975 C CA . GLY A 1 369 ? -12.579 17.158 29.129 1.00 52.41 369 GLY A CA 1
ATOM 2976 C C . GLY A 1 369 ? -11.872 17.988 28.051 1.00 52.41 369 GLY A C 1
ATOM 2977 O O . GLY A 1 369 ? -11.961 17.674 26.868 1.00 52.41 369 GLY A O 1
ATOM 2978 N N . SER A 1 370 ? -11.109 19.015 28.432 1.00 40.72 370 SER A N 1
ATOM 2979 C CA . SER A 1 370 ? -10.415 19.900 27.476 1.00 40.72 370 SER A CA 1
ATOM 2980 C C . SER A 1 370 ? -9.285 19.241 26.669 1.00 40.72 370 SER A C 1
ATOM 2982 O O . SER A 1 370 ? -8.850 19.793 25.657 1.00 40.72 370 SER A O 1
ATOM 2984 N N . ASP A 1 371 ? -8.799 18.073 27.098 1.00 43.84 371 ASP A N 1
ATOM 2985 C CA . ASP A 1 371 ? -7.442 17.615 26.765 1.00 43.84 371 ASP A CA 1
ATOM 2986 C C . ASP A 1 371 ? -7.380 16.574 25.622 1.00 43.84 371 ASP A C 1
ATOM 2988 O O . ASP A 1 371 ? -6.292 16.248 25.142 1.00 43.84 371 ASP A O 1
ATOM 2992 N N . TYR A 1 372 ? -8.532 16.114 25.108 1.00 49.69 372 TYR A N 1
ATOM 2993 C CA . TYR A 1 372 ? -8.650 15.092 24.044 1.00 49.69 372 TYR A CA 1
ATOM 2994 C C . TYR A 1 372 ? -7.890 15.403 22.736 1.00 49.69 37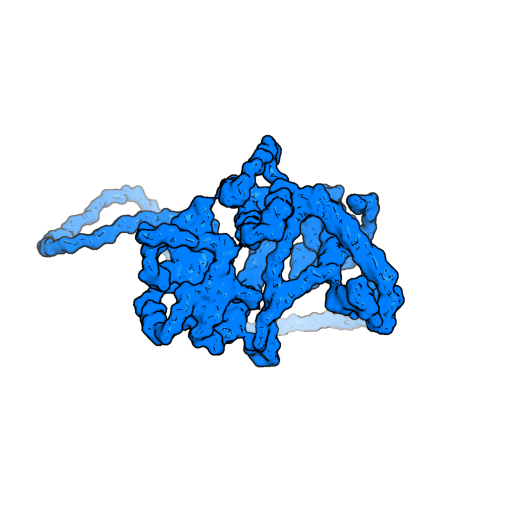2 TYR A C 1
ATOM 2996 O O . TYR A 1 372 ? -7.659 14.512 21.920 1.00 49.69 372 TYR A O 1
ATOM 3004 N N . ALA A 1 373 ? -7.519 16.661 22.487 1.00 42.38 373 ALA A N 1
ATOM 3005 C CA . ALA A 1 373 ? -7.060 17.114 21.174 1.00 42.38 373 ALA A CA 1
ATOM 3006 C C . ALA A 1 373 ? -5.629 16.685 20.781 1.00 42.38 373 ALA A C 1
ATOM 3008 O O . ALA A 1 373 ? -5.279 16.818 19.614 1.00 42.38 373 ALA A O 1
ATOM 3009 N N . THR A 1 374 ? -4.791 16.206 21.711 1.00 40.38 374 THR A N 1
ATOM 3010 C CA . THR A 1 374 ? -3.322 16.140 21.503 1.00 40.38 374 THR A CA 1
ATOM 3011 C C . THR A 1 374 ? -2.722 14.747 21.250 1.00 40.38 374 THR A C 1
ATOM 3013 O O . THR A 1 374 ? -1.544 14.651 20.906 1.00 40.38 374 THR A O 1
ATOM 3016 N N . SER A 1 375 ? -3.497 13.664 21.376 1.00 45.88 375 SER A N 1
ATOM 3017 C CA . SER A 1 375 ? -2.955 12.288 21.381 1.00 45.88 375 SER A CA 1
ATOM 3018 C C . SER A 1 375 ? -2.876 11.584 20.012 1.00 45.88 375 SER A C 1
ATOM 3020 O O . SER A 1 375 ? -2.132 10.612 19.882 1.00 45.88 375 SER A O 1
ATOM 3022 N N . ARG A 1 376 ? -3.605 12.037 18.975 1.00 41.38 376 ARG A N 1
ATOM 3023 C CA . ARG A 1 376 ? -3.603 11.389 17.635 1.00 41.38 376 ARG A CA 1
ATOM 3024 C C . ARG A 1 376 ? -2.392 11.794 16.775 1.00 41.38 376 ARG A C 1
ATOM 3026 O O . ARG A 1 376 ? -1.894 10.966 16.014 1.00 41.38 376 ARG A O 1
ATOM 3033 N N . ASP A 1 377 ? -1.857 13.000 16.969 1.00 37.00 377 ASP A N 1
ATOM 3034 C CA . ASP A 1 377 ? -0.736 13.572 16.196 1.00 37.00 377 ASP A CA 1
ATOM 3035 C C . ASP A 1 377 ? 0.600 12.817 16.368 1.00 37.00 377 ASP A C 1
ATOM 3037 O O . ASP A 1 377 ? 1.522 12.959 15.562 1.00 37.00 377 ASP A O 1
ATOM 3041 N N . GLY A 1 378 ? 0.730 11.989 17.411 1.00 34.56 378 GLY A N 1
ATOM 3042 C CA . GLY A 1 378 ? 1.963 11.252 17.703 1.00 34.56 378 GLY A CA 1
ATOM 3043 C C . GLY A 1 378 ? 2.287 10.119 16.720 1.00 34.56 378 GLY A C 1
ATOM 3044 O O . GLY A 1 378 ? 3.451 9.741 16.592 1.00 34.56 378 GLY A O 1
ATOM 3045 N N . PHE A 1 379 ? 1.299 9.581 15.996 1.00 32.12 379 PHE A N 1
ATOM 3046 C CA . PHE A 1 379 ? 1.443 8.313 15.258 1.00 32.12 379 PHE A CA 1
ATOM 3047 C C . PHE A 1 379 ? 2.065 8.420 13.847 1.00 32.12 379 PHE A C 1
ATOM 3049 O O . PHE A 1 379 ? 1.915 7.510 13.031 1.00 32.12 379 PHE A O 1
ATOM 3056 N N . GLY A 1 380 ? 2.784 9.514 13.567 1.00 31.62 380 GLY A N 1
ATOM 3057 C CA . GLY A 1 380 ? 3.520 9.725 12.311 1.00 31.62 380 GLY A CA 1
ATOM 3058 C C . GLY A 1 380 ? 4.918 10.347 12.448 1.00 31.62 380 GLY A C 1
ATOM 3059 O O . GLY A 1 380 ? 5.754 10.134 11.575 1.00 31.62 380 GLY A O 1
ATOM 3060 N N . ASN A 1 381 ? 5.218 11.079 13.532 1.00 29.23 381 ASN A N 1
ATOM 3061 C CA . ASN A 1 381 ? 6.412 11.934 13.608 1.00 29.23 381 ASN A CA 1
ATOM 3062 C C . ASN A 1 381 ? 7.246 11.738 14.889 1.00 29.23 381 ASN A C 1
ATOM 3064 O O . ASN A 1 381 ? 7.045 12.410 15.899 1.00 29.23 381 ASN A O 1
ATOM 3068 N N . LEU A 1 382 ? 8.272 10.882 14.809 1.00 30.58 382 LEU A N 1
ATOM 3069 C CA . LEU A 1 382 ? 9.285 10.700 15.859 1.00 30.58 382 LEU A CA 1
ATOM 3070 C C . LEU A 1 382 ? 10.715 10.933 15.341 1.00 30.58 382 LEU A C 1
ATOM 3072 O O . LEU A 1 382 ? 11.499 10.002 15.159 1.00 30.58 382 LEU A O 1
ATOM 3076 N N . LYS A 1 383 ? 11.085 12.209 15.149 1.00 30.61 383 LYS A N 1
ATOM 3077 C CA . LYS A 1 383 ? 12.489 12.668 15.175 1.00 30.61 383 LYS A CA 1
ATOM 3078 C C . LYS A 1 383 ? 12.596 14.187 15.368 1.00 30.61 383 LYS A C 1
ATOM 3080 O O . LYS A 1 383 ? 11.949 14.956 14.672 1.00 30.61 383 LYS A O 1
ATOM 3085 N N . GLY A 1 384 ? 13.500 14.630 16.252 1.00 30.48 384 GLY A N 1
ATOM 3086 C CA . GLY A 1 384 ? 14.175 15.924 16.050 1.00 30.48 384 GLY A CA 1
ATOM 3087 C C . GLY A 1 384 ? 13.852 17.138 16.938 1.00 30.48 384 GLY A C 1
ATOM 3088 O O . GLY A 1 384 ? 14.128 18.251 16.497 1.00 30.48 384 GLY A O 1
ATOM 3089 N N . ARG A 1 385 ? 13.385 17.007 18.192 1.00 26.83 385 ARG A N 1
ATOM 3090 C CA . ARG A 1 385 ? 13.437 18.135 19.160 1.00 26.83 385 ARG A CA 1
ATOM 3091 C C . ARG A 1 385 ? 14.288 17.834 20.397 1.00 26.83 385 ARG A C 1
ATOM 3093 O O . ARG A 1 385 ? 13.857 17.163 21.327 1.00 26.83 385 ARG A O 1
ATOM 3100 N N . LYS A 1 386 ? 15.517 18.372 20.405 1.00 28.14 386 LYS A N 1
ATOM 3101 C CA . LYS A 1 386 ? 16.422 18.361 21.570 1.00 28.14 386 LYS A CA 1
ATOM 3102 C C . LYS A 1 386 ? 15.813 19.150 22.731 1.00 28.14 386 LYS A C 1
ATOM 3104 O O . LYS A 1 386 ? 15.251 20.224 22.527 1.00 28.14 386 LYS A O 1
ATOM 3109 N N . SER A 1 387 ? 15.973 18.637 23.946 1.00 26.67 387 SER A N 1
ATOM 3110 C CA . SER A 1 387 ? 15.458 19.267 25.159 1.00 26.67 387 SER A CA 1
ATOM 3111 C C . SER A 1 387 ? 16.293 20.477 25.594 1.00 26.67 387 SER A C 1
ATOM 3113 O O . SER A 1 387 ? 17.523 20.474 25.533 1.00 26.67 387 SER A O 1
ATOM 3115 N N . SER A 1 388 ? 15.618 21.504 26.110 1.00 26.20 388 SER A N 1
ATOM 3116 C CA . SER A 1 388 ? 16.227 22.599 26.869 1.00 26.20 388 SER A CA 1
ATOM 3117 C C . SER A 1 388 ? 15.576 22.668 28.254 1.00 26.20 388 SER A C 1
ATOM 3119 O O . SER A 1 388 ? 14.537 23.288 28.465 1.00 26.20 388 SER A O 1
ATOM 3121 N N . ARG A 1 389 ? 16.186 21.984 29.231 1.00 26.86 389 ARG A N 1
ATOM 3122 C CA . ARG A 1 389 ? 15.736 22.015 30.632 1.00 26.86 389 ARG A CA 1
ATOM 3123 C C . ARG A 1 389 ? 15.757 23.449 31.172 1.00 26.86 389 ARG A C 1
ATOM 3125 O O . ARG A 1 389 ? 16.812 24.082 31.181 1.00 26.86 389 ARG A O 1
ATOM 3132 N N . LYS A 1 390 ? 14.646 23.905 31.758 1.00 25.83 390 LYS A N 1
ATOM 3133 C CA . LYS A 1 390 ? 14.671 24.994 32.744 1.00 25.83 390 LYS A CA 1
ATOM 3134 C C . LYS A 1 390 ? 13.622 24.780 33.837 1.00 25.83 390 LYS A C 1
ATOM 3136 O O . LYS A 1 390 ? 12.432 24.964 33.619 1.00 25.83 390 LYS A O 1
ATOM 3141 N N . ASN A 1 391 ? 14.091 24.384 35.020 1.00 26.48 391 ASN A N 1
ATOM 3142 C CA . ASN A 1 391 ? 13.265 24.299 36.226 1.00 26.48 391 ASN A CA 1
ATOM 3143 C C . ASN A 1 391 ? 12.852 25.704 36.696 1.00 26.48 391 ASN A C 1
ATOM 3145 O O . ASN A 1 391 ? 13.623 26.654 36.564 1.00 26.48 391 ASN A O 1
ATOM 3149 N N . GLY A 1 392 ? 11.671 25.816 37.309 1.00 26.78 392 GLY A N 1
ATOM 3150 C CA . GLY A 1 392 ? 11.149 27.084 37.827 1.00 26.78 392 GLY A CA 1
ATOM 3151 C C . GLY A 1 392 ? 9.926 26.909 38.729 1.00 26.78 392 GLY A C 1
ATOM 3152 O O . GLY A 1 392 ? 8.831 27.331 38.370 1.00 26.78 392 GLY A O 1
ATOM 3153 N N . ARG A 1 393 ? 10.095 26.269 39.897 1.00 28.50 393 ARG A N 1
ATOM 3154 C CA . ARG A 1 393 ? 9.034 26.172 40.920 1.00 28.50 393 ARG A CA 1
ATOM 3155 C C . ARG A 1 393 ? 8.553 27.572 41.327 1.00 28.50 393 ARG A C 1
ATOM 3157 O O . ARG A 1 393 ? 9.368 28.408 41.707 1.00 28.50 393 ARG A O 1
ATOM 3164 N N . LYS A 1 394 ? 7.234 27.788 41.356 1.00 26.81 394 LYS A N 1
ATOM 3165 C CA . LYS A 1 394 ? 6.624 28.864 42.152 1.00 26.81 394 LYS A CA 1
ATOM 3166 C C . LYS A 1 394 ? 6.491 28.397 43.603 1.00 26.81 394 LYS A C 1
ATOM 3168 O O . LYS A 1 394 ? 5.837 27.393 43.859 1.00 26.81 394 LYS A O 1
ATOM 3173 N N . THR A 1 395 ? 7.033 29.167 44.540 1.00 28.02 395 THR A N 1
ATOM 3174 C CA . THR A 1 395 ? 6.669 29.123 45.965 1.00 28.02 395 THR A CA 1
ATOM 3175 C C . THR A 1 395 ? 6.591 30.551 46.483 1.00 28.02 395 THR A C 1
ATOM 3177 O O . THR A 1 395 ? 7.487 31.351 46.228 1.00 28.02 395 THR A O 1
ATOM 3180 N N . SER A 1 396 ? 5.517 30.882 47.189 1.00 29.42 396 SER A N 1
ATOM 3181 C CA . SER A 1 396 ? 5.264 32.219 47.727 1.00 29.42 396 SER A CA 1
ATOM 3182 C C . SER A 1 396 ? 6.054 32.498 49.005 1.00 29.42 396 SER A C 1
ATOM 3184 O O . SER A 1 396 ? 6.041 31.653 49.903 1.00 29.42 396 SER A O 1
ATOM 3186 N N . LYS A 1 397 ? 6.576 33.723 49.159 1.00 27.75 397 LYS A N 1
ATOM 3187 C CA . LYS A 1 397 ? 6.432 34.508 50.400 1.00 27.75 397 LYS A CA 1
ATOM 3188 C C . LYS A 1 397 ? 6.751 35.998 50.186 1.00 27.75 397 LYS A C 1
ATOM 3190 O O . LYS A 1 397 ? 6.822 36.451 49.048 1.00 27.75 397 LYS A O 1
ATOM 3195 N N . ARG A 1 398 ? 6.744 36.735 51.294 1.00 26.44 398 ARG A N 1
ATOM 3196 C CA . ARG A 1 398 ? 6.400 38.154 51.458 1.00 26.44 398 ARG A CA 1
ATOM 3197 C C . ARG A 1 398 ? 7.619 39.094 51.577 1.00 26.44 398 ARG A C 1
ATOM 3199 O O . ARG A 1 398 ? 8.712 38.636 51.879 1.00 26.44 398 ARG A O 1
ATOM 3206 N N . ASP A 1 399 ? 7.312 40.385 51.441 1.00 28.25 399 ASP A N 1
ATOM 3207 C CA . ASP A 1 399 ? 7.883 41.555 52.138 1.00 28.25 399 ASP A CA 1
ATOM 3208 C C . ASP A 1 399 ? 9.326 42.062 51.845 1.00 28.25 399 ASP A C 1
ATOM 3210 O O . ASP A 1 399 ? 10.327 41.530 52.308 1.00 28.25 399 ASP A O 1
ATOM 3214 N N . ASP A 1 400 ? 9.340 43.230 51.179 1.00 27.70 400 ASP A N 1
ATOM 3215 C CA . ASP A 1 400 ? 9.910 44.520 51.636 1.00 27.70 400 ASP A CA 1
ATOM 3216 C C . ASP A 1 400 ? 11.392 44.946 51.412 1.00 27.70 400 ASP A C 1
ATOM 3218 O O . ASP A 1 400 ? 12.354 44.183 51.415 1.00 27.70 400 ASP A O 1
ATOM 3222 N N . SER A 1 401 ? 11.528 46.279 51.336 1.00 27.23 401 SER A N 1
ATOM 3223 C CA . SER A 1 401 ? 12.692 47.153 51.573 1.00 27.23 401 SER A CA 1
ATOM 3224 C C . SER A 1 401 ? 13.677 47.537 50.435 1.00 27.23 401 SER A C 1
ATOM 3226 O O . SER A 1 401 ? 14.585 46.823 50.031 1.00 27.23 401 SER A O 1
ATOM 3228 N N . LYS A 1 402 ? 13.518 48.802 50.009 1.00 26.72 402 LYS A N 1
ATOM 3229 C CA . LYS A 1 402 ? 14.534 49.856 49.753 1.00 26.72 402 LYS A CA 1
ATOM 3230 C C . LYS A 1 402 ? 15.910 49.526 49.114 1.00 26.72 402 LYS A C 1
ATOM 3232 O O . LYS A 1 402 ? 16.849 49.134 49.786 1.00 26.72 402 LYS A O 1
ATOM 3237 N N . ALA A 1 403 ? 16.063 50.071 47.899 1.00 26.00 403 ALA A N 1
ATOM 3238 C CA . ALA A 1 403 ? 17.100 51.041 47.480 1.00 26.00 403 ALA A CA 1
ATOM 3239 C C . ALA A 1 403 ? 18.613 50.690 47.522 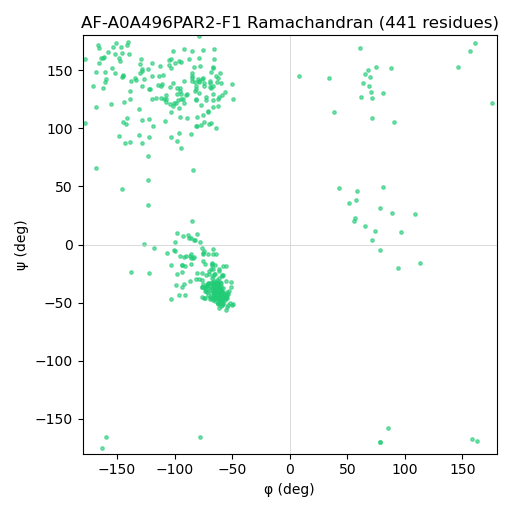1.00 26.00 403 ALA A C 1
ATOM 3241 O O . ALA A 1 403 ? 19.208 50.477 48.569 1.00 26.00 403 ALA A O 1
ATOM 3242 N N . GLY A 1 404 ? 19.290 50.876 46.376 1.00 25.11 404 GLY A N 1
ATOM 3243 C CA . GLY A 1 404 ? 20.758 50.921 46.273 1.00 25.11 404 GLY A CA 1
ATOM 3244 C C . GLY A 1 404 ? 21.238 51.431 44.905 1.00 25.11 404 GLY A C 1
ATOM 3245 O O . GLY A 1 404 ? 20.925 50.841 43.876 1.00 25.11 404 GLY A O 1
ATOM 3246 N N . ARG A 1 405 ? 21.972 52.554 44.867 1.00 24.55 405 ARG A N 1
ATOM 3247 C CA . ARG A 1 405 ? 22.523 53.161 43.634 1.00 24.55 405 ARG A CA 1
ATOM 3248 C C . ARG A 1 405 ? 23.946 52.662 43.344 1.00 24.55 405 ARG A C 1
ATOM 3250 O O . ARG A 1 405 ? 24.782 52.804 44.226 1.00 24.55 405 ARG A O 1
ATOM 3257 N N . SER A 1 406 ? 24.254 52.416 42.060 1.00 25.03 406 SER A N 1
ATOM 3258 C CA . SER A 1 406 ? 25.609 52.539 41.459 1.00 25.03 406 SER A CA 1
ATOM 3259 C C . SER A 1 406 ? 26.661 51.508 41.950 1.00 25.03 406 SER A C 1
ATOM 3261 O O . SER A 1 406 ? 26.589 51.032 43.070 1.00 25.03 406 SER A O 1
ATOM 3263 N N . ARG A 1 407 ? 27.676 51.086 41.182 1.00 25.25 407 ARG A N 1
ATOM 3264 C CA . ARG A 1 407 ? 28.465 51.798 40.159 1.00 25.25 407 ARG A CA 1
ATOM 3265 C C . ARG A 1 407 ? 28.908 50.913 38.984 1.00 25.25 407 ARG A C 1
ATOM 3267 O O . ARG A 1 407 ? 28.932 49.693 39.077 1.00 25.25 407 ARG A O 1
ATOM 3274 N N . TYR A 1 408 ? 29.337 51.581 37.913 1.00 25.36 408 TYR A N 1
ATOM 3275 C CA . TYR A 1 408 ? 30.311 51.060 36.948 1.00 25.36 408 TYR A CA 1
ATOM 3276 C C . TYR A 1 408 ? 31.729 51.125 37.534 1.00 25.36 408 TYR A C 1
ATOM 3278 O O . TYR A 1 408 ? 32.072 52.148 38.115 1.00 25.36 408 TYR A O 1
ATOM 3286 N N . ASP A 1 409 ? 32.552 50.116 37.249 1.00 25.02 409 ASP A N 1
ATOM 3287 C CA . ASP A 1 409 ? 33.982 50.263 36.933 1.00 25.02 409 ASP A CA 1
ATOM 3288 C C . ASP A 1 409 ? 34.481 48.984 36.215 1.00 25.02 409 ASP A C 1
ATOM 3290 O O . ASP A 1 409 ? 33.875 47.926 36.363 1.00 25.02 409 ASP A O 1
ATOM 3294 N N . ALA A 1 410 ? 35.601 48.946 35.483 1.00 26.09 410 ALA A N 1
ATOM 3295 C CA . ALA A 1 410 ? 36.035 49.804 34.368 1.00 26.09 410 ALA A CA 1
ATOM 3296 C C . ALA A 1 410 ? 37.391 49.305 33.818 1.00 26.09 410 ALA A C 1
ATOM 3298 O O . ALA A 1 410 ? 38.432 49.629 34.377 1.00 26.09 410 ALA A O 1
ATOM 3299 N N . PHE A 1 411 ? 37.422 48.630 32.662 1.00 25.67 411 PHE A N 1
ATOM 3300 C CA . PHE A 1 411 ? 38.621 48.572 31.804 1.00 25.67 411 PHE A CA 1
ATOM 3301 C C . PHE A 1 411 ? 38.177 48.578 30.319 1.00 25.67 411 PHE A C 1
ATOM 3303 O O . PHE A 1 411 ? 37.289 47.816 29.963 1.00 25.67 411 PHE A O 1
ATOM 3310 N N . SER A 1 412 ? 38.569 49.492 29.410 1.00 28.61 412 SER A N 1
ATOM 3311 C CA . SER A 1 412 ? 39.885 50.082 29.052 1.00 28.61 412 SER A CA 1
ATOM 3312 C C . SER A 1 412 ? 40.801 49.092 28.323 1.00 28.61 412 SER A C 1
ATOM 3314 O O . SER A 1 412 ? 41.105 48.068 28.912 1.00 28.61 412 SER A O 1
ATOM 3316 N N . LYS A 1 413 ? 41.388 49.331 27.132 1.00 29.88 413 LYS A N 1
ATOM 3317 C CA . LYS A 1 413 ? 41.414 50.397 26.073 1.00 29.88 413 LYS A CA 1
ATOM 3318 C C . LYS A 1 413 ? 41.955 49.666 24.801 1.00 29.88 413 LYS A C 1
ATOM 3320 O O . LYS A 1 413 ? 42.739 48.744 24.980 1.00 29.88 413 LYS A O 1
ATOM 3325 N N . LYS A 1 414 ? 41.662 49.918 23.512 1.00 26.48 414 LYS A N 1
ATOM 3326 C CA . LYS A 1 414 ? 41.441 51.093 22.610 1.00 26.48 414 LYS A CA 1
ATOM 3327 C C . LYS A 1 414 ? 40.250 50.763 21.641 1.00 26.48 414 LYS A C 1
ATOM 3329 O O . LYS A 1 414 ? 39.714 49.675 21.762 1.00 26.48 414 LYS A O 1
ATOM 3334 N N . SER A 1 415 ? 39.649 51.567 20.737 1.00 28.12 415 SER A N 1
ATOM 3335 C CA . SER A 1 415 ? 39.955 52.760 19.894 1.00 28.12 415 SER A CA 1
ATOM 3336 C C . SER A 1 415 ? 40.717 52.456 18.576 1.00 28.12 415 SER A C 1
ATOM 3338 O O . SER A 1 415 ? 41.750 51.809 18.662 1.00 28.12 415 SER A O 1
ATOM 3340 N N . LYS A 1 416 ? 40.342 52.916 17.360 1.00 29.38 416 LYS A N 1
ATOM 3341 C CA . LYS A 1 416 ? 39.456 54.032 16.925 1.00 29.38 416 LYS A CA 1
ATOM 3342 C C . LYS A 1 416 ? 38.644 53.736 15.631 1.00 29.38 416 LYS A C 1
ATOM 3344 O O . LYS A 1 416 ? 39.176 53.151 14.704 1.00 29.38 416 LYS A O 1
ATOM 3349 N N . LYS A 1 417 ? 37.405 54.269 15.609 1.00 30.05 417 LYS A N 1
ATOM 3350 C CA . LYS A 1 417 ? 36.700 55.140 14.614 1.00 30.05 417 LYS A CA 1
ATOM 3351 C C . LYS A 1 417 ? 36.960 55.000 13.087 1.00 30.05 417 LYS A C 1
ATOM 3353 O O . LYS A 1 417 ? 38.105 54.949 12.675 1.00 30.05 417 LYS A O 1
ATOM 3358 N N . GLY A 1 418 ? 35.942 55.164 12.220 1.00 26.83 418 GLY A N 1
ATOM 3359 C CA . GLY A 1 418 ? 34.501 55.382 12.493 1.00 26.83 418 GLY A CA 1
ATOM 3360 C C . GLY A 1 418 ? 33.661 55.948 11.319 1.00 26.83 418 GLY A C 1
ATOM 3361 O O . GLY A 1 418 ? 34.141 55.981 10.199 1.00 26.83 418 GLY A O 1
ATOM 3362 N N . LYS A 1 419 ? 32.413 56.367 11.639 1.00 28.91 419 LYS A N 1
ATOM 3363 C CA . LYS A 1 419 ? 31.428 57.270 10.954 1.00 28.91 419 LYS A CA 1
ATOM 3364 C C . LYS A 1 419 ? 31.724 57.771 9.513 1.00 28.91 419 LYS A C 1
ATOM 3366 O O . LYS A 1 419 ? 32.823 58.232 9.259 1.00 28.91 419 LYS A O 1
ATOM 3371 N N . SER A 1 420 ? 30.761 57.958 8.592 1.00 27.98 420 SER A N 1
ATOM 3372 C CA . SER A 1 420 ? 29.283 57.755 8.533 1.00 27.98 420 SER A CA 1
ATOM 3373 C C . SER A 1 420 ? 28.782 58.139 7.113 1.00 27.98 420 SER A C 1
ATOM 3375 O O . SER A 1 420 ? 29.449 58.929 6.454 1.00 27.98 420 SER A O 1
ATOM 3377 N N . SER A 1 421 ? 27.621 57.716 6.590 1.00 28.14 421 SER A N 1
ATOM 3378 C CA . SER A 1 421 ? 26.304 58.377 6.798 1.00 28.14 421 SER A CA 1
ATOM 3379 C C . SER A 1 421 ? 25.273 57.949 5.714 1.00 28.14 421 SER A C 1
ATOM 3381 O O . SER A 1 421 ? 25.623 57.242 4.774 1.00 28.14 421 SER A O 1
ATOM 3383 N N . HIS A 1 422 ? 23.998 58.353 5.837 1.00 29.27 422 HIS A N 1
ATOM 3384 C CA . HIS A 1 422 ? 22.931 58.102 4.844 1.00 29.27 422 HIS A CA 1
ATOM 3385 C C . HIS A 1 422 ? 22.984 59.027 3.609 1.00 29.27 422 HIS A C 1
ATOM 3387 O O . HIS A 1 422 ? 23.215 60.224 3.772 1.00 29.27 422 HIS A O 1
ATOM 3393 N N . LYS A 1 423 ? 22.460 58.554 2.460 1.00 27.23 423 LYS A N 1
ATOM 3394 C CA . LYS A 1 423 ? 21.278 59.188 1.818 1.00 27.23 423 LYS A CA 1
ATOM 3395 C C . LYS A 1 423 ? 20.566 58.298 0.780 1.00 27.23 423 LYS A C 1
ATOM 3397 O O . LYS A 1 423 ? 21.114 57.316 0.299 1.00 27.23 423 LYS A O 1
ATOM 3402 N N . LYS A 1 424 ? 19.308 58.654 0.485 1.00 28.62 424 LYS A N 1
ATOM 3403 C CA . LYS A 1 424 ? 18.424 58.048 -0.534 1.00 28.62 424 LYS A CA 1
ATOM 3404 C C . LYS A 1 424 ? 18.643 58.712 -1.909 1.00 28.62 424 LYS A C 1
ATOM 3406 O O . LYS A 1 424 ? 18.966 59.897 -1.935 1.00 28.62 424 LYS A O 1
ATOM 3411 N N . SER A 1 425 ? 18.258 58.050 -3.009 1.00 27.91 425 SER A N 1
ATOM 3412 C CA . SER A 1 425 ? 17.028 58.384 -3.784 1.00 27.91 425 SER A CA 1
ATOM 3413 C C . SER A 1 425 ? 17.092 58.185 -5.316 1.00 27.91 425 SER A C 1
ATOM 3415 O O . SER A 1 425 ? 18.132 58.345 -5.939 1.00 27.91 425 SER A O 1
ATOM 3417 N N . ASN A 1 426 ? 15.899 57.927 -5.875 1.00 29.52 426 ASN A N 1
ATOM 3418 C CA . ASN A 1 426 ? 15.391 58.230 -7.225 1.00 29.52 426 ASN A CA 1
ATOM 3419 C C . ASN A 1 426 ? 15.948 57.524 -8.485 1.00 29.52 426 ASN A C 1
ATOM 3421 O O . ASN A 1 426 ? 17.143 57.375 -8.705 1.00 29.52 426 ASN A O 1
ATOM 3425 N N . LYS A 1 427 ? 15.005 57.137 -9.366 1.00 32.44 427 LYS A N 1
ATOM 3426 C CA . LYS A 1 427 ? 15.223 56.486 -10.671 1.00 32.44 427 LYS A CA 1
ATOM 3427 C C . LYS A 1 427 ? 14.118 56.891 -11.667 1.00 32.44 427 LYS A C 1
ATOM 3429 O O . LYS A 1 427 ? 13.061 56.268 -11.700 1.00 32.44 427 LYS A O 1
ATOM 3434 N N . ALA A 1 428 ? 14.361 57.936 -12.460 1.00 30.78 428 ALA A N 1
ATOM 3435 C CA . ALA A 1 428 ? 13.495 58.466 -13.530 1.00 30.78 428 ALA A CA 1
ATOM 3436 C C . ALA A 1 428 ? 14.312 59.483 -14.372 1.00 30.78 428 ALA A C 1
ATOM 3438 O O . ALA A 1 428 ? 15.179 60.129 -13.799 1.00 30.78 428 ALA A O 1
ATOM 3439 N N . THR A 1 429 ? 14.137 59.716 -15.685 1.00 30.34 429 THR A N 1
ATOM 3440 C CA . THR A 1 429 ? 13.305 59.072 -16.732 1.00 30.34 429 THR A CA 1
ATOM 3441 C C . THR A 1 429 ? 13.775 59.483 -18.148 1.00 30.34 429 THR A C 1
ATOM 3443 O O . THR A 1 429 ? 14.275 60.586 -18.310 1.00 30.34 429 THR A O 1
ATOM 3446 N N . LYS A 1 430 ? 13.399 58.682 -19.168 1.00 30.78 430 LYS A N 1
ATOM 3447 C CA . LYS A 1 430 ? 13.075 59.063 -20.576 1.00 30.78 430 LYS A CA 1
ATOM 3448 C C . LYS A 1 430 ? 14.166 59.542 -21.574 1.00 30.78 430 LYS A C 1
ATOM 3450 O O . LYS A 1 430 ? 14.765 60.587 -21.398 1.00 30.78 430 LYS A O 1
ATOM 3455 N N . ARG A 1 431 ? 14.089 58.903 -22.764 1.00 28.91 431 ARG A N 1
ATOM 3456 C CA . ARG A 1 431 ? 14.357 59.392 -24.150 1.00 28.91 431 ARG A CA 1
ATOM 3457 C C . ARG A 1 431 ? 15.822 59.706 -24.544 1.00 28.91 431 ARG A C 1
ATOM 3459 O O . ARG A 1 431 ? 16.571 60.240 -23.751 1.00 28.91 431 ARG A O 1
ATOM 3466 N N . GLY A 1 432 ? 16.255 59.442 -25.787 1.00 28.69 432 GLY A N 1
ATOM 3467 C CA . GLY A 1 432 ? 15.616 58.691 -26.890 1.00 28.69 432 GLY A CA 1
ATOM 3468 C C . GLY A 1 432 ? 16.141 59.065 -28.294 1.00 28.69 432 GLY A C 1
ATOM 3469 O O . GLY A 1 432 ? 16.728 60.127 -28.435 1.00 28.69 432 GLY A O 1
ATOM 3470 N N . GLN A 1 433 ? 15.826 58.245 -29.319 1.00 33.38 433 GLN A N 1
ATOM 3471 C CA . GLN A 1 433 ? 16.165 58.423 -30.762 1.00 33.38 433 GLN A CA 1
ATOM 3472 C C . GLN A 1 433 ? 17.684 58.364 -31.086 1.00 33.38 433 GLN A C 1
ATOM 3474 O O . GLN A 1 433 ? 18.494 58.803 -30.291 1.00 33.38 433 GLN A O 1
ATOM 3479 N N . SER A 1 434 ? 18.199 57.872 -32.225 1.00 31.42 434 SER A N 1
ATOM 3480 C CA . SER A 1 434 ? 17.695 57.140 -33.419 1.00 31.42 434 SER A CA 1
ATOM 3481 C C . SER A 1 434 ? 18.926 56.440 -34.098 1.00 31.42 434 SER A C 1
ATOM 3483 O O . SER A 1 434 ? 19.950 56.359 -33.435 1.00 31.42 434 SER A O 1
ATOM 3485 N N . LYS A 1 435 ? 19.009 55.895 -35.333 1.00 34.66 435 LYS A N 1
ATOM 3486 C CA . LYS A 1 435 ? 18.227 55.983 -36.593 1.00 34.66 435 LYS A CA 1
ATOM 3487 C C . LYS A 1 435 ? 18.735 54.910 -37.601 1.00 34.66 435 LYS A C 1
ATOM 3489 O O . LYS A 1 435 ? 19.932 54.904 -37.850 1.00 34.66 435 LYS A O 1
ATOM 3494 N N . LYS A 1 436 ? 17.839 54.177 -38.301 1.00 34.12 436 LYS A N 1
ATOM 3495 C CA . LYS A 1 436 ? 18.080 53.451 -39.597 1.00 34.12 436 LYS A CA 1
ATOM 3496 C C . LYS A 1 436 ? 19.169 52.337 -39.589 1.00 34.12 436 LYS A C 1
ATOM 3498 O O . LYS A 1 436 ? 19.940 52.246 -38.654 1.00 34.12 436 LYS A O 1
ATOM 3503 N N . SER A 1 437 ? 19.351 51.474 -40.602 1.00 32.53 437 SER A N 1
ATOM 3504 C CA . SER A 1 437 ? 18.488 50.760 -41.591 1.00 32.53 437 SER A CA 1
ATOM 3505 C C . SER A 1 437 ? 19.377 49.661 -42.253 1.00 32.53 437 SER A C 1
ATOM 3507 O O . SER A 1 437 ? 20.578 49.697 -42.029 1.00 32.53 437 SER A O 1
ATOM 3509 N N . LYS A 1 438 ? 18.965 48.684 -43.079 1.00 32.84 438 LYS A N 1
ATOM 3510 C CA . LYS A 1 438 ? 17.828 48.519 -44.015 1.00 32.84 438 LYS A CA 1
ATOM 3511 C C . LYS A 1 438 ? 17.719 47.018 -44.401 1.00 32.84 438 LYS A C 1
ATOM 3513 O O . LYS A 1 438 ? 18.641 46.259 -44.136 1.00 32.84 438 LYS A O 1
ATOM 3518 N N . SER A 1 439 ? 16.639 46.581 -45.054 1.00 34.97 439 SER A N 1
ATOM 3519 C CA . SER A 1 439 ? 16.430 45.174 -45.466 1.00 34.97 439 SER A CA 1
ATOM 3520 C C . SER A 1 439 ? 16.871 44.860 -46.909 1.00 34.97 439 SER A C 1
ATOM 3522 O O . SER A 1 439 ? 16.833 45.762 -47.749 1.00 34.97 439 SER A O 1
ATOM 3524 N N . LYS A 1 440 ? 17.170 43.574 -47.218 1.00 35.97 440 LYS A N 1
ATOM 3525 C CA . LYS A 1 440 ? 16.535 42.789 -48.321 1.00 35.97 440 LYS A CA 1
ATOM 3526 C C . LYS A 1 440 ? 17.101 41.360 -48.557 1.00 35.97 440 LYS A C 1
ATOM 3528 O O . LYS A 1 440 ? 18.223 41.222 -49.010 1.00 35.97 440 LYS A O 1
ATOM 3533 N N . ARG A 1 441 ? 16.195 40.370 -48.449 1.00 37.41 441 ARG A N 1
ATOM 3534 C CA . ARG A 1 441 ? 15.734 39.423 -49.508 1.00 37.41 441 ARG A CA 1
ATOM 3535 C C . ARG A 1 441 ? 16.713 38.410 -50.161 1.00 37.41 441 ARG A C 1
ATOM 3537 O O . ARG A 1 441 ? 17.739 38.797 -50.699 1.00 37.41 441 ARG A O 1
ATOM 3544 N N . LYS A 1 442 ? 16.184 37.187 -50.366 1.00 40.69 442 LYS A N 1
ATOM 3545 C CA . LYS A 1 442 ? 16.752 36.005 -51.068 1.00 40.69 442 LYS A CA 1
ATOM 3546 C C . LYS A 1 442 ? 17.851 35.269 -50.269 1.00 40.69 442 LYS A C 1
ATOM 3548 O O . LYS A 1 442 ? 18.487 35.879 -49.421 1.00 40.69 442 LYS A O 1
ATOM 3553 N N . ARG A 1 443 ? 18.059 33.965 -50.484 1.00 44.19 443 ARG A N 1
ATOM 3554 C CA . ARG A 1 443 ? 17.492 33.076 -51.525 1.00 44.19 443 ARG A CA 1
ATOM 3555 C C . ARG A 1 443 ? 16.782 31.870 -50.924 1.00 44.19 443 ARG A C 1
ATOM 3557 O O . ARG A 1 443 ? 17.252 31.411 -49.868 1.00 44.19 443 ARG A O 1
#

Mean predicted aligned error: 12.9 Å

Secondary structure (DSSP, 8-state):
--------------S----HHHHHHHHTS----GGGGGGHHHHHHHHHHHHHHHHHHHHHT-------EEEEEE-SSS-EEEEEEE---HHHHHHHHHHHHHHHHHHHHHHHTTS---EEEBPPPPHHHHHHHHHHHHHTT-----BTTB--HHHHHHHHHHSTTSTTHHHHHHHHHHTSPPPEEESS---BGGGTBSS----S-TTT-HHHHHHHHHHHHHTT-TTTTTS----HHHHHHHHHHHHHHHHHHHHHHHHHHHHHHHHHHGGGTT-EEEEEEEEEETTEEEEEETTS-EEEEEGGG-TTS-EEEETTTTEEEETTT--EEETT-EEEEEEEEEETTTTEEEEEES--S-HHHHHHHHHH-TTGGGSSGGGS---------------------------------------------------------------

Foldseek 3Di:
DDPDDDDDDDDDDDQDDDDLVQLLCCQPVVPHDPSCVVCSVVSVVLLVVLVVLVVVQVVLLADDFDDWDKDFDADPVGAGPAIDTDDCGSSVSSVVSVQFVVQLVLQVVVVVVVAQAKFWAWAFFDPVLVVLVVLLCVLVVHDDPADPVGDASNNLVVQLVVCPPPLCNLVSSLSSVVSTGDIFMASDQCFYRNSSGRTGHRQPCVPPAVSNVRSVLQVCCVVCPPDPSVHRPRPVVVVGVVRVVSRVVVVVVVVVVVLVVLLNLLSVCAVQQQDKFKFFFAAADQFFTWTAGPSGHTATAGQVLVVVANWGADPSNRWIAGPPPRDIDHGSDIFMWHFLDRDSVLSHTYIHGDHDPDSVVVVVVVVPPPPVNPPPVPPPDDDDDDDDDDDDDDDDDDDDDDDDDDDDDDDDDDDDDDDDDDDDDDDDDDDDDDDDDDDDDDD

Solvent-accessible surface area (backbone atoms only — not comparable to full-atom values): 27061 Å² total; per-residue (Å²): 129,89,89,78,86,80,92,72,94,81,87,87,78,84,90,72,90,84,53,52,70,56,50,35,30,38,72,75,72,62,54,64,56,82,94,45,56,90,49,46,64,62,53,51,55,48,48,51,52,22,57,52,48,49,55,52,39,50,73,55,11,24,59,83,84,84,76,87,48,63,46,78,40,58,55,96,90,65,52,58,73,50,66,40,79,54,84,83,47,73,36,53,51,31,52,49,41,57,49,48,55,50,14,32,51,52,24,44,54,46,57,73,67,76,50,91,46,74,24,38,28,20,57,74,54,51,69,79,26,48,55,51,42,50,41,53,29,57,74,70,74,43,85,80,81,73,49,96,93,48,85,53,41,41,60,58,36,52,51,60,64,67,38,54,94,43,83,55,28,67,40,52,52,56,52,58,57,67,24,49,59,78,68,38,44,29,60,64,79,78,9,19,37,63,59,43,35,78,40,31,24,59,56,89,45,49,91,84,35,68,66,13,40,50,42,57,47,48,56,34,13,78,66,51,31,79,90,83,35,43,61,66,88,71,57,60,67,58,53,44,53,51,26,49,49,52,38,54,52,50,51,55,52,52,51,51,52,47,53,54,48,41,31,45,54,20,59,51,43,49,88,49,54,72,42,74,43,67,25,29,28,73,42,71,49,86,63,28,35,30,34,31,31,92,72,71,47,73,26,38,33,43,52,91,65,44,84,89,43,62,66,46,57,40,91,73,80,53,30,41,37,20,74,83,77,66,52,67,50,50,60,47,39,78,46,51,29,18,32,70,40,47,38,55,91,78,43,36,35,38,34,37,79,41,85,71,99,58,60,66,67,53,48,52,54,60,69,69,52,86,71,78,82,66,73,74,73,61,84,81,68,90,83,88,79,84,86,79,92,77,91,78,87,87,78,92,85,83,87,88,83,82,90,85,82,87,81,90,84,88,80,89,88,83,90,82,89,80,90,86,85,90,84,88,84,92,90,85,81,85,87,78,91,86,80,90,87,85,90,83,86,87,133

pLDDT: mean 79.44, std 23.42, range [24.55, 98.5]